Protein AF-0000000087713827 (afdb_homodimer)

pLDDT: mean 93.24, std 6.81, range [56.75, 98.94]

Sequence (600 aa):
MMIISTEKLPDECHLALDKFGLKEDPQEQDLMNAHALIGWPSKIASLLDKMPNLKIIQTLSAGVDDLPFQKLTHVIVMSNAGAYSESVAEHAWALALSLAKRVNYRKRAETYSLIRGTAVVLGAGGIGSEIARIGRQGFQMKIVGVSRSFKHPELFDSRLTVDQLENAISLGNVIFDALPLNKATKGLLNYALLSRMREGAILINVGRAETIVEEDIIKLLKERPDLRFGTDVFWRKNGKEDFNSPLWSFENFAGTYHTAGASASGETLRKAMILACQNLSSYLETGTAENLVKISDYLSMMIISTEKLPDECHLALDKFGLKEDPQEQDLMNAHALIGWPSKIASLLDKMPNLKIIQTLSAGVDDLPFQKLTHVIVMSNAGAYSESVAEHAWALALSLAKRVNYRKRAETYSLIRGTAVVLGAGGIGSEIARIGRQGFQMKIVGVSRSFKHPELFDSRLTVDQLENAISLGNVIFDALPLNKATKGLLNYALLSRMREGAILINVGRAETIVEEDIIKLLKERPDLRFGTDVFWRKNGKEDFNSPLWSFENFAGTYHTAGASASGETLRKAMILACQNLSSYLETGTAENLVKISDYLS

InterPro domains:
  IPR006139 D-isomer specific 2-hydroxyacid dehydrogenase, catalytic domain [PF00389] (29-294)
  IPR006140 D-isomer specific 2-hydroxyacid dehydrogenase, NAD-binding domain [PF02826] (82-260)
  IPR036291 NAD(P)-binding domain superfamily [SSF51735] (85-261)
  IPR050223 D-isomer specific 2-hydroxyacid dehydrogenase [PTHR10996] (32-287)

Organism: NCBI:txid1293036

Nearest PDB structures (foldseek):
  2ekl-assembly1_A-2  TM=7.984E-01  e=5.510E-19  Sulfurisphaera tokodaii
  8grv-assembly1_A  TM=7.182E-01  e=2.433E-19  Dictyostelium discoideum
  5vg6-assembly2_B  TM=7.691E-01  e=9.878E-19  Xanthobacter autotrophicus Py2
  4zqb-assembly1_B  TM=7.792E-01  e=8.082E-18  Cereibacter sphaeroides 2.4.1
  5vg6-assembly5_G  TM=7.926E-01  e=6.881E-14  Xanthobacter autotrophicus Py2

Radius of gyration: 27.46 Å; Cα contacts (8 Å, |Δi|>4): 1333; chains: 2; bounding box: 54×85×62 Å

Solvent-accessible surface area (backbone atoms only — not comparable to full-atom values): 30320 Å² total; per-residue (Å²): 108,29,31,38,29,76,48,89,71,57,71,68,27,48,72,51,34,45,90,43,43,59,34,60,79,69,50,72,69,47,38,45,63,15,29,31,40,35,28,46,43,67,60,45,52,74,43,51,88,51,24,85,50,48,39,37,37,36,27,57,32,52,73,65,81,66,41,62,51,86,78,38,80,79,38,46,39,23,38,21,59,57,54,36,14,60,48,33,21,53,38,47,48,18,43,50,32,22,62,32,54,36,60,62,35,93,51,80,55,84,23,54,75,62,63,60,34,29,38,24,29,33,21,25,46,55,38,24,36,40,37,33,43,27,38,38,53,31,34,51,27,48,30,35,31,30,30,96,57,60,74,50,57,88,54,38,78,38,82,38,41,71,90,45,42,72,65,49,50,41,62,17,50,31,35,39,36,43,36,67,73,45,86,83,30,48,43,55,46,27,49,81,56,57,69,48,42,34,90,58,17,33,41,33,37,68,40,43,34,54,26,36,32,64,71,32,56,56,52,47,44,70,76,34,67,58,34,31,42,22,31,30,44,48,50,63,53,95,88,34,72,39,84,82,54,79,58,78,75,42,90,45,45,46,38,36,59,59,39,40,47,74,40,28,25,75,60,52,44,49,51,25,47,37,51,33,34,47,38,48,33,39,27,76,73,70,69,48,62,66,48,69,53,66,62,74,79,67,52,130,110,28,30,38,28,77,48,90,71,57,70,68,27,47,72,51,35,44,88,44,43,60,34,58,79,70,49,73,69,47,37,44,62,15,29,31,39,35,28,45,43,67,61,45,52,74,43,50,88,52,24,84,49,47,39,37,36,37,26,60,33,51,72,63,81,67,39,62,51,87,79,38,80,79,37,48,39,24,38,21,59,58,56,37,14,59,47,33,20,53,37,48,49,17,44,50,33,22,62,30,53,37,60,62,36,93,52,82,56,83,22,53,73,62,64,61,33,29,37,24,30,34,20,27,46,54,39,26,36,40,37,33,43,28,38,38,52,31,34,51,27,48,30,36,33,32,30,95,57,60,74,53,57,88,56,38,79,38,84,37,40,71,91,44,42,71,64,48,49,41,63,17,50,31,34,38,37,43,36,69,74,45,86,84,29,48,42,56,46,26,48,82,54,57,68,47,42,37,89,58,15,33,41,32,37,68,41,41,34,54,24,35,31,65,71,33,55,55,50,46,45,70,74,34,68,57,34,32,42,22,31,29,45,46,51,64,55,96,87,35,72,39,83,81,54,78,58,78,76,43,90,45,44,46,37,36,58,55,36,40,51,75,32,30,24,75,62,52,46,50,52,25,47,37,52,32,34,50,37,50,34,38,26,74,72,70,69,49,61,66,48,68,53,65,62,74,78,67,54,129

Foldseek 3Di:
DAEEECDDADPLLCVLCVVVHYDDDDDLVSQQPHAEYEEAQVVCQVSLVSHPNHAEYQYLAQDNQSHPLVSDVRHWYFYLNLLLLLLLLVVQVVQVQCLQAVPPVPDDDHHHQCAQAEEEEEDQPNNSVNNLQCCCPVRVYAYAYEDPDHPCCVSHPHYHYLVCLLVRQQRGLEYEYADEDDPCQFQSAFLVRNVNHHFQHEYEYSHEARSHDQVRVVVSCVVRVSYAYEYAFADDDPRHTDPDDPQVVRSRYYYHPNCSGCVDDPVSSNSSSSSSSNQVSCCVVPVDGPRTDDSVRNDD/DAEEECDDADPLLCVLCVVVHYDDDDDLVSQQPHAEYEEAQVVCQVSLVSHPNHAEYQYLAQDNQSHPLVSDVRHWYFYLNLLLLLLLLVVQVVQVQCLQAVPPVPDDDHHHQCAQAEEEEEDQPNNSVNNLQCCCPVRVYAYAYEDPDHPCCVSHPHYHYLVCLLVRQQRGLEYEYADEDDPCQFQSAALVSNVNHHFQHEYEYSHEARSHDQVRVVVSCVVRVSYAYEYAFADDDPRHTDPDDPQVVRSRYYYHPNCSGPVDPPVSSNSSSSSSSNQVSCCVVPVDGPRTDDSVRNDD

Structure (mmCIF, N/CA/C/O backbone):
data_AF-0000000087713827-model_v1
#
loop_
_entity.id
_entity.type
_entity.pdbx_description
1 polymer '3-phosphoglycerate dehydrogenase'
#
loop_
_atom_site.group_PDB
_atom_site.id
_atom_site.type_symbol
_atom_site.label_atom_id
_atom_site.label_alt_id
_atom_site.label_comp_id
_atom_site.label_asym_id
_atom_site.label_entity_id
_atom_site.label_seq_id
_atom_site.pdbx_PDB_ins_code
_atom_site.Cartn_x
_atom_site.Cartn_y
_atom_site.Cartn_z
_atom_site.occupancy
_atom_site.B_iso_or_equiv
_atom_site.auth_seq_id
_atom_site.auth_comp_id
_atom_site.auth_asym_id
_atom_site.auth_atom_id
_atom_site.pdbx_PDB_model_num
ATOM 1 N N . MET 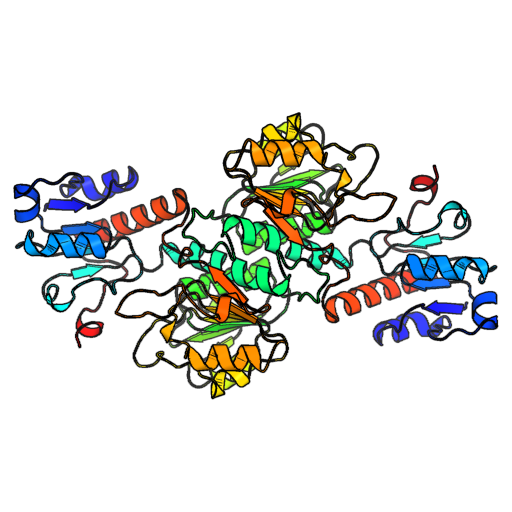A 1 1 ? -5.633 34.031 30.812 1 83.06 1 MET A N 1
ATOM 2 C CA . MET A 1 1 ? -5.234 33.875 29.406 1 83.06 1 MET A CA 1
ATOM 3 C C . MET A 1 1 ? -6.379 33.281 28.578 1 83.06 1 MET A C 1
ATOM 5 O O . MET A 1 1 ? -7.223 32.562 29.109 1 83.06 1 MET A O 1
ATOM 9 N N . MET A 1 2 ? -6.68 33.938 27.5 1 93.62 2 MET A N 1
ATOM 10 C CA . MET A 1 2 ? -7.766 33.5 26.641 1 93.62 2 MET A CA 1
ATOM 11 C C . MET A 1 2 ? -7.219 32.906 25.344 1 93.62 2 MET A C 1
ATOM 13 O O . MET A 1 2 ? -6.344 33.469 24.703 1 93.62 2 MET A O 1
ATOM 17 N N . ILE A 1 3 ? -7.742 31.656 25.109 1 97.5 3 ILE A N 1
ATOM 18 C CA . ILE A 1 3 ? -7.355 30.938 23.906 1 97.5 3 ILE A CA 1
ATOM 19 C C . ILE A 1 3 ? -8.523 30.922 22.922 1 97.5 3 ILE A C 1
ATOM 21 O O . ILE A 1 3 ? -9.641 30.562 23.281 1 97.5 3 ILE A O 1
ATOM 25 N N . ILE A 1 4 ? -8.242 31.328 21.703 1 97.69 4 ILE A N 1
ATOM 26 C CA . ILE A 1 4 ? -9.258 31.266 20.656 1 97.69 4 ILE A CA 1
ATOM 27 C C . ILE A 1 4 ? -8.945 30.094 19.719 1 97.69 4 ILE A C 1
ATOM 29 O O . ILE A 1 4 ? -7.797 29.906 19.312 1 97.69 4 ILE A O 1
ATOM 33 N N . SER A 1 5 ? -9.945 29.281 19.5 1 97.56 5 SER A N 1
ATOM 34 C CA . SER A 1 5 ? -9.828 28.25 18.469 1 97.56 5 SER A CA 1
ATOM 35 C C . SER A 1 5 ? -10.664 28.609 17.234 1 97.56 5 SER A C 1
ATOM 37 O O . SER A 1 5 ? -11.82 29.016 17.359 1 97.56 5 SER A O 1
ATOM 39 N N . THR A 1 6 ? -10.023 28.422 16.094 1 95.06 6 THR A N 1
ATOM 40 C CA . THR A 1 6 ? -10.758 28.672 14.852 1 95.06 6 THR A CA 1
ATOM 41 C C . THR A 1 6 ? -11.617 27.469 14.477 1 95.06 6 THR A C 1
ATOM 43 O O . THR A 1 6 ? -12.406 27.531 13.539 1 95.06 6 THR A O 1
ATOM 46 N N . GLU A 1 7 ? -11.461 26.344 15.141 1 93.81 7 GLU A N 1
ATOM 47 C CA . GLU A 1 7 ? -12.156 25.094 14.859 1 93.81 7 GLU A CA 1
ATOM 48 C C . GLU A 1 7 ? -12.828 24.547 16.109 1 93.81 7 GLU A C 1
ATOM 50 O O . GLU A 1 7 ? -12.445 24.891 17.234 1 93.81 7 GLU A O 1
ATOM 55 N N . LYS A 1 8 ? -13.906 23.75 15.852 1 94 8 LYS A N 1
ATOM 56 C CA . LYS A 1 8 ? -14.398 22.938 16.953 1 94 8 LYS A CA 1
ATOM 57 C C . LYS A 1 8 ? -13.391 21.844 17.328 1 94 8 LYS A C 1
ATOM 59 O O . LYS A 1 8 ? -12.922 21.109 16.469 1 94 8 LYS A O 1
ATOM 64 N N . LEU A 1 9 ? -13.094 21.828 18.578 1 95.81 9 LEU A N 1
ATOM 65 C CA . LEU A 1 9 ? -12.031 20.922 19.016 1 95.81 9 LEU A CA 1
ATOM 66 C C . LEU A 1 9 ? -12.617 19.703 19.719 1 95.81 9 LEU A C 1
ATOM 68 O O . LEU A 1 9 ? -13.742 19.75 20.234 1 95.81 9 LEU A O 1
ATOM 72 N N . PRO A 1 10 ? -11.898 18.594 19.703 1 94.81 10 PRO A N 1
ATOM 73 C CA . PRO A 1 10 ? -12.336 17.391 20.422 1 94.81 10 PRO A CA 1
ATOM 74 C C . PRO A 1 10 ? -12.398 17.594 21.938 1 94.81 10 PRO A C 1
ATOM 76 O O . PRO A 1 10 ? -11.789 18.531 22.453 1 94.81 10 PRO A O 1
ATOM 79 N N . ASP A 1 11 ? -13.102 16.656 22.516 1 95.56 11 ASP A N 1
ATOM 80 C CA . ASP A 1 11 ? -13.289 16.734 23.953 1 95.56 11 ASP A CA 1
ATOM 81 C C . ASP A 1 11 ? -11.945 16.719 24.688 1 95.56 11 ASP A C 1
ATOM 83 O O . ASP A 1 11 ? -11.781 17.375 25.719 1 95.56 11 ASP A O 1
ATOM 87 N N . GLU A 1 12 ? -11.055 15.992 24.156 1 95.31 12 GLU A N 1
ATOM 88 C CA . GLU A 1 12 ? -9.734 15.883 24.766 1 95.31 12 GLU A CA 1
ATOM 89 C C . GLU A 1 12 ? -9.039 17.234 24.812 1 95.31 12 GLU A C 1
ATOM 91 O O . GLU A 1 12 ? -8.266 17.516 25.734 1 95.31 12 GLU A O 1
ATOM 96 N N . CYS A 1 13 ? -9.289 18 23.859 1 96.69 13 CYS A N 1
ATOM 97 C CA . CYS A 1 13 ? -8.703 19.344 23.828 1 96.69 13 CYS A CA 1
ATOM 98 C C . CYS A 1 13 ? -9.305 20.219 24.922 1 96.69 13 CYS A C 1
ATOM 100 O O . CYS A 1 13 ? -8.609 21.047 25.516 1 96.69 13 CYS A O 1
ATOM 102 N N . HIS A 1 14 ? -10.57 20.062 25.141 1 96.5 14 HIS A N 1
ATOM 103 C CA . HIS A 1 14 ? -11.219 20.812 26.203 1 96.5 14 HIS A CA 1
ATOM 104 C C . HIS A 1 14 ? -10.648 20.453 27.562 1 96.5 14 HIS A C 1
ATOM 106 O O . HIS A 1 14 ? -10.461 21.328 28.406 1 96.5 14 HIS A O 1
ATOM 112 N N . LEU A 1 15 ? -10.398 19.25 27.703 1 95.62 15 LEU A N 1
ATOM 113 C CA . LEU A 1 15 ? -9.781 18.812 28.953 1 95.62 15 LEU A CA 1
ATOM 114 C C . LEU A 1 15 ? -8.43 19.469 29.156 1 95.62 15 LEU A C 1
ATOM 116 O O . LEU A 1 15 ? -8.047 19.781 30.281 1 95.62 15 LEU A O 1
ATOM 120 N N . ALA A 1 16 ? -7.75 19.703 28.094 1 95.56 16 ALA A N 1
ATOM 121 C CA . ALA A 1 16 ? -6.391 20.219 28.156 1 95.56 16 ALA A CA 1
ATOM 122 C C . ALA A 1 16 ? -6.395 21.75 28.219 1 95.56 16 ALA A C 1
ATOM 124 O O . ALA A 1 16 ? -5.52 22.359 28.859 1 95.56 16 ALA A O 1
ATOM 125 N N . LEU A 1 17 ? -7.402 22.406 27.641 1 97.12 17 LEU A N 1
ATOM 126 C CA . LEU A 1 17 ? -7.223 23.828 27.359 1 97.12 17 LEU A CA 1
ATOM 127 C C . LEU A 1 17 ? -8.289 24.672 28.062 1 97.12 17 LEU A C 1
ATOM 129 O O . LEU A 1 17 ? -8.148 25.891 28.172 1 97.12 17 LEU A O 1
ATOM 133 N N . ASP A 1 18 ? -9.312 24.047 28.625 1 95.94 18 ASP A N 1
ATOM 134 C CA . ASP A 1 18 ? -10.391 24.828 29.219 1 95.94 18 ASP A CA 1
ATOM 135 C C . ASP A 1 18 ? -9.883 25.625 30.422 1 95.94 18 ASP A C 1
ATOM 137 O O . ASP A 1 18 ? -10.367 26.734 30.672 1 95.94 18 ASP A O 1
ATOM 141 N N . LYS A 1 19 ? -8.984 25.078 31.109 1 95.25 19 LYS A N 1
ATOM 142 C CA . LYS A 1 19 ? -8.445 25.75 32.281 1 95.25 19 LYS A CA 1
ATOM 143 C C . LYS A 1 19 ? -7.797 27.094 31.922 1 95.25 19 LYS A C 1
ATOM 145 O O . LYS A 1 19 ? -7.602 27.953 32.781 1 95.25 19 LYS A O 1
ATOM 150 N N . PHE A 1 20 ? -7.504 27.297 30.641 1 95.06 20 PHE A N 1
ATOM 151 C CA . PHE A 1 20 ? -6.852 28.516 30.188 1 95.06 20 PHE A CA 1
ATOM 152 C C . PHE A 1 20 ? -7.852 29.453 29.531 1 95.06 20 PHE A C 1
ATOM 154 O O . PHE A 1 20 ? -7.48 30.516 29.016 1 95.06 20 PHE A O 1
ATOM 161 N N . GLY A 1 21 ? -9.117 29.062 29.484 1 94.19 21 GLY A N 1
ATOM 162 C CA . GLY A 1 21 ? -10.133 29.922 28.891 1 94.19 21 GLY A CA 1
ATOM 163 C C . GLY A 1 21 ? -10.297 29.719 27.391 1 94.19 21 GLY A C 1
ATOM 164 O O . GLY A 1 21 ? -10.258 30.688 26.625 1 94.19 21 GLY A O 1
ATOM 165 N N . LEU A 1 22 ? -10.516 28.516 26.938 1 96.25 22 LEU A N 1
ATOM 166 C CA . LEU A 1 22 ? -10.711 28.156 25.547 1 96.25 22 LEU A CA 1
ATOM 167 C C . LEU A 1 22 ? -12.07 28.625 25.047 1 96.25 22 LEU A C 1
ATOM 169 O O . LEU A 1 22 ? -13.094 28.422 25.703 1 96.25 22 LEU A O 1
ATOM 173 N N . LYS A 1 23 ? -11.992 29.359 23.875 1 95.75 23 LYS A N 1
ATOM 174 C CA . LYS A 1 23 ? -13.211 29.812 23.203 1 95.75 23 LYS A CA 1
ATOM 175 C C . LYS A 1 23 ? -13.242 29.359 21.75 1 95.75 23 LYS A C 1
ATOM 177 O O . LYS A 1 23 ? -12.328 29.672 20.984 1 95.75 23 LYS A O 1
ATOM 182 N N . GLU A 1 24 ? -14.273 28.641 21.266 1 94.81 24 GLU A N 1
ATOM 183 C CA . GLU A 1 24 ? -14.414 28.141 19.891 1 94.81 24 GLU A CA 1
ATOM 184 C C . GLU A 1 24 ? -15.328 29.031 19.078 1 94.81 24 GLU A C 1
ATOM 186 O O . GLU A 1 24 ? -15.305 29 17.844 1 94.81 24 GLU A O 1
ATOM 191 N N . ASP A 1 25 ? -16.109 29.828 19.625 1 90.44 25 ASP A N 1
ATOM 192 C CA . ASP A 1 25 ? -17 30.797 18.984 1 90.44 25 ASP A CA 1
ATOM 193 C C . ASP A 1 25 ? -16.781 32.188 19.547 1 90.44 25 ASP A C 1
ATOM 195 O O . ASP A 1 25 ? -17.656 32.719 20.266 1 90.44 25 ASP A O 1
ATOM 199 N N . PRO A 1 26 ? -15.633 32.719 19.078 1 90.25 26 PRO A N 1
ATOM 200 C CA . PRO A 1 26 ? -15.273 33.969 19.719 1 90.25 26 PRO A CA 1
ATOM 201 C C . PRO A 1 26 ? -16.047 35.156 19.141 1 90.25 26 PRO A C 1
ATOM 203 O O . PRO A 1 26 ? -16.344 35.188 17.953 1 90.25 26 PRO A O 1
ATOM 206 N N . GLN A 1 27 ? -16.328 36.094 19.984 1 91.38 27 GLN A N 1
ATOM 207 C CA . GLN A 1 27 ? -16.812 37.406 19.594 1 91.38 27 GLN A CA 1
ATOM 208 C C . GLN A 1 27 ? -15.664 38.406 19.422 1 91.38 27 GLN A C 1
ATOM 210 O O . GLN A 1 27 ? -14.516 38.094 19.734 1 91.38 27 GLN A O 1
ATOM 215 N N . GLU A 1 28 ? -16.047 39.469 18.922 1 92.25 28 GLU A N 1
ATOM 216 C CA . GLU A 1 28 ? -15.016 40.5 18.641 1 92.25 28 GLU A CA 1
ATOM 217 C C . GLU A 1 28 ? -14.219 40.844 19.891 1 92.25 28 GLU A C 1
ATOM 219 O O . GLU A 1 28 ? -13 40.969 19.828 1 92.25 28 GLU A O 1
ATOM 224 N N . GLN A 1 29 ? -14.938 40.969 20.906 1 93.69 29 GLN A N 1
ATOM 225 C CA . GLN A 1 29 ? -14.281 41.344 22.156 1 93.69 29 GLN A CA 1
ATOM 226 C C . GLN A 1 29 ? -13.32 40.219 22.609 1 93.69 29 GLN A C 1
ATOM 228 O O . GLN A 1 29 ? -12.273 40.5 23.188 1 93.69 29 GLN A O 1
ATOM 233 N N . ASP A 1 30 ? -13.703 39 22.359 1 95 30 ASP A N 1
ATOM 234 C CA . ASP A 1 30 ? -12.836 37.875 22.719 1 95 30 ASP A CA 1
ATOM 235 C C . ASP A 1 30 ? -11.516 37.938 21.953 1 95 30 ASP A C 1
ATOM 237 O O . ASP A 1 30 ? -10.453 37.719 22.516 1 95 30 ASP A O 1
ATOM 241 N N . LEU A 1 31 ? -11.633 38.25 20.703 1 95.75 31 LEU A N 1
ATOM 242 C CA . LEU A 1 31 ? -10.453 38.344 19.859 1 95.75 31 LEU A CA 1
ATOM 243 C C . LEU A 1 31 ? -9.492 39.438 20.375 1 95.75 31 LEU A C 1
ATOM 245 O O . LEU A 1 31 ? -8.281 39.219 20.422 1 95.75 31 LEU A O 1
ATOM 249 N N . MET A 1 32 ? -10.062 40.5 20.781 1 94.81 32 MET A N 1
ATOM 250 C CA . MET A 1 32 ? -9.266 41.625 21.25 1 94.81 32 MET A CA 1
ATOM 251 C C . MET A 1 32 ? -8.516 41.25 22.531 1 94.81 32 MET A C 1
ATOM 253 O O . MET A 1 32 ? -7.414 41.75 22.766 1 94.81 32 MET A O 1
ATOM 257 N N . ASN A 1 33 ? -9.102 40.344 23.266 1 94.94 33 ASN A N 1
ATOM 258 C CA . ASN A 1 33 ? -8.547 40.062 24.578 1 94.94 33 ASN A CA 1
ATOM 259 C C . ASN A 1 33 ? -7.73 38.781 24.578 1 94.94 33 ASN A C 1
ATOM 261 O O . ASN A 1 33 ? -7.051 38.469 25.562 1 94.94 33 ASN A O 1
ATOM 265 N N . ALA A 1 34 ? -7.746 38.062 23.578 1 96.12 34 ALA A N 1
ATOM 266 C CA . ALA A 1 34 ? -7.141 36.75 23.547 1 96.12 34 ALA A CA 1
ATOM 267 C C . ALA A 1 34 ? -5.625 36.844 23.391 1 96.12 34 ALA A C 1
ATOM 269 O O . ALA A 1 34 ? -5.117 37.75 22.734 1 96.12 34 ALA A O 1
ATOM 270 N N . HIS A 1 35 ? -4.914 35.844 23.984 1 96.75 35 HIS A N 1
ATOM 271 C CA . HIS A 1 35 ? -3.455 35.781 23.953 1 96.75 35 HIS A CA 1
ATOM 272 C C . HIS A 1 35 ? -2.963 34.625 23.109 1 96.75 35 HIS A C 1
ATOM 274 O O . HIS A 1 35 ? -1.79 34.562 22.719 1 96.75 35 HIS A O 1
ATOM 280 N N . ALA A 1 36 ? -3.82 33.688 22.891 1 97.81 36 ALA A N 1
ATOM 281 C CA . ALA A 1 36 ? -3.43 32.5 22.141 1 97.81 36 ALA A CA 1
ATOM 282 C C . ALA A 1 36 ? -4.465 32.125 21.078 1 97.81 36 ALA A C 1
ATOM 284 O O . ALA A 1 36 ? -5.652 32.406 21.25 1 97.81 36 ALA A O 1
ATOM 285 N N . LEU A 1 37 ? -3.959 31.641 20.016 1 97.56 37 LEU A N 1
ATOM 286 C CA . LEU A 1 37 ? -4.785 31.266 18.875 1 97.56 37 LEU A CA 1
ATOM 287 C C . LEU A 1 37 ? -4.406 29.875 18.375 1 97.56 37 LEU A C 1
ATOM 289 O O . LEU A 1 37 ? -3.219 29.562 18.219 1 97.56 37 LEU A O 1
ATOM 293 N N . ILE A 1 38 ? -5.379 28.969 18.25 1 97.5 38 ILE A N 1
ATOM 294 C CA . ILE A 1 38 ? -5.172 27.641 17.656 1 97.5 38 ILE A CA 1
ATOM 295 C C . ILE A 1 38 ? -6.043 27.484 16.422 1 97.5 38 ILE A C 1
ATOM 297 O O . ILE A 1 38 ? -7.227 27.844 16.438 1 97.5 38 ILE A O 1
ATOM 301 N N . GLY A 1 39 ? -5.445 27.109 15.32 1 94.94 39 GLY A N 1
ATOM 302 C CA . GLY A 1 39 ? -6.211 26.969 14.094 1 94.94 39 GLY A CA 1
ATOM 303 C C . GLY A 1 39 ? -5.348 26.672 12.883 1 94.94 39 GLY A C 1
ATOM 304 O O . GLY A 1 39 ? -4.164 26.359 13.023 1 94.94 39 GLY A O 1
ATOM 305 N N . TRP A 1 40 ? -6.012 26.656 11.727 1 91.31 40 TRP A N 1
ATOM 306 C CA . TRP A 1 40 ? -5.312 26.5 10.453 1 91.31 40 TRP A CA 1
ATOM 307 C C . TRP A 1 40 ? -4.648 27.812 10.039 1 91.31 40 TRP A C 1
ATOM 309 O O . TRP A 1 40 ? -5.188 28.891 10.281 1 91.31 40 TRP A O 1
ATOM 319 N N . PRO A 1 41 ? -3.541 27.703 9.344 1 89.94 41 PRO A N 1
ATOM 320 C CA . PRO A 1 41 ? -2.785 28.906 9.008 1 89.94 41 PRO A CA 1
ATOM 321 C C . PRO A 1 41 ? -3.627 29.938 8.258 1 89.94 41 PRO A C 1
ATOM 323 O O . PRO A 1 41 ? -3.564 31.141 8.562 1 89.94 41 PRO A O 1
ATOM 326 N N . SER A 1 42 ? -4.449 29.5 7.359 1 86.5 42 SER A N 1
ATOM 327 C CA . SER A 1 42 ? -5.266 30.438 6.586 1 86.5 42 SER A CA 1
ATOM 328 C C . SER A 1 42 ? -6.262 31.172 7.477 1 86.5 42 SER A C 1
ATOM 330 O O . SER A 1 42 ? -6.449 32.375 7.348 1 86.5 42 SER A O 1
ATOM 332 N N . LYS A 1 43 ? -6.852 30.5 8.383 1 91.94 43 LYS A N 1
ATOM 333 C CA . LYS A 1 43 ? -7.816 31.109 9.297 1 91.94 43 LYS A CA 1
ATOM 334 C C . LYS A 1 43 ? -7.117 31.984 10.328 1 91.94 43 LYS A C 1
ATOM 336 O O . LYS A 1 43 ? -7.621 33.062 10.688 1 91.94 43 LYS A O 1
ATOM 341 N N . ILE A 1 44 ? -6.023 31.484 10.695 1 94 44 ILE A N 1
ATOM 342 C CA . ILE A 1 44 ? -5.23 32.25 11.648 1 94 44 ILE A CA 1
ATOM 343 C C . ILE A 1 44 ? -4.867 33.625 11.039 1 94 44 ILE A C 1
ATOM 345 O O . ILE A 1 44 ? -5.059 34.656 11.664 1 94 44 ILE A O 1
ATOM 349 N N . ALA A 1 45 ? -4.461 33.562 9.812 1 92.56 45 ALA A N 1
ATOM 350 C CA . ALA A 1 45 ? -4.031 34.75 9.117 1 92.56 45 ALA A CA 1
ATOM 351 C C . ALA A 1 45 ? -5.16 35.781 9.055 1 92.56 45 ALA A C 1
ATOM 353 O O . ALA A 1 45 ? -4.918 37 9.148 1 92.56 45 ALA A O 1
ATOM 354 N N . SER A 1 46 ? -6.34 35.312 8.969 1 92.88 46 SER A N 1
ATOM 355 C CA . SER A 1 46 ? -7.488 36.188 8.797 1 92.88 46 SER A CA 1
ATOM 356 C C . SER A 1 46 ? -7.879 36.875 10.109 1 92.88 46 SER A C 1
ATOM 358 O O . SER A 1 46 ? -8.609 37.844 10.117 1 92.88 46 SER A O 1
ATOM 360 N N . LEU A 1 47 ? -7.309 36.406 11.203 1 94.75 47 LEU A N 1
ATOM 361 C CA . LEU A 1 47 ? -7.746 36.875 12.508 1 94.75 47 LEU A CA 1
ATOM 362 C C . LEU A 1 47 ? -6.672 37.75 13.148 1 94.75 47 LEU A C 1
ATOM 364 O O . LEU A 1 47 ? -6.941 38.469 14.125 1 94.75 47 LEU A O 1
ATOM 368 N N . LEU A 1 48 ? -5.551 37.812 12.609 1 94.94 48 LEU A N 1
ATOM 369 C CA . LEU A 1 48 ? -4.387 38.375 13.266 1 94.94 48 LEU A CA 1
ATOM 370 C C . LEU A 1 48 ? -4.621 39.875 13.586 1 94.94 48 LEU A C 1
ATOM 372 O O . LEU A 1 48 ? -4.297 40.312 14.68 1 94.94 48 LEU A O 1
ATOM 376 N N . ASP A 1 49 ? -5.258 40.594 12.648 1 93.94 49 ASP A N 1
ATOM 377 C CA . ASP A 1 49 ? -5.438 42.031 12.797 1 93.94 49 ASP A CA 1
ATOM 378 C C . ASP A 1 49 ? -6.422 42.344 13.922 1 93.94 49 ASP A C 1
ATOM 380 O O . ASP A 1 49 ? -6.457 43.469 14.422 1 93.94 49 ASP A O 1
ATOM 384 N N . LYS A 1 50 ? -7.16 41.406 14.312 1 95.31 50 LYS A N 1
ATOM 385 C CA . LYS A 1 50 ? -8.18 41.594 15.344 1 95.31 50 LYS A CA 1
ATOM 386 C C . LYS A 1 50 ? -7.668 41.188 16.719 1 95.31 50 LYS A C 1
ATOM 388 O O . LYS A 1 50 ? -8.398 41.219 17.703 1 95.31 50 LYS A O 1
ATOM 393 N N . MET A 1 51 ? -6.367 40.75 16.75 1 95.75 51 MET A N 1
ATOM 394 C CA . MET A 1 51 ? -5.855 40.219 18 1 95.75 51 MET A CA 1
ATOM 395 C C . MET A 1 51 ? -4.582 40.938 18.438 1 95.75 51 MET A C 1
ATOM 397 O O . MET A 1 51 ? -3.494 40.344 18.406 1 95.75 51 MET A O 1
ATOM 401 N N . PRO A 1 52 ? -4.766 42.125 18.969 1 94.94 52 PRO A N 1
ATOM 402 C CA . PRO A 1 52 ? -3.6 42.938 19.328 1 94.94 52 PRO A CA 1
ATOM 403 C C . PRO A 1 52 ? -2.797 42.344 20.484 1 94.94 52 PRO A C 1
ATOM 405 O O . PRO A 1 52 ? -1.613 42.656 20.641 1 94.94 52 PRO A O 1
ATOM 408 N N . ASN A 1 53 ? -3.357 41.469 21.266 1 95.81 53 ASN A N 1
ATOM 409 C CA . ASN A 1 53 ? -2.68 40.938 22.438 1 95.81 53 ASN A CA 1
ATOM 410 C C . ASN A 1 53 ? -2.143 39.531 22.172 1 95.81 53 ASN A C 1
ATOM 412 O O . ASN A 1 53 ? -1.675 38.875 23.094 1 95.81 53 ASN A O 1
ATOM 416 N N . LEU A 1 54 ? -2.227 39.062 20.969 1 96.56 54 LEU A N 1
ATOM 417 C CA . LEU A 1 54 ? -1.815 37.719 20.594 1 96.56 54 LEU A CA 1
ATOM 418 C C . LEU A 1 54 ? -0.345 37.5 20.938 1 96.56 54 LEU A C 1
ATOM 420 O O . LEU A 1 54 ? 0.509 38.312 20.578 1 96.56 54 LEU A O 1
ATOM 424 N N . LYS A 1 55 ? -0.075 36.312 21.578 1 96.56 55 LYS A N 1
ATOM 425 C CA . LYS A 1 55 ? 1.294 36 21.969 1 96.56 55 LYS A CA 1
ATOM 426 C C . LYS A 1 55 ? 1.713 34.625 21.453 1 96.56 55 LYS A C 1
ATOM 428 O O . LYS A 1 55 ? 2.902 34.375 21.281 1 96.56 55 LYS A O 1
ATOM 433 N N . ILE A 1 56 ? 0.76 33.75 21.297 1 97.31 56 ILE A N 1
ATOM 434 C CA . ILE A 1 56 ? 1.083 32.375 20.969 1 97.31 56 ILE A CA 1
ATOM 435 C C . ILE A 1 56 ? 0.14 31.859 19.875 1 97.31 56 ILE A C 1
ATOM 437 O O . ILE A 1 56 ? -1.064 32.125 19.922 1 97.31 56 ILE A O 1
ATOM 441 N N . ILE A 1 57 ? 0.707 31.219 18.891 1 97.62 57 ILE A N 1
ATOM 442 C CA . ILE A 1 57 ? -0.063 30.531 17.859 1 97.62 57 ILE A CA 1
ATOM 443 C C . ILE A 1 57 ? 0.308 29.047 17.844 1 97.62 57 ILE A C 1
ATOM 445 O O . ILE A 1 57 ? 1.489 28.703 17.797 1 97.62 57 ILE A O 1
ATOM 449 N N . GLN A 1 58 ? -0.644 28.172 17.953 1 97.81 58 GLN A N 1
ATOM 450 C CA . GLN A 1 58 ? -0.543 26.75 17.672 1 97.81 58 GLN A CA 1
ATOM 451 C C . GLN A 1 58 ? -1.292 26.391 16.375 1 97.81 58 GLN A C 1
ATOM 453 O O . GLN A 1 58 ? -2.523 26.422 16.344 1 97.81 58 GLN A O 1
ATOM 458 N N . THR A 1 59 ? -0.521 26.062 15.414 1 95.19 59 THR A N 1
ATOM 459 C CA . THR A 1 59 ? -1.218 25.688 14.188 1 95.19 59 THR A CA 1
ATOM 460 C C . THR A 1 59 ? -1.694 24.25 14.266 1 95.19 59 THR A C 1
ATOM 462 O O . THR A 1 59 ? -1.11 23.422 14.977 1 95.19 59 THR A O 1
ATOM 465 N N . LEU A 1 60 ? -2.768 23.984 13.508 1 91.81 60 LEU A N 1
ATOM 466 C CA . LEU A 1 60 ? -3.248 22.609 13.352 1 91.81 60 LEU A CA 1
ATOM 467 C C . LEU A 1 60 ? -2.525 21.906 12.211 1 91.81 60 LEU A C 1
ATOM 469 O O . LEU A 1 60 ? -2.6 20.672 12.086 1 91.81 60 LEU A O 1
ATOM 473 N N . SER A 1 61 ? -1.764 22.594 11.445 1 86.5 61 SER A N 1
ATOM 474 C CA . SER A 1 61 ? -1.013 22.047 10.32 1 86.5 61 SER A CA 1
ATOM 475 C C . SER A 1 61 ? 0.442 21.797 10.703 1 86.5 61 SER A C 1
ATOM 477 O O . SER A 1 61 ? 0.981 22.453 11.594 1 86.5 61 SER A O 1
ATOM 479 N N . ALA A 1 62 ? 0.986 20.844 9.969 1 81.44 62 ALA A N 1
ATOM 480 C CA . ALA A 1 62 ? 2.428 20.656 10.102 1 81.44 62 ALA A CA 1
ATOM 481 C C . ALA A 1 62 ? 3.191 21.812 9.453 1 81.44 62 ALA A C 1
ATOM 483 O O . ALA A 1 62 ? 4.156 22.328 10.016 1 81.44 62 ALA A O 1
ATOM 484 N N . GLY A 1 63 ? 2.789 22.156 8.25 1 76.56 63 GLY A N 1
ATOM 485 C CA . GLY A 1 63 ? 3.375 23.297 7.559 1 76.56 63 GLY A CA 1
ATOM 486 C C . GLY A 1 63 ? 2.807 24.625 8.008 1 76.56 63 GLY A C 1
ATOM 487 O O . GLY A 1 63 ? 1.624 24.719 8.344 1 76.56 63 GLY A O 1
ATOM 488 N N . VAL A 1 64 ? 3.676 25.734 8 1 84.25 64 VAL A N 1
ATOM 489 C CA . VAL A 1 64 ? 3.229 27.031 8.484 1 84.25 64 VAL A CA 1
ATOM 490 C C . VAL A 1 64 ? 3.441 28.094 7.398 1 84.25 64 VAL A C 1
ATOM 492 O O . VAL A 1 64 ? 3.363 29.297 7.664 1 84.25 64 VAL A O 1
ATOM 495 N N . ASP A 1 65 ? 3.551 27.641 6.207 1 73.81 65 ASP A N 1
ATOM 496 C CA . ASP A 1 65 ? 3.986 28.5 5.109 1 73.81 65 ASP A CA 1
ATOM 497 C C . ASP A 1 65 ? 2.941 29.578 4.797 1 73.81 65 ASP A C 1
ATOM 499 O O . ASP A 1 65 ? 3.277 30.656 4.309 1 73.81 65 ASP A O 1
ATOM 503 N N . ASP A 1 66 ? 1.775 29.391 5.129 1 78.44 66 ASP A N 1
ATOM 504 C CA . ASP A 1 66 ? 0.69 30.297 4.766 1 78.44 66 ASP A CA 1
ATOM 505 C C . ASP A 1 66 ? 0.497 31.375 5.832 1 78.44 66 ASP A C 1
ATOM 507 O O . ASP A 1 66 ? -0.379 32.219 5.703 1 78.44 66 ASP A O 1
ATOM 511 N N . LEU A 1 67 ? 1.348 31.391 6.785 1 89.44 67 LEU A N 1
ATOM 512 C CA . LEU A 1 67 ? 1.257 32.406 7.824 1 89.44 67 LEU A CA 1
ATOM 513 C C . LEU A 1 67 ? 2.002 33.688 7.41 1 89.44 67 LEU A C 1
ATOM 515 O O . LEU A 1 67 ? 3.076 33.594 6.809 1 89.44 67 LEU A O 1
ATOM 519 N N . PRO A 1 68 ? 1.403 34.781 7.668 1 91.31 68 PRO A N 1
ATOM 520 C CA . PRO A 1 68 ? 2.111 36.031 7.422 1 91.31 68 PRO A CA 1
ATOM 521 C C . PRO A 1 68 ? 3.16 36.344 8.484 1 91.31 68 PRO A C 1
ATOM 523 O O . PRO A 1 68 ? 2.924 37.188 9.375 1 91.31 68 PRO A O 1
ATOM 526 N N . PHE A 1 69 ? 4.344 35.844 8.312 1 90.88 69 PHE A N 1
ATOM 527 C CA . PHE A 1 69 ? 5.375 35.875 9.344 1 90.88 69 PHE A CA 1
ATOM 528 C C . PHE A 1 69 ? 5.824 37.281 9.656 1 90.88 69 PHE A C 1
ATOM 530 O O . PHE A 1 69 ? 6.293 37.562 10.758 1 90.88 69 PHE A O 1
ATOM 537 N N . GLN A 1 70 ? 5.656 38.156 8.703 1 90.69 70 GLN A N 1
ATOM 538 C CA . GLN A 1 70 ? 6.012 39.562 8.945 1 90.69 70 GLN A CA 1
ATOM 539 C C . GLN A 1 70 ? 5.195 40.125 10.094 1 90.69 70 GLN A C 1
ATOM 541 O O . GLN A 1 70 ? 5.656 41.031 10.797 1 90.69 70 GLN A O 1
ATOM 546 N N . LYS A 1 71 ? 4.039 39.625 10.305 1 92.5 71 LYS A N 1
ATOM 547 C CA . LYS A 1 71 ? 3.148 40.125 11.352 1 92.5 71 LYS A CA 1
ATOM 548 C C . LYS A 1 71 ? 3.348 39.375 12.656 1 92.5 71 LYS A C 1
ATOM 550 O O . LYS A 1 71 ? 2.709 39.688 13.664 1 92.5 71 LYS A O 1
ATOM 555 N N . LEU A 1 72 ? 4.25 38.375 12.664 1 94.31 72 LEU A N 1
ATOM 556 C CA . LEU A 1 72 ? 4.285 37.438 13.781 1 94.31 72 LEU A CA 1
ATOM 557 C C . LEU A 1 72 ? 5.625 37.531 14.508 1 94.31 72 LEU A C 1
ATOM 559 O O . LEU A 1 72 ? 5.984 36.594 15.25 1 94.31 72 LEU A O 1
ATOM 563 N N . THR A 1 73 ? 6.309 38.594 14.398 1 90.81 73 THR A N 1
ATOM 564 C CA . THR A 1 73 ? 7.66 38.688 14.938 1 90.81 73 THR A CA 1
ATOM 565 C C . THR A 1 73 ? 7.641 38.719 16.469 1 90.81 73 THR A C 1
ATOM 567 O O . THR A 1 73 ? 8.664 38.469 17.109 1 90.81 73 THR A O 1
ATOM 570 N N . HIS A 1 74 ? 6.559 39 17.062 1 92 74 HIS A N 1
ATOM 571 C CA . HIS A 1 74 ? 6.461 39.062 18.516 1 92 74 HIS A CA 1
ATOM 572 C C . HIS A 1 74 ? 5.613 37.906 19.047 1 92 74 HIS A C 1
ATOM 574 O O . HIS A 1 74 ? 5.211 37.906 20.219 1 92 74 HIS A O 1
ATOM 580 N N . VAL A 1 75 ? 5.332 36.969 18.234 1 95.62 75 VAL A N 1
ATOM 581 C CA . VAL A 1 75 ? 4.426 35.875 18.578 1 95.62 75 VAL A CA 1
ATOM 582 C C . VAL A 1 75 ? 5.184 34.562 18.531 1 95.62 75 VAL A C 1
ATOM 584 O O . VAL A 1 75 ? 6.012 34.344 17.641 1 95.62 75 VAL A O 1
ATOM 587 N N . ILE A 1 76 ? 4.969 33.688 19.547 1 95.69 76 ILE A N 1
ATOM 588 C CA . ILE A 1 76 ? 5.477 32.344 19.516 1 95.69 76 ILE A CA 1
ATOM 589 C C . ILE A 1 76 ? 4.605 31.469 18.594 1 95.69 76 ILE A C 1
ATOM 591 O O . ILE A 1 76 ? 3.383 31.422 18.766 1 95.69 76 ILE A O 1
ATOM 595 N N . VAL A 1 77 ? 5.238 30.906 17.641 1 96.25 77 VAL A N 1
ATOM 596 C CA . VAL A 1 77 ? 4.492 30.078 16.703 1 96.25 77 VAL A CA 1
ATOM 597 C C . VAL A 1 77 ? 4.93 28.625 16.844 1 96.25 77 VAL A C 1
ATOM 599 O O . VAL A 1 77 ? 6.125 28.312 16.797 1 96.25 77 VAL A O 1
ATOM 602 N N . MET A 1 78 ? 3.957 27.766 17.109 1 95.62 78 MET A N 1
ATOM 603 C CA . MET A 1 78 ? 4.176 26.328 17.156 1 95.62 78 MET A CA 1
ATOM 604 C C . MET A 1 78 ? 3.406 25.609 16.047 1 95.62 78 MET A C 1
ATOM 606 O O . MET A 1 78 ? 2.219 25.875 15.844 1 95.62 78 MET A O 1
ATOM 610 N N . SER A 1 79 ? 4.105 24.734 15.336 1 92.44 79 SER A N 1
ATOM 611 C CA . SER A 1 79 ? 3.441 23.938 14.305 1 92.44 79 SER A CA 1
ATOM 612 C C . SER A 1 79 ? 2.932 22.625 14.875 1 92.44 79 SER A C 1
ATOM 614 O O . SER A 1 79 ? 3.062 22.359 16.078 1 92.44 79 SER A O 1
ATOM 616 N N . ASN A 1 80 ? 2.195 21.922 14.055 1 92.06 80 ASN A N 1
ATOM 617 C CA . ASN A 1 80 ? 1.784 20.578 14.422 1 92.06 80 ASN A CA 1
ATOM 618 C C . ASN A 1 80 ? 2.598 19.516 13.68 1 92.06 80 ASN A C 1
ATOM 620 O O . ASN A 1 80 ? 2.049 18.516 13.234 1 92.06 80 ASN A O 1
ATOM 624 N N . ALA A 1 81 ? 3.916 19.859 13.578 1 82.06 81 ALA A N 1
ATOM 625 C CA . ALA A 1 81 ? 4.82 18.938 12.891 1 82.06 81 ALA A CA 1
ATOM 626 C C . ALA A 1 81 ? 4.789 17.547 13.539 1 82.06 81 ALA A C 1
ATOM 628 O O . ALA A 1 81 ? 4.809 17.438 14.766 1 82.06 81 ALA A O 1
ATOM 629 N N . GLY A 1 82 ? 4.648 16.516 12.719 1 84.38 82 GLY A N 1
ATOM 630 C CA . GLY A 1 82 ? 4.691 15.141 13.203 1 84.38 82 GLY A CA 1
ATOM 631 C C . GLY A 1 82 ? 3.314 14.523 13.367 1 84.38 82 GLY A C 1
ATOM 632 O O . GLY A 1 82 ? 3.178 13.297 13.414 1 84.38 82 GLY A O 1
ATOM 633 N N . ALA A 1 83 ? 2.307 15.414 13.547 1 87.31 83 ALA A N 1
ATOM 634 C CA . ALA A 1 83 ? 0.958 14.93 13.836 1 87.31 83 ALA A CA 1
ATOM 635 C C . ALA A 1 83 ? 0.405 14.117 12.672 1 87.31 83 ALA A C 1
ATOM 637 O O . ALA A 1 83 ? -0.487 13.281 12.859 1 87.31 83 ALA A O 1
ATOM 638 N N . TYR A 1 84 ? 1.043 14.336 11.555 1 88.69 84 TYR A N 1
ATOM 639 C CA . TYR A 1 84 ? 0.502 13.711 10.359 1 88.69 84 TYR A CA 1
ATOM 640 C C . TYR A 1 84 ? 1.499 12.727 9.758 1 88.69 84 TYR A C 1
ATOM 642 O O . TYR A 1 84 ? 1.303 12.234 8.648 1 88.69 84 TYR A O 1
ATOM 650 N N . SER A 1 85 ? 2.527 12.43 10.516 1 91.06 85 SER A N 1
ATOM 651 C CA . SER A 1 85 ? 3.637 11.633 10 1 91.06 85 SER A CA 1
ATOM 652 C C . SER A 1 85 ? 3.166 10.242 9.57 1 91.06 85 SER A C 1
ATOM 654 O O . SER A 1 85 ? 3.52 9.773 8.492 1 91.06 85 SER A O 1
ATOM 656 N N . GLU A 1 86 ? 2.34 9.688 10.398 1 91.62 86 GLU A N 1
ATOM 657 C CA . GLU A 1 86 ? 1.861 8.336 10.102 1 91.62 86 GLU A CA 1
ATOM 658 C C . GLU A 1 86 ? 0.967 8.328 8.867 1 91.62 86 GLU A C 1
ATOM 660 O O . GLU A 1 86 ? 1.101 7.461 8 1 91.62 86 GLU A O 1
ATOM 665 N N . SER A 1 87 ? 0.068 9.266 8.867 1 91.69 87 SER A N 1
ATOM 666 C CA . SER A 1 87 ? -0.849 9.352 7.734 1 91.69 87 SER A CA 1
ATOM 667 C C . SER A 1 87 ? -0.095 9.586 6.43 1 91.69 87 SER A C 1
ATOM 669 O O . SER A 1 87 ? -0.381 8.945 5.418 1 91.69 87 SER A O 1
ATOM 671 N N . VAL A 1 88 ? 0.837 10.477 6.441 1 94.19 88 VAL A N 1
ATOM 672 C CA . VAL A 1 88 ? 1.606 10.805 5.246 1 94.19 88 VAL A CA 1
ATOM 673 C C . VAL A 1 88 ? 2.439 9.594 4.82 1 94.19 88 VAL A C 1
ATOM 675 O O . VAL A 1 88 ? 2.555 9.305 3.629 1 94.19 88 VAL A O 1
ATOM 678 N N . ALA A 1 89 ? 3.021 8.906 5.789 1 96.69 89 ALA A N 1
ATOM 679 C CA . ALA A 1 89 ? 3.822 7.727 5.488 1 96.69 89 ALA A CA 1
ATOM 680 C C . ALA A 1 89 ? 2.973 6.641 4.832 1 96.69 89 ALA A C 1
ATOM 682 O O . ALA A 1 89 ? 3.387 6.031 3.842 1 96.69 89 ALA A O 1
ATOM 683 N N . GLU A 1 90 ? 1.821 6.398 5.434 1 96.5 90 GLU A N 1
ATOM 684 C CA . GLU A 1 90 ? 0.896 5.426 4.855 1 96.5 90 GLU A CA 1
ATOM 685 C C . GLU A 1 90 ? 0.522 5.809 3.424 1 96.5 90 GLU A C 1
ATOM 687 O O . GLU A 1 90 ? 0.443 4.945 2.547 1 96.5 90 GLU A O 1
ATOM 692 N N . HIS A 1 91 ? 0.324 7.062 3.223 1 96.81 91 HIS A N 1
ATOM 693 C CA . HIS A 1 91 ? -0.006 7.582 1.901 1 96.81 91 HIS A CA 1
ATOM 694 C C . HIS A 1 91 ? 1.146 7.375 0.924 1 96.81 91 HIS A C 1
ATOM 696 O O . HIS A 1 91 ? 0.927 7.012 -0.233 1 96.81 91 HIS A O 1
ATOM 702 N N . ALA A 1 92 ? 2.334 7.613 1.385 1 98.44 92 ALA A N 1
ATOM 703 C CA . ALA A 1 92 ? 3.512 7.379 0.556 1 98.44 92 ALA A CA 1
ATOM 704 C C . ALA A 1 92 ? 3.562 5.934 0.071 1 98.44 92 ALA A C 1
ATOM 706 O O . ALA A 1 92 ? 3.822 5.676 -1.107 1 98.44 92 ALA A O 1
ATOM 707 N N . TRP A 1 93 ? 3.301 5.043 0.914 1 98.75 93 TRP A N 1
ATOM 708 C CA . TRP A 1 93 ? 3.32 3.631 0.551 1 98.75 93 TRP A CA 1
ATOM 709 C C . TRP A 1 93 ? 2.162 3.289 -0.379 1 98.75 93 TRP A C 1
ATOM 711 O O . TRP A 1 93 ? 2.289 2.428 -1.251 1 98.75 93 TRP A O 1
ATOM 721 N N . ALA A 1 94 ? 1 3.938 -0.188 1 98.44 94 ALA A N 1
ATOM 722 C CA . ALA A 1 94 ? -0.109 3.748 -1.12 1 98.44 94 ALA A CA 1
ATOM 723 C C . ALA A 1 94 ? 0.309 4.098 -2.547 1 98.44 94 ALA A C 1
ATOM 725 O O . ALA A 1 94 ? 0.04 3.338 -3.48 1 98.44 94 ALA A O 1
ATOM 726 N N . LEU A 1 95 ? 0.973 5.215 -2.672 1 98.69 95 LEU A N 1
ATOM 727 C CA . LEU A 1 95 ? 1.461 5.629 -3.982 1 98.69 95 LEU A CA 1
ATOM 728 C C . LEU A 1 95 ? 2.477 4.629 -4.527 1 98.69 95 LEU A C 1
ATOM 730 O O . LEU A 1 95 ? 2.377 4.203 -5.68 1 98.69 95 LEU A O 1
ATOM 734 N N . ALA A 1 96 ? 3.412 4.23 -3.713 1 98.75 96 ALA A N 1
ATOM 735 C CA . ALA A 1 96 ? 4.477 3.318 -4.121 1 98.75 96 ALA A CA 1
ATOM 736 C C . ALA A 1 96 ? 3.904 1.982 -4.586 1 98.75 96 ALA A C 1
ATOM 738 O O . ALA A 1 96 ? 4.242 1.5 -5.672 1 98.75 96 ALA A O 1
ATOM 739 N N . LEU A 1 97 ? 3.049 1.431 -3.801 1 98.38 97 LEU A N 1
ATOM 740 C CA . LEU A 1 97 ? 2.51 0.11 -4.109 1 98.38 97 LEU A CA 1
ATOM 741 C C . LEU A 1 97 ? 1.573 0.173 -5.309 1 98.38 97 LEU A C 1
ATOM 743 O O . LEU A 1 97 ? 1.526 -0.76 -6.113 1 98.38 97 LEU A O 1
ATOM 747 N N . SER A 1 98 ? 0.78 1.25 -5.383 1 98.19 98 SER A N 1
ATOM 748 C CA . SER A 1 98 ? -0.09 1.399 -6.547 1 98.19 98 SER A CA 1
ATOM 749 C C . SER A 1 98 ? 0.712 1.39 -7.844 1 98.19 98 SER A C 1
ATOM 751 O O . SER A 1 98 ? 0.301 0.776 -8.828 1 98.19 98 SER A O 1
ATOM 753 N N . LEU A 1 99 ? 1.822 2.055 -7.828 1 97.81 99 LEU A N 1
ATOM 754 C CA . LEU A 1 99 ? 2.693 2.107 -9 1 97.81 99 LEU A CA 1
ATOM 755 C C . LEU A 1 99 ? 3.365 0.758 -9.234 1 97.81 99 LEU A C 1
ATOM 757 O O . LEU A 1 99 ? 3.424 0.281 -10.367 1 97.81 99 LEU A O 1
ATOM 761 N N . ALA A 1 100 ? 3.871 0.15 -8.18 1 95.75 100 ALA A N 1
ATOM 762 C CA . ALA A 1 100 ? 4.574 -1.126 -8.289 1 95.75 100 ALA A CA 1
ATOM 763 C C . ALA A 1 100 ? 3.662 -2.211 -8.852 1 95.75 100 ALA A C 1
ATOM 765 O O . ALA A 1 100 ? 4.102 -3.059 -9.633 1 95.75 100 ALA A O 1
ATOM 766 N N . LYS A 1 101 ? 2.381 -2.133 -8.453 1 95.5 101 LYS A N 1
ATOM 767 C CA . LYS A 1 101 ? 1.465 -3.217 -8.789 1 95.5 101 LYS A CA 1
ATOM 768 C C . LYS A 1 101 ? 0.5 -2.799 -9.898 1 95.5 101 LYS A C 1
ATOM 770 O O . LYS A 1 101 ? -0.417 -3.545 -10.242 1 95.5 101 LYS A O 1
ATOM 775 N N . ARG A 1 102 ? 0.656 -1.606 -10.383 1 95.5 102 ARG A N 1
ATOM 776 C CA . ARG A 1 102 ? -0.077 -1.095 -11.531 1 95.5 102 ARG A CA 1
ATOM 777 C C . ARG A 1 102 ? -1.58 -1.109 -11.273 1 95.5 102 ARG A C 1
ATOM 779 O O . ARG A 1 102 ? -2.352 -1.593 -12.109 1 95.5 102 ARG A O 1
ATOM 786 N N . VAL A 1 103 ? -1.969 -0.59 -10.148 1 97.25 103 VAL A N 1
ATOM 787 C CA . VAL A 1 103 ? -3.379 -0.535 -9.773 1 97.25 103 VAL A CA 1
ATOM 788 C C . VAL A 1 103 ? -4.141 0.333 -10.773 1 97.25 103 VAL A C 1
ATOM 790 O O . VAL A 1 103 ? -3.709 1.44 -11.102 1 97.25 103 VAL A O 1
ATOM 793 N N . ASN A 1 104 ? -5.254 -0.212 -11.312 1 96.62 104 ASN A N 1
ATOM 794 C CA . ASN A 1 104 ? -6.188 0.412 -12.242 1 96.62 104 ASN A CA 1
ATOM 795 C C . ASN A 1 104 ? -5.582 0.544 -13.641 1 96.62 104 ASN A C 1
ATOM 797 O O . ASN A 1 104 ? -6.117 1.255 -14.492 1 96.62 104 ASN A O 1
ATOM 801 N N . TYR A 1 105 ? -4.355 -0.151 -13.75 1 93.44 105 TYR A N 1
ATOM 802 C CA . TYR A 1 105 ? -3.832 -0.299 -15.102 1 93.44 105 TYR A CA 1
ATOM 803 C C . TYR A 1 105 ? -4.598 -1.368 -15.875 1 93.44 105 TYR A C 1
ATOM 805 O O . TYR A 1 105 ? -4.582 -2.543 -15.492 1 93.44 105 TYR A O 1
ATOM 813 N N . ARG A 1 106 ? -5.441 -1.138 -16.734 1 92.38 106 ARG A N 1
ATOM 814 C CA . ARG A 1 106 ? -6.391 -2.035 -17.375 1 92.38 106 ARG A CA 1
ATOM 815 C C . ARG A 1 106 ? -5.715 -2.854 -18.484 1 92.38 106 ARG A C 1
ATOM 817 O O . ARG A 1 106 ? -6.227 -2.941 -19.594 1 92.38 106 ARG A O 1
ATOM 824 N N . LYS A 1 107 ? -4.574 -3.363 -18.188 1 90 107 LYS A N 1
ATOM 825 C CA . LYS A 1 107 ? -3.836 -4.316 -19.016 1 90 107 LYS A CA 1
ATOM 826 C C . LYS A 1 107 ? -2.896 -5.168 -18.172 1 90 107 LYS A C 1
ATOM 828 O O . LYS A 1 107 ? -2.492 -4.758 -17.078 1 90 107 LYS A O 1
ATOM 833 N N . ARG A 1 108 ? -2.695 -6.293 -18.656 1 86.62 108 ARG A N 1
ATOM 834 C CA . ARG A 1 108 ? -1.676 -7.105 -18 1 86.62 108 ARG A CA 1
ATOM 835 C C . ARG A 1 108 ? -0.281 -6.547 -18.266 1 86.62 108 ARG A C 1
ATOM 837 O O . ARG A 1 108 ? 0.116 -6.363 -19.406 1 86.62 108 ARG A O 1
ATOM 844 N N . ALA A 1 109 ? 0.318 -6.031 -17.25 1 83.38 109 ALA A N 1
ATOM 845 C CA . ALA A 1 109 ? 1.639 -5.414 -17.344 1 83.38 109 ALA A CA 1
ATOM 846 C C . ALA A 1 109 ? 2.566 -5.938 -16.25 1 83.38 109 ALA A C 1
ATOM 848 O O . ALA A 1 109 ? 2.113 -6.574 -15.289 1 83.38 109 ALA A O 1
ATOM 849 N N . GLU A 1 110 ? 3.787 -5.688 -16.469 1 83.19 110 GLU A N 1
ATOM 850 C CA . GLU A 1 110 ? 4.793 -6.102 -15.5 1 83.19 110 GLU A CA 1
ATOM 851 C C . GLU A 1 110 ? 4.605 -5.375 -14.172 1 83.19 110 GLU A C 1
ATOM 853 O O . GLU A 1 110 ? 4.371 -4.164 -14.148 1 83.19 110 GLU A O 1
ATOM 858 N N . THR A 1 111 ? 4.609 -6.121 -13.102 1 89.94 111 THR A N 1
ATOM 859 C CA . THR A 1 111 ? 4.547 -5.578 -11.75 1 89.94 111 THR A CA 1
ATOM 860 C C . THR A 1 111 ? 5.844 -5.855 -11 1 89.94 111 THR A C 1
ATOM 862 O O . THR A 1 111 ? 6.664 -6.668 -11.438 1 89.94 111 THR A O 1
ATOM 865 N N . TYR A 1 112 ? 6.078 -5.082 -9.977 1 87.12 112 TYR A N 1
ATOM 866 C CA . TYR A 1 112 ? 7.273 -5.195 -9.148 1 87.12 112 TYR A CA 1
ATOM 867 C C . TYR A 1 112 ? 6.918 -5.617 -7.73 1 87.12 112 TYR A C 1
ATOM 869 O O . TYR A 1 112 ? 5.906 -5.176 -7.18 1 87.12 112 TYR A O 1
ATOM 877 N N . SER A 1 113 ? 7.695 -6.531 -7.246 1 90.06 113 SER A N 1
ATOM 878 C CA . SER A 1 113 ? 7.637 -6.758 -5.805 1 90.06 113 SER A CA 1
ATOM 879 C C . SER A 1 113 ? 8.625 -5.867 -5.062 1 90.06 113 SER A C 1
ATOM 881 O O . SER A 1 113 ? 9.781 -5.742 -5.473 1 90.06 113 SER A O 1
ATOM 883 N N . LEU A 1 114 ? 8.188 -5.254 -4 1 94.5 114 LEU A N 1
ATOM 884 C CA . LEU A 1 114 ? 9.07 -4.41 -3.207 1 94.5 114 LEU A CA 1
ATOM 885 C C . LEU A 1 114 ? 9.57 -5.152 -1.968 1 94.5 114 LEU A C 1
ATOM 887 O O . LEU A 1 114 ? 10.531 -4.727 -1.327 1 94.5 114 LEU A O 1
ATOM 891 N N . ILE A 1 115 ? 8.891 -6.25 -1.611 1 93.25 115 ILE A N 1
ATOM 892 C CA . ILE A 1 115 ? 9.273 -7.023 -0.433 1 93.25 115 ILE A CA 1
ATOM 893 C C . ILE A 1 115 ? 10.734 -7.434 -0.532 1 93.25 115 ILE A C 1
ATOM 895 O O . ILE A 1 115 ? 11.195 -7.863 -1.593 1 93.25 115 ILE A O 1
ATOM 899 N N . ARG A 1 116 ? 11.469 -7.18 0.495 1 93.62 116 ARG A N 1
ATOM 900 C CA . ARG A 1 116 ? 12.867 -7.539 0.666 1 93.62 116 ARG A CA 1
ATOM 901 C C . ARG A 1 116 ? 13.758 -6.723 -0.264 1 93.62 116 ARG A C 1
ATOM 903 O O . ARG A 1 116 ? 14.945 -7.02 -0.415 1 93.62 116 ARG A O 1
ATOM 910 N N . GLY A 1 117 ? 13.242 -5.73 -0.896 1 95.25 117 GLY A N 1
ATOM 911 C CA . GLY A 1 117 ? 14.047 -4.789 -1.657 1 95.25 117 GLY A CA 1
ATOM 912 C C . GLY A 1 117 ? 14.711 -3.738 -0.792 1 95.25 117 GLY A C 1
ATOM 913 O O . GLY A 1 117 ? 14.906 -3.947 0.407 1 95.25 117 GLY A O 1
ATOM 914 N N . THR A 1 118 ? 15.094 -2.645 -1.478 1 98.12 118 THR A N 1
ATOM 915 C CA . THR A 1 118 ? 15.742 -1.529 -0.802 1 98.12 118 THR A CA 1
ATOM 916 C C . THR A 1 118 ? 14.92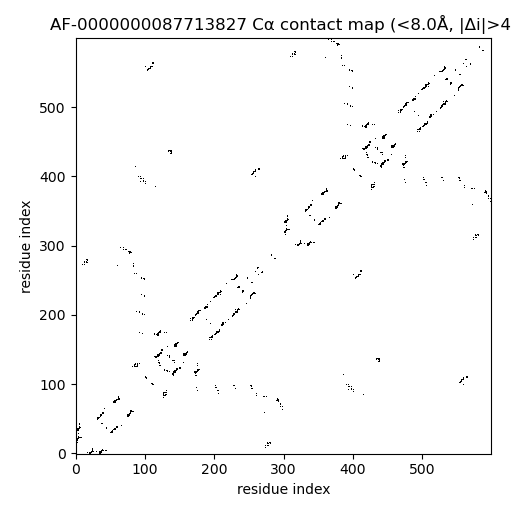2 -0.253 -0.947 1 98.12 118 THR A C 1
ATOM 918 O O . THR A 1 118 ? 14.547 0.13 -2.059 1 98.12 118 THR A O 1
ATOM 921 N N . ALA A 1 119 ? 14.625 0.337 0.166 1 98.81 119 ALA A N 1
ATOM 922 C CA . ALA A 1 119 ? 14 1.656 0.183 1 98.81 119 ALA A CA 1
ATOM 923 C C . ALA A 1 119 ? 15 2.736 0.578 1 98.81 119 ALA A C 1
ATOM 925 O O . ALA A 1 119 ? 15.719 2.59 1.568 1 98.81 119 ALA A O 1
ATOM 926 N N . VAL A 1 120 ? 15.086 3.754 -0.231 1 98.88 120 VAL A N 1
ATOM 927 C CA . VAL A 1 120 ? 15.859 4.941 0.113 1 98.88 120 VAL A CA 1
ATOM 928 C C . VAL A 1 120 ? 14.93 6.047 0.594 1 98.88 120 VAL A C 1
ATOM 930 O O . VAL A 1 120 ? 13.977 6.414 -0.1 1 98.88 120 VAL A O 1
ATOM 933 N N . VAL A 1 121 ? 15.172 6.531 1.785 1 98.75 121 VAL A N 1
ATOM 934 C CA . VAL A 1 121 ? 14.344 7.574 2.377 1 98.75 121 VAL A CA 1
ATOM 935 C C . VAL A 1 121 ? 15.141 8.867 2.494 1 98.75 121 VAL A C 1
ATOM 937 O O . VAL A 1 121 ? 16.125 8.93 3.236 1 98.75 121 VAL A O 1
ATOM 940 N N . LEU A 1 122 ? 14.711 9.859 1.705 1 98.25 122 LEU A N 1
ATOM 941 C CA . LEU A 1 122 ? 15.297 11.188 1.799 1 98.25 122 LEU A CA 1
ATOM 942 C C . LEU A 1 122 ? 14.547 12.055 2.807 1 98.25 122 LEU A C 1
ATOM 944 O O . LEU A 1 122 ? 13.383 12.398 2.586 1 98.25 122 LEU A O 1
ATOM 948 N N . GLY A 1 123 ? 15.211 12.422 3.822 1 95.62 123 GLY A N 1
ATOM 949 C CA . GLY A 1 123 ? 14.555 13.047 4.957 1 95.62 123 GLY A CA 1
ATOM 950 C C . GLY A 1 123 ? 14.125 12.055 6.023 1 95.62 123 GLY A C 1
ATOM 951 O O . GLY A 1 123 ? 13.148 11.328 5.844 1 95.62 123 GLY A O 1
ATOM 952 N N . ALA A 1 124 ? 14.812 12.117 7.188 1 94.69 124 ALA A N 1
ATOM 953 C CA . ALA A 1 124 ? 14.57 11.117 8.219 1 94.69 124 ALA A CA 1
ATOM 954 C C . ALA A 1 124 ? 13.93 11.742 9.461 1 94.69 124 ALA A C 1
ATOM 956 O O . ALA A 1 124 ? 14.312 11.422 10.586 1 94.69 124 ALA A O 1
ATOM 957 N N . GLY A 1 125 ? 13.094 12.68 9.188 1 91.19 125 GLY A N 1
ATOM 958 C CA . GLY A 1 125 ? 12.266 13.211 10.258 1 91.19 125 GLY A CA 1
ATOM 959 C C . GLY A 1 125 ? 11.094 12.312 10.609 1 91.19 125 GLY A C 1
ATOM 960 O O . GLY A 1 125 ? 11.219 11.086 10.57 1 91.19 125 GLY A O 1
ATOM 961 N N . GLY A 1 126 ? 9.961 12.898 11.086 1 90.06 126 GLY A N 1
ATOM 962 C CA . GLY A 1 126 ? 8.789 12.125 11.469 1 90.06 126 GLY A CA 1
ATOM 963 C C . GLY A 1 126 ? 8.219 11.297 10.336 1 90.06 126 GLY A C 1
ATOM 964 O O . GLY A 1 126 ? 7.98 10.094 10.492 1 90.06 126 GLY A O 1
ATOM 965 N N . ILE A 1 127 ? 8.039 11.945 9.242 1 93.75 127 ILE A N 1
ATOM 966 C CA . ILE A 1 127 ? 7.441 11.273 8.094 1 93.75 127 ILE A CA 1
ATOM 967 C C . ILE A 1 127 ? 8.383 10.188 7.578 1 93.75 127 ILE A C 1
ATOM 969 O O . ILE A 1 127 ? 7.984 9.039 7.406 1 93.75 127 ILE A O 1
ATOM 973 N N . GLY A 1 128 ? 9.664 10.531 7.367 1 97 128 GLY A N 1
ATOM 974 C CA . GLY A 1 128 ? 10.648 9.578 6.879 1 97 128 GLY A CA 1
ATOM 975 C C . GLY A 1 128 ? 10.812 8.375 7.781 1 97 128 GLY A C 1
ATOM 976 O O . GLY A 1 128 ? 10.961 7.25 7.305 1 97 128 GLY A O 1
ATOM 977 N N . SER A 1 129 ? 10.773 8.625 9.062 1 97.12 129 SER A N 1
ATOM 978 C CA . SER A 1 129 ? 10.914 7.535 10.023 1 97.12 129 SER A CA 1
ATOM 979 C C . SER A 1 129 ? 9.734 6.57 9.938 1 97.12 129 SER A C 1
ATOM 981 O O . SER A 1 129 ? 9.922 5.352 10 1 97.12 129 SER A O 1
ATOM 983 N N . GLU A 1 130 ? 8.555 7.145 9.82 1 96.75 130 GLU A N 1
ATOM 984 C CA . GLU A 1 130 ? 7.387 6.277 9.711 1 96.75 130 GLU A CA 1
ATOM 985 C C . GLU A 1 130 ? 7.402 5.496 8.398 1 96.75 130 GLU A C 1
ATOM 987 O O . GLU A 1 130 ? 6.996 4.332 8.359 1 96.75 130 GLU A O 1
ATOM 992 N N . ILE A 1 131 ? 7.871 6.102 7.324 1 98.62 131 ILE A N 1
ATOM 993 C CA . ILE A 1 131 ? 8.039 5.398 6.059 1 98.62 131 ILE A CA 1
ATOM 994 C C . ILE A 1 131 ? 9 4.227 6.242 1 98.62 131 ILE A C 1
ATOM 996 O O . ILE A 1 131 ? 8.719 3.107 5.809 1 98.62 131 ILE A O 1
ATOM 1000 N N . ALA A 1 132 ? 10.086 4.531 6.879 1 98.75 132 ALA A N 1
ATOM 1001 C CA . ALA A 1 132 ? 11.109 3.518 7.141 1 98.75 132 ALA A CA 1
ATOM 1002 C C . ALA A 1 132 ? 10.539 2.363 7.961 1 98.75 132 ALA A C 1
ATOM 1004 O O . ALA A 1 132 ? 10.781 1.195 7.648 1 98.75 132 ALA A O 1
ATOM 1005 N N . ARG A 1 133 ? 9.812 2.691 8.969 1 98.56 133 ARG A N 1
ATOM 1006 C CA . ARG A 1 133 ? 9.242 1.678 9.852 1 98.56 133 ARG A CA 1
ATOM 1007 C C . ARG A 1 133 ? 8.344 0.72 9.078 1 98.56 133 ARG A C 1
ATOM 1009 O O . ARG A 1 133 ? 8.477 -0.499 9.188 1 98.56 133 ARG A O 1
ATOM 1016 N N . ILE A 1 134 ? 7.469 1.231 8.289 1 98.69 134 ILE A N 1
ATOM 1017 C CA . ILE A 1 134 ? 6.539 0.419 7.512 1 98.69 134 ILE A CA 1
ATOM 1018 C C . ILE A 1 134 ? 7.316 -0.469 6.543 1 98.69 134 ILE A C 1
ATOM 1020 O O . ILE A 1 134 ? 7.027 -1.661 6.414 1 98.69 134 ILE A O 1
ATOM 1024 N N . GLY A 1 135 ? 8.273 0.124 5.828 1 98.69 135 GLY A N 1
ATOM 1025 C CA . GLY A 1 135 ? 9.086 -0.642 4.895 1 98.69 135 GLY A CA 1
ATOM 1026 C C . GLY A 1 135 ? 9.828 -1.79 5.555 1 98.69 135 GLY A C 1
ATOM 1027 O O . GLY A 1 135 ? 9.836 -2.908 5.035 1 98.69 135 GLY A O 1
ATOM 1028 N N . ARG A 1 136 ? 10.414 -1.487 6.664 1 98.31 136 ARG A N 1
ATOM 1029 C CA . ARG A 1 136 ? 11.211 -2.479 7.375 1 98.31 136 ARG A CA 1
ATOM 1030 C C . ARG A 1 136 ? 10.328 -3.58 7.953 1 98.31 136 ARG A C 1
ATOM 1032 O O . ARG A 1 136 ? 10.57 -4.766 7.719 1 98.31 136 ARG A O 1
ATOM 1039 N N . GLN A 1 137 ? 9.312 -3.225 8.609 1 98 137 GLN A N 1
ATOM 1040 C CA . GLN A 1 137 ? 8.516 -4.191 9.359 1 98 137 GLN A CA 1
ATOM 1041 C C . GLN A 1 137 ? 7.469 -4.855 8.469 1 98 137 GLN A C 1
ATOM 1043 O O . GLN A 1 137 ? 7.191 -6.047 8.609 1 98 137 GLN A O 1
ATOM 1048 N N . GLY A 1 138 ? 6.902 -4.148 7.609 1 97.81 138 GLY A N 1
ATOM 1049 C CA . GLY A 1 138 ? 5.828 -4.652 6.773 1 97.81 138 GLY A CA 1
ATOM 1050 C C . GLY A 1 138 ? 6.32 -5.383 5.539 1 97.81 138 GLY A C 1
ATOM 1051 O O . GLY A 1 138 ? 5.797 -6.441 5.188 1 97.81 138 GLY A O 1
ATOM 1052 N N . PHE A 1 139 ? 7.367 -4.82 4.934 1 97.69 139 PHE A N 1
ATOM 1053 C CA . PHE A 1 139 ? 7.777 -5.336 3.633 1 97.69 139 PHE A CA 1
ATOM 1054 C C . PHE A 1 139 ? 9.195 -5.887 3.688 1 97.69 139 PHE A C 1
ATOM 1056 O O . PHE A 1 139 ? 9.773 -6.234 2.656 1 97.69 139 PHE A O 1
ATOM 1063 N N . GLN A 1 140 ? 9.758 -5.922 4.859 1 97.25 140 GLN A N 1
ATOM 1064 C CA . GLN A 1 140 ? 11.047 -6.559 5.117 1 97.25 140 GLN A CA 1
ATOM 1065 C C . GLN A 1 140 ? 12.133 -5.977 4.223 1 97.25 140 GLN A C 1
ATOM 1067 O O . GLN A 1 140 ? 12.93 -6.719 3.643 1 97.25 140 GLN A O 1
ATOM 1072 N N . MET A 1 141 ? 12.164 -4.734 4.129 1 98.12 141 MET A N 1
ATOM 1073 C CA . MET A 1 141 ? 13.102 -4.059 3.24 1 98.12 141 MET A CA 1
ATOM 1074 C C . MET A 1 141 ? 14.344 -3.609 4 1 98.12 141 MET A C 1
ATOM 1076 O O . MET A 1 141 ? 14.297 -3.416 5.219 1 98.12 141 MET A O 1
ATOM 1080 N N . LYS A 1 142 ? 15.445 -3.488 3.197 1 98.38 142 LYS A N 1
ATOM 1081 C CA . LYS A 1 142 ? 16.578 -2.707 3.66 1 98.38 142 LYS A CA 1
ATOM 1082 C C . LYS A 1 142 ? 16.312 -1.21 3.529 1 98.38 142 LYS A C 1
ATOM 1084 O O . LYS A 1 142 ? 15.844 -0.748 2.49 1 98.38 142 LYS A O 1
ATOM 1089 N N . ILE A 1 143 ? 16.594 -0.483 4.594 1 98.81 143 ILE A N 1
ATOM 1090 C CA . ILE A 1 143 ? 16.281 0.94 4.598 1 98.81 143 ILE A CA 1
ATOM 1091 C C . ILE A 1 143 ? 17.562 1.76 4.574 1 98.81 143 ILE A C 1
ATOM 1093 O O . ILE A 1 143 ? 18.391 1.66 5.488 1 98.81 143 ILE A O 1
ATOM 1097 N N . VAL A 1 144 ? 17.734 2.576 3.559 1 98.75 144 VAL A N 1
ATOM 1098 C CA . VAL A 1 144 ? 18.828 3.543 3.451 1 98.75 144 VAL A CA 1
ATOM 1099 C C . VAL A 1 144 ? 18.281 4.957 3.648 1 98.75 144 VAL A C 1
ATOM 1101 O O . VAL A 1 144 ? 17.344 5.375 2.951 1 98.75 144 VAL A O 1
ATOM 1104 N N . GLY A 1 145 ? 18.781 5.66 4.594 1 98.44 145 GLY A N 1
ATOM 1105 C CA . GLY A 1 145 ? 18.359 7.027 4.844 1 98.44 145 GLY A CA 1
ATOM 1106 C C . GLY A 1 145 ? 19.391 8.062 4.441 1 98.44 145 GLY A C 1
ATOM 1107 O O . GLY A 1 145 ? 20.594 7.836 4.586 1 98.44 145 GLY A O 1
ATOM 1108 N N . VAL A 1 146 ? 18.922 9.18 3.914 1 97.88 146 VAL A N 1
ATOM 1109 C CA . VAL A 1 146 ? 19.75 10.352 3.666 1 97.88 146 VAL A CA 1
ATOM 1110 C C . VAL A 1 146 ? 19.172 11.562 4.406 1 97.88 146 VAL A C 1
ATOM 1112 O O . VAL A 1 146 ? 18.078 12.023 4.094 1 97.88 146 VAL A O 1
ATOM 1115 N N . SER A 1 147 ? 19.875 12.031 5.305 1 95.12 147 SER A N 1
ATOM 1116 C CA . SER A 1 147 ? 19.406 13.141 6.133 1 95.12 147 SER A CA 1
ATOM 1117 C C . SER A 1 147 ? 20.562 13.789 6.891 1 95.12 147 SER A C 1
ATOM 1119 O O . SER A 1 147 ? 21.625 13.188 7.047 1 95.12 147 SER A O 1
ATOM 1121 N N . ARG A 1 148 ? 20.344 15.039 7.273 1 90.88 148 ARG A N 1
ATOM 1122 C CA . ARG A 1 148 ? 21.312 15.695 8.148 1 90.88 148 ARG A CA 1
ATOM 1123 C C . ARG A 1 148 ? 21.219 15.148 9.57 1 90.88 148 ARG A C 1
ATOM 1125 O O . ARG A 1 148 ? 22.219 15.117 10.289 1 90.88 148 ARG A O 1
ATOM 1132 N N . SER A 1 149 ? 20.031 14.773 9.969 1 91.31 149 SER A N 1
ATOM 1133 C CA . SER A 1 149 ? 19.75 14.188 11.273 1 91.31 149 SER A CA 1
ATOM 1134 C C . SER A 1 149 ? 18.656 13.133 11.195 1 91.31 149 SER A C 1
ATOM 1136 O O . SER A 1 149 ? 17.766 13.219 10.336 1 91.31 149 SER A O 1
ATOM 1138 N N . PHE A 1 150 ? 18.766 12.109 12.109 1 94.31 150 PHE A N 1
ATOM 1139 C CA . PHE A 1 150 ? 17.797 11.008 12.133 1 94.31 150 PHE A CA 1
ATOM 1140 C C . PHE A 1 150 ? 17.016 11.008 13.438 1 94.31 150 PHE A C 1
ATOM 1142 O O . PHE A 1 150 ? 17.594 10.852 14.516 1 94.31 150 PHE A O 1
ATOM 1149 N N . LYS A 1 151 ? 15.734 11.195 13.312 1 89.44 151 LYS A N 1
ATOM 1150 C CA . LYS A 1 151 ? 14.875 11.172 14.492 1 89.44 151 LYS A CA 1
ATOM 1151 C C . LYS A 1 151 ? 14.867 9.781 15.141 1 89.44 151 LYS A C 1
ATOM 1153 O O . LYS A 1 151 ? 14.898 9.664 16.359 1 89.44 151 LYS A O 1
ATOM 1158 N N . HIS A 1 152 ? 14.797 8.75 14.297 1 94.56 152 HIS A N 1
ATOM 1159 C CA . HIS A 1 152 ? 14.828 7.359 14.734 1 94.56 152 HIS A CA 1
ATOM 1160 C C . HIS A 1 152 ? 15.898 6.57 13.977 1 94.56 152 HIS A C 1
ATOM 1162 O O . HIS A 1 152 ? 15.578 5.773 13.094 1 94.56 152 HIS A O 1
ATOM 1168 N N . PRO A 1 153 ? 17.094 6.703 14.391 1 97.06 153 PRO A N 1
ATOM 1169 C CA . PRO A 1 153 ? 18.219 6.117 13.641 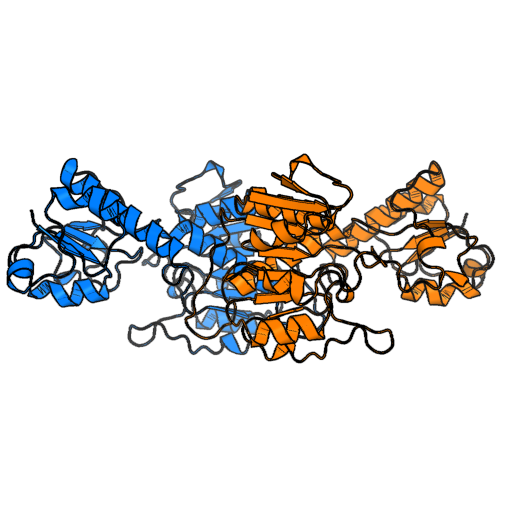1 97.06 153 PRO A CA 1
ATOM 1170 C C . PRO A 1 153 ? 18.141 4.594 13.57 1 97.06 153 PRO A C 1
ATOM 1172 O O . PRO A 1 153 ? 18.641 3.992 12.617 1 97.06 153 PRO A O 1
ATOM 1175 N N . GLU A 1 154 ? 17.469 3.979 14.531 1 97.31 154 GLU A N 1
ATOM 1176 C CA . GLU A 1 154 ? 17.406 2.523 14.625 1 97.31 154 GLU A CA 1
ATOM 1177 C C . GLU A 1 154 ? 16.594 1.927 13.484 1 97.31 154 GLU A C 1
ATOM 1179 O O . GLU A 1 154 ? 16.688 0.727 13.211 1 97.31 154 GLU A O 1
ATOM 1184 N N . LEU A 1 155 ? 15.883 2.691 12.789 1 98.06 155 LEU A N 1
ATOM 1185 C CA . LEU A 1 155 ? 15.023 2.205 11.719 1 98.06 155 LEU A CA 1
ATOM 1186 C C . LEU A 1 155 ? 15.789 2.113 10.406 1 98.06 155 LEU A C 1
ATOM 1188 O O . LEU A 1 155 ? 15.297 1.544 9.43 1 98.06 155 LEU A O 1
ATOM 1192 N N . PHE A 1 156 ? 16.953 2.627 10.398 1 98.44 156 PHE A N 1
ATOM 1193 C CA . PHE A 1 156 ? 17.719 2.73 9.164 1 98.44 156 PHE A CA 1
ATOM 1194 C C . PHE A 1 156 ? 18.922 1.809 9.203 1 98.44 156 PHE A C 1
ATOM 1196 O O . PHE A 1 156 ? 19.734 1.874 10.125 1 98.44 156 PHE A O 1
ATOM 1203 N N . ASP A 1 157 ? 19.062 0.996 8.156 1 98.38 157 ASP A N 1
ATOM 1204 C CA . ASP A 1 157 ? 20.203 0.1 8.047 1 98.38 157 ASP A CA 1
ATOM 1205 C C . ASP A 1 157 ? 21.469 0.868 7.656 1 98.38 157 ASP A C 1
ATOM 1207 O O . ASP A 1 157 ? 22.578 0.482 8.023 1 98.38 157 ASP A O 1
ATOM 1211 N N . SER A 1 158 ? 21.297 1.867 6.828 1 97.56 158 SER A N 1
ATOM 1212 C CA . SER A 1 158 ? 22.344 2.783 6.406 1 97.56 158 SER A CA 1
ATOM 1213 C C . SER A 1 158 ? 21.922 4.238 6.582 1 97.56 158 SER A C 1
ATOM 1215 O O . SER A 1 158 ? 20.812 4.617 6.188 1 97.56 158 SER A O 1
ATOM 1217 N N . ARG A 1 159 ? 22.719 4.961 7.203 1 97.81 159 ARG A N 1
ATOM 1218 C CA . ARG A 1 159 ? 22.484 6.383 7.434 1 97.81 159 ARG A CA 1
ATOM 1219 C C . ARG A 1 159 ? 23.516 7.23 6.691 1 97.81 159 ARG A C 1
ATOM 1221 O O . ARG A 1 159 ? 24.688 7.23 7.039 1 97.81 159 ARG A O 1
ATOM 1228 N N . LEU A 1 160 ? 23.047 7.914 5.719 1 97.31 160 LEU A N 1
ATOM 1229 C CA . LEU A 1 160 ? 23.922 8.688 4.84 1 97.31 160 LEU A CA 1
ATOM 1230 C C . LEU A 1 160 ? 23.625 10.18 4.953 1 97.31 160 LEU A C 1
ATOM 1232 O O . LEU A 1 160 ? 22.578 10.57 5.48 1 97.31 160 LEU A O 1
ATOM 1236 N N . THR A 1 161 ? 24.609 10.961 4.43 1 94.38 161 THR A N 1
ATOM 1237 C CA . THR A 1 161 ? 24.438 12.414 4.402 1 94.38 161 THR A CA 1
ATOM 1238 C C . THR A 1 161 ? 24.109 12.891 2.99 1 94.38 161 THR A C 1
ATOM 1240 O O . THR A 1 161 ? 24.156 12.109 2.037 1 94.38 161 THR A O 1
ATOM 1243 N N . VAL A 1 162 ? 23.766 14.109 2.895 1 89.88 162 VAL A N 1
ATOM 1244 C CA . VAL A 1 162 ? 23.328 14.68 1.629 1 89.88 162 VAL A CA 1
ATOM 1245 C C . VAL A 1 162 ? 24.453 14.586 0.595 1 89.88 162 VAL A C 1
ATOM 1247 O O . VAL A 1 162 ? 24.188 14.406 -0.598 1 89.88 162 VAL A O 1
ATOM 1250 N N . ASP A 1 163 ? 25.641 14.586 1.077 1 91.06 163 ASP A N 1
ATOM 1251 C CA . ASP A 1 163 ? 26.797 14.492 0.178 1 91.06 163 ASP A CA 1
ATOM 1252 C C . ASP A 1 163 ? 26.859 13.109 -0.465 1 91.06 163 ASP A C 1
ATOM 1254 O O . ASP A 1 163 ? 27.562 12.922 -1.469 1 91.06 163 ASP A O 1
ATOM 1258 N N . GLN A 1 164 ? 26.156 12.18 0.058 1 94.69 164 GLN A N 1
ATOM 1259 C CA . GLN A 1 164 ? 26.188 10.812 -0.438 1 94.69 164 GLN A CA 1
ATOM 1260 C C . GLN A 1 164 ? 24.891 10.477 -1.193 1 94.69 164 GLN A C 1
ATOM 1262 O O . GLN A 1 164 ? 24.625 9.312 -1.483 1 94.69 164 GLN A O 1
ATOM 1267 N N . LEU A 1 165 ? 24.188 11.477 -1.472 1 94.75 165 LEU A N 1
ATOM 1268 C CA . LEU A 1 165 ? 22.875 11.312 -2.094 1 94.75 165 LEU A CA 1
ATOM 1269 C C . LEU A 1 165 ? 23 10.617 -3.443 1 94.75 165 LEU A C 1
ATOM 1271 O O . LEU A 1 165 ? 22.172 9.781 -3.791 1 94.75 165 LEU A O 1
ATOM 1275 N N . GLU A 1 166 ? 23.984 10.906 -4.199 1 92.56 166 GLU A N 1
ATOM 1276 C CA . GLU A 1 166 ? 24.188 10.32 -5.52 1 92.56 166 GLU A CA 1
ATOM 1277 C C . GLU A 1 166 ? 24.328 8.797 -5.43 1 92.56 166 GLU A C 1
ATOM 1279 O O . GLU A 1 166 ? 23.75 8.07 -6.242 1 92.56 166 GLU A O 1
ATOM 1284 N N . ASN A 1 167 ? 25.031 8.398 -4.488 1 92.44 167 ASN A N 1
ATOM 1285 C CA . ASN A 1 167 ? 25.203 6.965 -4.281 1 92.44 167 ASN A CA 1
ATOM 1286 C C . ASN A 1 167 ? 23.922 6.316 -3.752 1 92.44 167 ASN A C 1
ATOM 1288 O O . ASN A 1 167 ? 23.578 5.203 -4.148 1 92.44 167 ASN A O 1
ATOM 1292 N N . ALA A 1 168 ? 23.297 6.961 -2.92 1 96.5 168 ALA A N 1
ATOM 1293 C CA . ALA A 1 168 ? 22.109 6.418 -2.268 1 96.5 168 ALA A CA 1
ATOM 1294 C C . ALA A 1 168 ? 20.969 6.199 -3.273 1 96.5 168 ALA A C 1
ATOM 1296 O O . ALA A 1 168 ? 20.281 5.188 -3.221 1 96.5 168 ALA A O 1
ATOM 1297 N N . ILE A 1 169 ? 20.859 7.082 -4.199 1 96.62 169 ILE A N 1
ATOM 1298 C CA . ILE A 1 169 ? 19.703 7.113 -5.098 1 96.62 169 ILE A CA 1
ATOM 1299 C C . ILE A 1 169 ? 19.734 5.898 -6.02 1 96.62 169 ILE A C 1
ATOM 1301 O O . ILE A 1 169 ? 18.688 5.406 -6.449 1 96.62 169 ILE A O 1
ATOM 1305 N N . SER A 1 170 ? 20.891 5.348 -6.309 1 96.94 170 SER A N 1
ATOM 1306 C CA . SER A 1 170 ? 21.047 4.234 -7.238 1 96.94 170 SER A CA 1
ATOM 1307 C C . SER A 1 170 ? 20.766 2.898 -6.555 1 96.94 170 SER A C 1
ATOM 1309 O O . SER A 1 170 ? 20.641 1.868 -7.219 1 96.94 170 SER A O 1
ATOM 1311 N N . LEU A 1 171 ? 20.562 2.912 -5.289 1 96.69 171 LEU A N 1
ATOM 1312 C CA . LEU A 1 171 ? 20.422 1.674 -4.527 1 96.69 171 LEU A CA 1
ATOM 1313 C C . LEU A 1 171 ? 18.953 1.267 -4.414 1 96.69 171 LEU A C 1
ATOM 1315 O O . LEU A 1 171 ? 18.656 0.096 -4.18 1 96.69 171 LEU A O 1
ATOM 1319 N N . GLY A 1 172 ? 18.109 2.172 -4.547 1 97.31 172 GLY A N 1
ATOM 1320 C CA . GLY A 1 172 ? 16.734 1.973 -4.113 1 97.31 172 GLY A CA 1
ATOM 1321 C C . GLY A 1 172 ? 15.859 1.345 -5.18 1 97.31 172 GLY A C 1
ATOM 1322 O O . GLY A 1 172 ? 15.875 1.771 -6.336 1 97.31 172 GLY A O 1
ATOM 1323 N N . ASN A 1 173 ? 15.109 0.255 -4.812 1 96.88 173 ASN A N 1
ATOM 1324 C CA . ASN A 1 173 ? 13.953 -0.151 -5.605 1 96.88 173 ASN A CA 1
ATOM 1325 C C . ASN A 1 173 ? 12.859 0.908 -5.578 1 96.88 173 ASN A C 1
ATOM 1327 O O . ASN A 1 173 ? 12.133 1.081 -6.555 1 96.88 173 ASN A O 1
ATOM 1331 N N . VAL A 1 174 ? 12.797 1.542 -4.449 1 98.62 174 VAL A N 1
ATOM 1332 C CA . VAL A 1 174 ? 11.891 2.664 -4.242 1 98.62 174 VAL A CA 1
ATOM 1333 C C . VAL A 1 174 ? 12.594 3.762 -3.445 1 98.62 174 VAL A C 1
ATOM 1335 O O . VAL A 1 174 ? 13.359 3.473 -2.525 1 98.62 174 VAL A O 1
ATOM 1338 N N . ILE A 1 175 ? 12.375 5.035 -3.832 1 98.88 175 ILE A N 1
ATOM 1339 C CA . ILE A 1 175 ? 12.922 6.215 -3.182 1 98.88 175 ILE A CA 1
ATOM 1340 C C . ILE A 1 175 ? 11.789 7.113 -2.691 1 98.88 175 ILE A C 1
ATOM 1342 O O . ILE A 1 175 ? 10.883 7.453 -3.455 1 98.88 175 ILE A O 1
ATOM 1346 N N . PHE A 1 176 ? 11.82 7.395 -1.434 1 98.88 176 PHE A N 1
ATOM 1347 C CA . PHE A 1 176 ? 10.828 8.289 -0.84 1 98.88 176 PHE A CA 1
ATOM 1348 C C . PHE A 1 176 ? 11.453 9.648 -0.53 1 98.88 176 PHE A C 1
ATOM 1350 O O . PHE A 1 176 ? 12.438 9.734 0.209 1 98.88 176 PHE A O 1
ATOM 1357 N N . ASP A 1 177 ? 10.859 10.695 -1.067 1 98.31 177 ASP A N 1
ATOM 1358 C CA . ASP A 1 177 ? 11.273 12.062 -0.785 1 98.31 177 ASP A CA 1
ATOM 1359 C C . ASP A 1 177 ? 10.367 12.711 0.26 1 98.31 177 ASP A C 1
ATOM 1361 O O . ASP A 1 177 ? 9.211 13.031 -0.028 1 98.31 177 ASP A O 1
ATOM 1365 N N . ALA A 1 178 ? 10.844 12.859 1.401 1 95.5 178 ALA A N 1
ATOM 1366 C CA . ALA A 1 178 ? 10.141 13.523 2.502 1 95.5 178 ALA A CA 1
ATOM 1367 C C . ALA A 1 178 ? 10.922 14.742 2.99 1 95.5 178 ALA A C 1
ATOM 1369 O O . ALA A 1 178 ? 10.797 15.141 4.148 1 95.5 178 ALA A O 1
ATOM 1370 N N . LEU A 1 179 ? 11.719 15.297 2.125 1 92 179 LEU A N 1
ATOM 1371 C CA . LEU A 1 179 ? 12.562 16.438 2.469 1 92 179 LEU A CA 1
ATOM 1372 C C . LEU A 1 179 ? 11.727 17.703 2.652 1 92 179 LEU A C 1
ATOM 1374 O O . LEU A 1 179 ? 10.773 17.922 1.91 1 92 179 LEU A O 1
ATOM 1378 N N . PRO A 1 180 ? 12.188 18.484 3.576 1 83.44 180 PRO A N 1
ATOM 1379 C CA . PRO A 1 180 ? 11.609 19.828 3.623 1 83.44 180 PRO A CA 1
ATOM 1380 C C . PRO A 1 180 ? 12.109 20.734 2.5 1 83.44 180 PRO A C 1
ATOM 1382 O O . PRO A 1 180 ? 13.117 20.422 1.854 1 83.44 180 PRO A O 1
ATOM 1385 N N . LEU A 1 181 ? 11.328 21.734 2.26 1 83.62 181 LEU A N 1
ATOM 1386 C CA . LEU A 1 181 ? 11.773 22.688 1.25 1 83.62 181 LEU A CA 1
ATOM 1387 C C . LEU A 1 181 ? 12.586 23.828 1.886 1 83.62 181 LEU A C 1
ATOM 1389 O O . LEU A 1 181 ? 12.086 24.516 2.775 1 83.62 181 LEU A O 1
ATOM 1393 N N . ASN A 1 182 ? 13.781 23.922 1.552 1 81.94 182 ASN A N 1
ATOM 1394 C CA . ASN A 1 182 ? 14.68 25 1.921 1 81.94 182 ASN A CA 1
ATOM 1395 C C . ASN A 1 182 ? 15.711 25.281 0.831 1 81.94 182 ASN A C 1
ATOM 1397 O O . ASN A 1 182 ? 15.633 24.703 -0.258 1 81.94 182 ASN A O 1
ATOM 1401 N N . LYS A 1 183 ? 16.641 26.172 1.068 1 84.06 183 LYS A N 1
ATOM 1402 C CA . LYS A 1 183 ? 17.609 26.562 0.053 1 84.06 183 LYS A CA 1
ATOM 1403 C C . LYS A 1 183 ? 18.469 25.375 -0.378 1 84.06 183 LYS A C 1
ATOM 1405 O O . LYS A 1 183 ? 18.844 25.25 -1.548 1 84.06 183 LYS A O 1
ATOM 1410 N N . ALA A 1 184 ? 18.734 24.516 0.527 1 86.75 184 ALA A N 1
ATOM 1411 C CA . ALA A 1 184 ? 19.625 23.375 0.261 1 86.75 184 ALA A CA 1
ATOM 1412 C C . ALA A 1 184 ? 18.875 22.266 -0.481 1 86.75 184 ALA A C 1
ATOM 1414 O O . ALA A 1 184 ? 19.5 21.453 -1.161 1 86.75 184 ALA A O 1
ATOM 1415 N N . THR A 1 185 ? 17.531 22.219 -0.404 1 91.69 185 THR A N 1
ATOM 1416 C CA . THR A 1 185 ? 16.812 21.078 -0.949 1 91.69 185 THR A CA 1
ATOM 1417 C C . THR A 1 185 ? 16.031 21.469 -2.205 1 91.69 185 THR A C 1
ATOM 1419 O O . THR A 1 185 ? 15.586 20.609 -2.961 1 91.69 185 THR A O 1
ATOM 1422 N N . LYS A 1 186 ? 15.883 22.781 -2.398 1 93 186 LYS A N 1
ATOM 1423 C CA . LYS A 1 186 ? 15.195 23.234 -3.604 1 93 186 LYS A CA 1
ATOM 1424 C C . LYS A 1 186 ? 15.914 22.75 -4.859 1 93 186 LYS A C 1
ATOM 1426 O O . LYS A 1 186 ? 17.094 23.047 -5.051 1 93 186 LYS A O 1
ATOM 1431 N N . GLY A 1 187 ? 15.227 22.031 -5.641 1 96.31 187 GLY A N 1
ATOM 1432 C CA . GLY A 1 187 ? 15.781 21.562 -6.902 1 96.31 187 GLY A CA 1
ATOM 1433 C C . GLY A 1 187 ? 16.891 20.531 -6.723 1 96.31 187 GLY A C 1
ATOM 1434 O O . GLY A 1 187 ? 17.641 20.266 -7.652 1 96.31 187 GLY A O 1
ATOM 1435 N N . LEU A 1 188 ? 17 20.062 -5.527 1 95.38 188 LEU A N 1
ATOM 1436 C CA . LEU A 1 188 ? 18.031 19.078 -5.223 1 95.38 188 LEU A CA 1
ATOM 1437 C C . LEU A 1 188 ? 17.906 17.859 -6.133 1 95.38 188 LEU A C 1
ATOM 1439 O O . LEU A 1 188 ? 18.922 17.328 -6.605 1 95.38 188 LEU A O 1
ATOM 1443 N N . LEU A 1 189 ? 16.719 17.391 -6.328 1 98.25 189 LEU A N 1
ATOM 1444 C CA . LEU A 1 189 ? 16.438 16.25 -7.191 1 98.25 189 LEU A CA 1
ATOM 1445 C C . LEU A 1 189 ? 16.234 16.703 -8.633 1 98.25 189 LEU A C 1
ATOM 1447 O O . LEU A 1 189 ? 15.094 16.891 -9.078 1 98.25 189 LEU A O 1
ATOM 1451 N N . ASN A 1 190 ? 17.328 16.891 -9.305 1 98.31 190 ASN A N 1
ATOM 1452 C CA . ASN A 1 190 ? 17.344 17.312 -10.703 1 98.31 190 ASN A CA 1
ATOM 1453 C C . ASN A 1 190 ? 17.656 16.141 -11.641 1 98.31 190 ASN A C 1
ATOM 1455 O O . ASN A 1 190 ? 17.828 15.008 -11.188 1 98.31 190 ASN A O 1
ATOM 1459 N N . TYR A 1 191 ? 17.719 16.438 -12.898 1 98.38 191 TYR A N 1
ATOM 1460 C CA . TYR A 1 191 ? 17.891 15.414 -13.922 1 98.38 191 TYR A CA 1
ATOM 1461 C C . TYR A 1 191 ? 19.172 14.625 -13.68 1 98.38 191 TYR A C 1
ATOM 1463 O O . TYR A 1 191 ? 19.172 13.398 -13.75 1 98.38 191 TYR A O 1
ATOM 1471 N N . ALA A 1 192 ? 20.234 15.32 -13.391 1 97.44 192 ALA A N 1
ATOM 1472 C CA . ALA A 1 192 ? 21.531 14.68 -13.203 1 97.44 192 ALA A CA 1
ATOM 1473 C C . ALA A 1 192 ? 21.469 13.648 -12.078 1 97.44 192 ALA A C 1
ATOM 1475 O O . ALA A 1 192 ? 22.031 12.555 -12.203 1 97.44 192 ALA A O 1
ATOM 1476 N N . LEU A 1 193 ? 20.875 13.984 -11.039 1 97.88 193 LEU A N 1
ATOM 1477 C CA . LEU A 1 193 ? 20.766 13.078 -9.898 1 97.88 193 LEU A CA 1
ATOM 1478 C C . LEU A 1 193 ? 19.781 11.953 -10.188 1 97.88 193 LEU A C 1
ATOM 1480 O O . LEU A 1 193 ? 20.109 10.773 -10.008 1 97.88 193 LEU A O 1
ATOM 1484 N N . LEU A 1 194 ? 18.609 12.242 -10.656 1 98.06 194 LEU A N 1
ATOM 1485 C CA . LEU A 1 194 ? 17.516 11.289 -10.812 1 98.06 194 LEU A CA 1
ATOM 1486 C C . LEU A 1 194 ? 17.828 10.281 -11.914 1 98.06 194 LEU A C 1
ATOM 1488 O O . LEU A 1 194 ? 17.297 9.164 -11.906 1 98.06 194 LEU A O 1
ATOM 1492 N N . SER A 1 195 ? 18.609 10.664 -12.844 1 97.44 195 SER A N 1
ATOM 1493 C CA . SER A 1 195 ? 18.969 9.766 -13.938 1 97.44 195 SER A CA 1
ATOM 1494 C C . SER A 1 195 ? 19.781 8.57 -13.422 1 97.44 195 SER A C 1
ATOM 1496 O O . SER A 1 195 ? 19.953 7.59 -14.141 1 97.44 195 SER A O 1
ATOM 1498 N N . ARG A 1 196 ? 20.219 8.641 -12.219 1 97.44 196 ARG A N 1
ATOM 1499 C CA . ARG A 1 196 ? 21.031 7.586 -11.625 1 97.44 196 ARG A CA 1
ATOM 1500 C C . ARG A 1 196 ? 20.156 6.504 -11 1 97.44 196 ARG A C 1
ATOM 1502 O O . ARG A 1 196 ? 20.656 5.465 -10.57 1 97.44 196 ARG A O 1
ATOM 1509 N N . MET A 1 197 ? 18.891 6.73 -10.914 1 97.94 197 MET A N 1
ATOM 1510 C CA . MET A 1 197 ? 18 5.715 -10.367 1 97.94 197 MET A CA 1
ATOM 1511 C C . MET A 1 197 ? 18.141 4.395 -11.117 1 97.94 197 MET A C 1
ATOM 1513 O O . MET A 1 197 ? 18.344 4.391 -12.336 1 97.94 197 MET A O 1
ATOM 1517 N N . ARG A 1 198 ? 18.062 3.287 -10.453 1 96.5 198 ARG A N 1
ATOM 1518 C CA . ARG A 1 198 ? 18.203 1.977 -11.086 1 96.5 198 ARG A CA 1
ATOM 1519 C C . ARG A 1 198 ? 17 1.679 -11.984 1 96.5 198 ARG A C 1
ATOM 1521 O O . ARG A 1 198 ? 15.953 2.314 -11.859 1 96.5 198 ARG A O 1
ATOM 1528 N N . GLU A 1 199 ? 17.172 0.709 -12.797 1 94.88 199 GLU A N 1
ATOM 1529 C CA . GLU A 1 199 ? 16.094 0.273 -13.672 1 94.88 199 GLU A CA 1
ATOM 1530 C C . GLU A 1 199 ? 14.867 -0.151 -12.867 1 94.88 199 GLU A C 1
ATOM 1532 O O . GLU A 1 199 ? 14.984 -0.889 -11.891 1 94.88 199 GLU A O 1
ATOM 1537 N N . GLY A 1 200 ? 13.742 0.425 -13.234 1 94.5 200 GLY A N 1
ATOM 1538 C CA . GLY A 1 200 ? 12.484 0.014 -12.625 1 94.5 200 GLY A CA 1
ATOM 1539 C C . GLY A 1 200 ? 12.211 0.694 -11.297 1 94.5 200 GLY A C 1
ATOM 1540 O O . GLY A 1 200 ? 11.227 0.384 -10.625 1 94.5 200 GLY A O 1
ATOM 1541 N N . ALA A 1 201 ? 13.055 1.66 -10.922 1 97.56 201 ALA A N 1
ATOM 1542 C CA . ALA A 1 201 ? 12.906 2.309 -9.617 1 97.56 201 ALA A CA 1
ATOM 1543 C C . ALA A 1 201 ? 11.648 3.18 -9.578 1 97.56 201 ALA A C 1
ATOM 1545 O O . ALA A 1 201 ? 11.188 3.656 -10.617 1 97.56 201 ALA A O 1
ATOM 1546 N N . ILE A 1 202 ? 11.117 3.322 -8.375 1 98.62 202 ILE A N 1
ATOM 1547 C CA . ILE A 1 202 ? 9.953 4.16 -8.125 1 98.62 202 ILE A CA 1
ATOM 1548 C C . ILE A 1 202 ? 10.344 5.332 -7.227 1 98.62 202 ILE A C 1
ATOM 1550 O O . ILE A 1 202 ? 10.977 5.141 -6.188 1 98.62 202 ILE A O 1
ATOM 1554 N N . LEU A 1 203 ? 10.039 6.547 -7.66 1 98.88 203 LEU A N 1
ATOM 1555 C CA . LEU A 1 203 ? 10.227 7.75 -6.855 1 98.88 203 LEU A CA 1
ATOM 1556 C C . LEU A 1 203 ? 8.898 8.266 -6.324 1 98.88 203 LEU A C 1
ATOM 1558 O O . LEU A 1 203 ? 7.945 8.438 -7.086 1 98.88 203 LEU A O 1
ATOM 1562 N N . ILE A 1 204 ? 8.797 8.445 -5.016 1 98.94 204 ILE A N 1
ATOM 1563 C CA . ILE A 1 204 ? 7.59 8.961 -4.379 1 98.94 204 ILE A CA 1
ATOM 1564 C C . ILE A 1 204 ? 7.902 10.289 -3.684 1 98.94 204 ILE A C 1
ATOM 1566 O O . ILE A 1 204 ? 8.867 10.391 -2.928 1 98.94 204 ILE A O 1
ATOM 1570 N N . ASN A 1 205 ? 7.086 11.289 -3.914 1 98.44 205 ASN A N 1
ATOM 1571 C CA . ASN A 1 205 ? 7.273 12.578 -3.248 1 98.44 205 ASN A CA 1
ATOM 1572 C C . ASN A 1 205 ? 6.102 12.914 -2.334 1 98.44 205 ASN A C 1
ATOM 1574 O O . ASN A 1 205 ? 4.977 13.102 -2.805 1 98.44 205 ASN A O 1
ATOM 1578 N N . VAL A 1 206 ? 6.363 13.008 -1.032 1 96.06 206 VAL A N 1
ATOM 1579 C CA . VAL A 1 206 ? 5.348 13.422 -0.065 1 96.06 206 VAL A CA 1
ATOM 1580 C C . VAL A 1 206 ? 5.875 14.586 0.771 1 96.06 206 VAL A C 1
ATOM 1582 O O . VAL A 1 206 ? 5.309 14.914 1.817 1 96.06 206 VAL A O 1
ATOM 1585 N N . GLY A 1 207 ? 7.008 15.078 0.375 1 91.44 207 GLY A N 1
ATOM 1586 C CA . GLY A 1 207 ? 7.523 16.297 0.966 1 91.44 207 GLY A CA 1
ATOM 1587 C C . GLY A 1 207 ? 6.973 17.562 0.318 1 91.44 207 GLY A C 1
ATOM 1588 O O . GLY A 1 207 ? 5.777 17.844 0.434 1 91.44 207 GLY A O 1
ATOM 1589 N N . ARG A 1 208 ? 7.875 18.234 -0.38 1 89.5 208 ARG A N 1
ATOM 1590 C CA . ARG A 1 208 ? 7.5 19.422 -1.152 1 89.5 208 ARG A CA 1
ATOM 1591 C C . ARG A 1 208 ? 7.863 19.25 -2.623 1 89.5 208 ARG A C 1
ATOM 1593 O O . ARG A 1 208 ? 8.93 18.719 -2.945 1 89.5 208 ARG A O 1
ATOM 1600 N N . ALA A 1 209 ? 6.973 19.719 -3.492 1 96.12 209 ALA A N 1
ATOM 1601 C CA . ALA A 1 209 ? 7.164 19.469 -4.922 1 96.12 209 ALA A CA 1
ATOM 1602 C C . ALA A 1 209 ? 8.461 20.094 -5.418 1 96.12 209 ALA A C 1
ATOM 1604 O O . ALA A 1 209 ? 9.164 19.516 -6.25 1 96.12 209 ALA A O 1
ATOM 1605 N N . GLU A 1 210 ? 8.836 21.219 -4.816 1 95 210 GLU A N 1
ATOM 1606 C CA . GLU A 1 210 ? 9.93 22.047 -5.332 1 95 210 GLU A CA 1
ATOM 1607 C C . GLU A 1 210 ? 11.289 21.438 -5.004 1 95 210 GLU A C 1
ATOM 1609 O O . GLU A 1 210 ? 12.312 21.875 -5.52 1 95 210 GLU A O 1
ATOM 1614 N N . THR A 1 211 ? 11.305 20.406 -4.211 1 96.06 211 THR A N 1
ATOM 1615 C CA . THR A 1 211 ? 12.562 19.688 -4.016 1 96.06 211 THR A CA 1
ATOM 1616 C C . THR A 1 211 ? 12.984 18.969 -5.293 1 96.06 211 THR A C 1
ATOM 1618 O O . THR A 1 211 ? 14.156 18.625 -5.461 1 96.06 211 THR A O 1
ATOM 1621 N N . ILE A 1 212 ? 12.023 18.719 -6.156 1 98.44 212 ILE A N 1
ATOM 1622 C CA . ILE A 1 212 ? 12.242 18.109 -7.461 1 98.44 212 ILE A CA 1
ATOM 1623 C C . ILE A 1 212 ? 12.094 19.156 -8.555 1 98.44 212 ILE A C 1
ATOM 1625 O O . ILE A 1 212 ? 11.164 19.969 -8.523 1 98.44 212 ILE A O 1
ATOM 1629 N N . VAL A 1 213 ? 12.961 19.203 -9.492 1 98.44 213 VAL A N 1
ATOM 1630 C CA . VAL A 1 213 ? 12.805 20.078 -10.648 1 98.44 213 VAL A CA 1
ATOM 1631 C C . VAL A 1 213 ? 11.727 19.516 -11.57 1 98.44 213 VAL A C 1
ATOM 1633 O O . VAL A 1 213 ? 11.883 18.438 -12.148 1 98.44 213 VAL A O 1
ATOM 1636 N N . GLU A 1 214 ? 10.703 20.281 -11.742 1 98.12 214 GLU A N 1
ATOM 1637 C CA . GLU A 1 214 ? 9.508 19.812 -12.445 1 98.12 214 GLU A CA 1
ATOM 1638 C C . GLU A 1 214 ? 9.844 19.375 -13.867 1 98.12 214 GLU A C 1
ATOM 1640 O O . GLU A 1 214 ? 9.516 18.266 -14.273 1 98.12 214 GLU A O 1
ATOM 1645 N N . GLU A 1 215 ? 10.492 20.25 -14.602 1 98.12 215 GLU A N 1
ATOM 1646 C CA . GLU A 1 215 ? 10.82 19.969 -15.992 1 98.12 215 GLU A CA 1
ATOM 1647 C C . GLU A 1 215 ? 11.711 18.719 -16.109 1 98.12 215 GLU A C 1
ATOM 1649 O O . GLU A 1 215 ? 11.594 17.953 -17.062 1 98.12 215 GLU A O 1
ATOM 1654 N N . ASP A 1 216 ? 12.492 18.531 -15.164 1 98.69 216 ASP A N 1
ATOM 1655 C CA . ASP A 1 216 ? 13.445 17.438 -15.195 1 98.69 216 ASP A CA 1
ATOM 1656 C C . ASP A 1 216 ? 12.734 16.094 -14.961 1 98.69 216 ASP A C 1
ATOM 1658 O O . ASP A 1 216 ? 13.039 15.109 -15.641 1 98.69 216 ASP A O 1
ATOM 1662 N N . ILE A 1 217 ? 11.867 16.016 -14.016 1 98.69 217 ILE A N 1
ATOM 1663 C CA . ILE A 1 217 ? 11.18 14.758 -13.734 1 98.69 217 ILE A CA 1
ATOM 1664 C C . ILE A 1 217 ? 10.273 14.398 -14.914 1 98.69 217 ILE A C 1
ATOM 1666 O O . ILE A 1 217 ? 10.148 13.219 -15.266 1 98.69 217 ILE A O 1
ATOM 1670 N N . ILE A 1 218 ? 9.648 15.406 -15.539 1 98.44 218 ILE A N 1
ATOM 1671 C CA . ILE A 1 218 ? 8.82 15.172 -16.703 1 98.44 218 ILE A CA 1
ATOM 1672 C C . ILE A 1 218 ? 9.664 14.609 -17.844 1 98.44 218 ILE A C 1
ATOM 1674 O O . ILE A 1 218 ? 9.297 13.602 -18.469 1 98.44 218 ILE A O 1
ATOM 1678 N N . LYS A 1 219 ? 10.773 15.25 -18.078 1 98.5 219 LYS A N 1
ATOM 1679 C CA . LYS A 1 219 ? 11.695 14.797 -19.109 1 98.5 219 LYS A CA 1
ATOM 1680 C C . LYS A 1 219 ? 12.164 13.367 -18.844 1 98.5 219 LYS A C 1
ATOM 1682 O O . LYS A 1 219 ? 12.156 12.523 -19.734 1 98.5 219 LYS A O 1
ATOM 1687 N N . LEU A 1 220 ? 12.547 13.109 -17.688 1 98.5 220 LEU A N 1
ATOM 1688 C CA . LEU A 1 220 ? 13.086 11.812 -17.297 1 98.5 220 LEU A CA 1
ATOM 1689 C C . LEU A 1 220 ? 12.047 10.711 -17.5 1 98.5 220 LEU A C 1
ATOM 1691 O O . LEU A 1 220 ? 12.359 9.648 -18.047 1 98.5 220 LEU A O 1
ATOM 1695 N N . LEU A 1 221 ? 10.812 10.914 -17.078 1 98.31 221 LEU A N 1
ATOM 1696 C CA . LEU A 1 221 ? 9.75 9.906 -17.172 1 98.31 221 LEU A CA 1
ATOM 1697 C C . LEU A 1 221 ? 9.43 9.586 -18.625 1 98.31 221 LEU A C 1
ATOM 1699 O O . LEU A 1 221 ? 9.023 8.469 -18.938 1 98.31 221 LEU A O 1
ATOM 1703 N N . LYS A 1 222 ? 9.602 10.562 -19.5 1 97.75 222 LYS A N 1
ATOM 1704 C CA . LYS A 1 222 ? 9.406 10.336 -20.938 1 97.75 222 LYS A CA 1
ATOM 1705 C C . LYS A 1 222 ? 10.516 9.461 -21.5 1 97.75 222 LYS A C 1
ATOM 1707 O O . LYS A 1 222 ? 10.258 8.57 -22.312 1 97.75 222 LYS A O 1
ATOM 1712 N N . GLU A 1 223 ? 11.695 9.727 -21.062 1 97.94 223 GLU A N 1
ATOM 1713 C CA . GLU A 1 223 ? 12.875 9.047 -21.594 1 97.94 223 GLU A CA 1
ATOM 1714 C C . GLU A 1 223 ? 13.016 7.648 -21 1 97.94 223 GLU A C 1
ATOM 1716 O O . GLU A 1 223 ? 13.562 6.746 -21.641 1 97.94 223 GLU A O 1
ATOM 1721 N N . ARG A 1 224 ? 12.586 7.516 -19.797 1 97.56 224 ARG A N 1
ATOM 1722 C CA . ARG A 1 224 ? 12.734 6.27 -19.047 1 97.56 224 ARG A CA 1
ATOM 1723 C C . ARG A 1 224 ? 11.391 5.75 -18.562 1 97.56 224 ARG A C 1
ATOM 1725 O O . ARG A 1 224 ? 11.07 5.84 -17.375 1 97.56 224 ARG A O 1
ATOM 1732 N N . PRO A 1 225 ? 10.766 5.047 -19.484 1 95.19 225 PRO A N 1
ATOM 1733 C CA . PRO A 1 225 ? 9.43 4.57 -19.125 1 95.19 225 PRO A CA 1
ATOM 1734 C C . PRO A 1 225 ? 9.453 3.486 -18.047 1 95.19 225 PRO A C 1
ATOM 1736 O O . PRO A 1 225 ? 8.406 3.141 -17.5 1 95.19 225 PRO A O 1
ATOM 1739 N N . ASP A 1 226 ? 10.68 2.967 -17.75 1 95.19 226 ASP A N 1
ATOM 1740 C CA . ASP A 1 226 ? 10.812 1.963 -16.703 1 95.19 226 ASP A CA 1
ATOM 1741 C C . ASP A 1 226 ? 10.711 2.6 -15.312 1 95.19 226 ASP A C 1
ATOM 1743 O O . ASP A 1 226 ? 10.422 1.917 -14.328 1 95.19 226 ASP A O 1
ATOM 1747 N N . LEU A 1 227 ? 11.016 3.9 -15.25 1 97.75 227 LEU A N 1
ATOM 1748 C CA . LEU A 1 227 ? 10.922 4.613 -13.984 1 97.75 227 LEU A CA 1
ATOM 1749 C C . LEU A 1 227 ? 9.477 5.031 -13.711 1 97.75 227 LEU A C 1
ATOM 1751 O O . LEU A 1 227 ? 8.719 5.32 -14.641 1 97.75 227 LEU A O 1
ATOM 1755 N N . ARG A 1 228 ? 9.109 5.008 -12.453 1 98.44 228 ARG A N 1
ATOM 1756 C CA . ARG A 1 228 ? 7.77 5.434 -12.047 1 98.44 228 ARG A CA 1
ATOM 1757 C C . ARG A 1 228 ? 7.84 6.535 -10.992 1 98.44 228 ARG A C 1
ATOM 1759 O O . ARG A 1 228 ? 8.773 6.566 -10.18 1 98.44 228 ARG A O 1
ATOM 1766 N N . PHE A 1 229 ? 6.879 7.434 -11.07 1 98.88 229 PHE A N 1
ATOM 1767 C CA . PHE A 1 229 ? 6.871 8.594 -10.18 1 98.88 229 PHE A CA 1
ATOM 1768 C C . PHE A 1 229 ? 5.496 8.789 -9.555 1 98.88 229 PHE A C 1
ATOM 1770 O O . PHE A 1 229 ? 4.48 8.758 -10.258 1 98.88 229 PHE A O 1
ATOM 1777 N N . GLY A 1 230 ? 5.438 8.859 -8.281 1 98.88 230 GLY A N 1
ATOM 1778 C CA . GLY A 1 230 ? 4.234 9.203 -7.539 1 98.88 230 GLY A CA 1
ATOM 1779 C C . GLY A 1 230 ? 4.402 10.438 -6.672 1 98.88 230 GLY A C 1
ATOM 1780 O O . GLY A 1 230 ? 5.461 10.648 -6.078 1 98.88 230 GLY A O 1
ATOM 1781 N N . THR A 1 231 ? 3.342 11.234 -6.551 1 98.56 231 THR A N 1
ATOM 1782 C CA . THR A 1 231 ? 3.471 12.43 -5.727 1 98.56 231 THR A CA 1
ATOM 1783 C C . THR A 1 231 ? 2.117 12.836 -5.152 1 98.56 231 THR A C 1
ATOM 1785 O O . THR A 1 231 ? 1.083 12.656 -5.797 1 98.56 231 THR A O 1
ATOM 1788 N N . ASP A 1 232 ? 2.162 13.359 -3.969 1 96.56 232 ASP A N 1
ATOM 1789 C CA . ASP A 1 232 ? 0.99 13.953 -3.334 1 96.56 232 ASP A CA 1
ATOM 1790 C C . ASP A 1 232 ? 1.07 15.477 -3.359 1 96.56 232 ASP A C 1
ATOM 1792 O O . ASP A 1 232 ? 0.131 16.156 -2.945 1 96.56 232 ASP A O 1
ATOM 1796 N N . VAL A 1 233 ? 2.174 16.031 -3.818 1 94.62 233 VAL A N 1
ATOM 1797 C CA . VAL A 1 233 ? 2.391 17.469 -3.818 1 94.62 233 VAL A CA 1
ATOM 1798 C C . VAL A 1 233 ? 2.777 17.938 -5.219 1 94.62 233 VAL A C 1
ATOM 1800 O O . VAL A 1 233 ? 3.482 17.219 -5.945 1 94.62 233 VAL A O 1
ATOM 1803 N N . PHE A 1 234 ? 2.295 19.078 -5.59 1 96.62 234 PHE A N 1
ATOM 1804 C CA . PHE A 1 234 ? 2.539 19.594 -6.93 1 96.62 234 PHE A CA 1
ATOM 1805 C C . PHE A 1 234 ? 3.174 20.984 -6.863 1 96.62 234 PHE A C 1
ATOM 1807 O O . PHE A 1 234 ? 3.074 21.672 -5.844 1 96.62 234 PHE A O 1
ATOM 1814 N N . TRP A 1 235 ? 3.791 21.297 -7.832 1 96.56 235 TRP A N 1
ATOM 1815 C CA . TRP A 1 235 ? 4.508 22.562 -7.93 1 96.56 235 TRP A CA 1
ATOM 1816 C C . TRP A 1 235 ? 3.539 23.734 -7.918 1 96.56 235 TRP A C 1
ATOM 1818 O O . TRP A 1 235 ? 2.451 23.656 -8.492 1 96.56 235 TRP A O 1
ATOM 1828 N N . ARG A 1 236 ? 3.924 24.797 -7.281 1 90.81 236 ARG A N 1
ATOM 1829 C CA . ARG A 1 236 ? 3.076 25.969 -7.121 1 90.81 236 ARG A CA 1
ATOM 1830 C C . ARG A 1 236 ? 3.197 26.891 -8.328 1 90.81 236 ARG A C 1
ATOM 1832 O O . ARG A 1 236 ? 4.285 27.062 -8.883 1 90.81 236 ARG A O 1
ATOM 1839 N N . LYS A 1 237 ? 2.109 27.312 -8.711 1 91.31 237 LYS A N 1
ATOM 1840 C CA . LYS A 1 237 ? 1.978 28.391 -9.688 1 91.31 237 LYS A CA 1
ATOM 1841 C C . LYS A 1 237 ? 1.228 29.578 -9.102 1 91.31 237 LYS A C 1
ATOM 1843 O O . LYS A 1 237 ? 0.108 29.438 -8.609 1 91.31 237 LYS A O 1
ATOM 1848 N N . ASN A 1 238 ? 1.854 30.766 -9.148 1 87.5 238 ASN A N 1
ATOM 1849 C CA . ASN A 1 238 ? 1.258 31.984 -8.578 1 87.5 238 ASN A CA 1
ATOM 1850 C C . ASN A 1 238 ? 0.911 31.797 -7.105 1 87.5 238 ASN A C 1
ATOM 1852 O O . ASN A 1 238 ? -0.191 32.125 -6.672 1 87.5 238 ASN A O 1
ATOM 1856 N N . GLY A 1 239 ? 1.761 31.031 -6.465 1 80.75 239 GLY A N 1
ATOM 1857 C CA . GLY A 1 239 ? 1.658 30.891 -5.02 1 80.75 239 GLY A CA 1
ATOM 1858 C C . GLY A 1 239 ? 0.734 29.781 -4.582 1 80.75 239 GLY A C 1
ATOM 1859 O O . GLY A 1 239 ? 0.628 29.484 -3.391 1 80.75 239 GLY A O 1
ATOM 1860 N N . LYS A 1 240 ? 0.029 29.125 -5.508 1 85.81 240 LYS A N 1
ATOM 1861 C CA . LYS A 1 240 ? -0.892 28.047 -5.172 1 85.81 240 LYS A CA 1
ATOM 1862 C C . LYS A 1 240 ? -0.476 26.734 -5.852 1 85.81 240 LYS A C 1
ATOM 1864 O O . LYS A 1 240 ? 0.023 26.75 -6.977 1 85.81 240 LYS A O 1
ATOM 1869 N N . GLU A 1 241 ? -0.715 25.75 -5.078 1 88.81 241 GLU A N 1
ATOM 1870 C CA . GLU A 1 241 ? -0.419 24.438 -5.66 1 88.81 241 GLU A CA 1
ATOM 1871 C C . GLU A 1 241 ? -1.266 24.188 -6.902 1 88.81 241 GLU A C 1
ATOM 1873 O O . GLU A 1 241 ? -2.48 24.391 -6.887 1 88.81 241 GLU A O 1
ATOM 1878 N N . ASP A 1 242 ? -0.62 23.859 -8.023 1 94.62 242 ASP A N 1
ATOM 1879 C CA . ASP A 1 242 ? -1.283 23.594 -9.297 1 94.62 242 ASP A CA 1
ATOM 1880 C C . ASP A 1 242 ? -1.332 22.109 -9.609 1 94.62 242 ASP A C 1
ATOM 1882 O O . ASP A 1 242 ? -0.316 21.5 -9.969 1 94.62 242 ASP A O 1
ATOM 1886 N N . PHE A 1 243 ? -2.535 21.531 -9.578 1 94.94 243 PHE A N 1
ATOM 1887 C CA . PHE A 1 243 ? -2.676 20.094 -9.75 1 94.94 243 PHE A CA 1
ATOM 1888 C C . PHE A 1 243 ? -2.814 19.734 -11.227 1 94.94 243 PHE A C 1
ATOM 1890 O O . PHE A 1 243 ? -2.836 18.547 -11.578 1 94.94 243 PHE A O 1
ATOM 1897 N N . ASN A 1 244 ? -2.908 20.797 -12.031 1 93.62 244 ASN A N 1
ATOM 1898 C CA . ASN A 1 244 ? -2.906 20.547 -13.469 1 93.62 244 ASN A CA 1
ATOM 1899 C C . ASN A 1 244 ? -1.495 20.297 -13.992 1 93.62 244 ASN A C 1
ATOM 1901 O O . ASN A 1 244 ? -0.665 21.203 -14.008 1 93.62 244 ASN A O 1
ATOM 1905 N N . SER A 1 245 ? -1.201 19.125 -14.32 1 95.38 245 SER A N 1
ATOM 1906 C CA . SER A 1 245 ? 0.145 18.734 -14.734 1 95.38 245 SER A CA 1
ATOM 1907 C C . SER A 1 245 ? 0.107 17.75 -15.891 1 95.38 245 SER A C 1
ATOM 1909 O O . SER A 1 245 ? -0.777 16.891 -15.961 1 95.38 245 SER A O 1
ATOM 1911 N N . PRO A 1 246 ? 1.062 17.859 -16.812 1 96.81 246 PRO A N 1
ATOM 1912 C CA . PRO A 1 246 ? 1.176 16.844 -17.859 1 96.81 246 PRO A CA 1
ATOM 1913 C C . PRO A 1 246 ? 1.469 15.445 -17.297 1 96.81 246 PRO A C 1
ATOM 1915 O O . PRO A 1 246 ? 1.288 14.445 -18 1 96.81 246 PRO A O 1
ATOM 1918 N N . LEU A 1 247 ? 1.84 15.328 -16.094 1 97.81 247 LEU A N 1
ATOM 1919 C CA . LEU A 1 247 ? 2.166 14.062 -15.445 1 97.81 247 LEU A CA 1
ATOM 1920 C C . LEU A 1 247 ? 0.975 13.117 -15.484 1 97.81 247 LEU A C 1
ATOM 1922 O O . LEU A 1 247 ? 1.15 11.898 -15.586 1 97.81 247 LEU A O 1
ATOM 1926 N N . TRP A 1 248 ? -0.174 13.656 -15.461 1 97.44 248 TRP A N 1
ATOM 1927 C CA . TRP A 1 248 ? -1.392 12.859 -15.375 1 97.44 248 TRP A CA 1
ATOM 1928 C C . TRP A 1 248 ? -1.573 12.016 -16.641 1 97.44 248 TRP A C 1
ATOM 1930 O O . TRP A 1 248 ? -2.348 11.055 -16.641 1 97.44 248 TRP A O 1
ATOM 1940 N N . SER A 1 249 ? -0.9 12.344 -17.688 1 96.62 249 SER A N 1
ATOM 1941 C CA . SER A 1 249 ? -1.042 11.617 -18.953 1 96.62 249 SER A CA 1
ATOM 1942 C C . SER A 1 249 ? -0.056 10.453 -19.031 1 96.62 249 SER A C 1
ATOM 1944 O O . SER A 1 249 ? -0.16 9.609 -19.922 1 96.62 249 SER A O 1
ATOM 1946 N N . PHE A 1 250 ? 0.898 10.391 -18.156 1 97.31 250 PHE A N 1
ATOM 1947 C CA . PHE A 1 250 ? 1.922 9.359 -18.203 1 97.31 250 PHE A CA 1
ATOM 1948 C C . PHE A 1 250 ? 1.404 8.062 -17.578 1 97.31 250 PHE A C 1
ATOM 1950 O O . PHE A 1 250 ? 0.77 8.086 -16.516 1 97.31 250 PHE A O 1
ATOM 1957 N N . GLU A 1 251 ? 1.747 6.914 -18.094 1 95.31 251 GLU A N 1
ATOM 1958 C CA . GLU A 1 251 ? 1.367 5.605 -17.578 1 95.31 251 GLU A CA 1
ATOM 1959 C C . GLU A 1 251 ? 2.197 5.238 -16.344 1 95.31 251 GLU A C 1
ATOM 1961 O O . GLU A 1 251 ? 1.822 4.352 -15.578 1 95.31 251 GLU A O 1
ATOM 1966 N N . ASN A 1 252 ? 3.338 5.832 -16.25 1 97.44 252 ASN A N 1
ATOM 1967 C CA . ASN A 1 252 ? 4.242 5.531 -15.148 1 97.44 252 ASN A CA 1
ATOM 1968 C C . ASN A 1 252 ? 4.184 6.605 -14.07 1 97.44 252 ASN A C 1
ATOM 1970 O O . ASN A 1 252 ? 5.188 6.891 -13.414 1 97.44 252 ASN A O 1
ATOM 1974 N N . PHE A 1 253 ? 2.957 7.195 -13.93 1 98.31 253 PHE A N 1
ATOM 1975 C CA . PHE A 1 253 ? 2.727 8.242 -12.938 1 98.31 253 PHE A CA 1
ATOM 1976 C C . PHE A 1 253 ? 1.499 7.922 -12.086 1 98.31 253 PHE A C 1
ATOM 1978 O O . PHE A 1 253 ? 0.53 7.34 -12.586 1 98.31 253 PHE A O 1
ATOM 1985 N N . ALA A 1 254 ? 1.576 8.258 -10.805 1 98.38 254 ALA A N 1
ATOM 1986 C CA . ALA A 1 254 ? 0.42 8.273 -9.906 1 98.38 254 ALA A CA 1
ATOM 1987 C C . ALA A 1 254 ? 0.428 9.516 -9.016 1 98.38 254 ALA A C 1
ATOM 1989 O O . ALA A 1 254 ? 1.49 9.977 -8.594 1 98.38 254 ALA A O 1
ATOM 1990 N N . GLY A 1 255 ? -0.739 10.008 -8.734 1 97.62 255 GLY A N 1
ATOM 1991 C CA . GLY A 1 255 ? -0.784 11.219 -7.926 1 97.62 255 GLY A CA 1
ATOM 1992 C C . GLY A 1 255 ? -2.033 11.32 -7.074 1 97.62 255 GLY A C 1
ATOM 1993 O O . GLY A 1 255 ? -2.98 10.547 -7.258 1 97.62 255 GLY A O 1
ATOM 1994 N N . THR A 1 256 ? -1.985 12.156 -6.082 1 96.25 256 THR A N 1
ATOM 1995 C CA . THR A 1 256 ? -3.092 12.594 -5.234 1 96.25 256 THR A CA 1
ATOM 1996 C C . THR A 1 256 ? -3.021 14.094 -4.988 1 96.25 256 THR A C 1
ATOM 1998 O O . THR A 1 256 ? -2.004 14.727 -5.27 1 96.25 256 THR A O 1
ATOM 2001 N N . TYR A 1 257 ? -4.086 14.688 -4.586 1 93.19 257 TYR A N 1
ATOM 2002 C CA . TYR A 1 257 ? -4.246 16.125 -4.512 1 93.19 257 TYR A CA 1
ATOM 2003 C C . TYR A 1 257 ? -3.92 16.641 -3.113 1 93.19 257 TYR A C 1
ATOM 2005 O O . TYR A 1 257 ? -4.734 17.328 -2.49 1 93.19 257 TYR A O 1
ATOM 2013 N N . HIS A 1 258 ? -2.666 16.312 -2.67 1 89.75 258 HIS A N 1
ATOM 2014 C CA . HIS A 1 258 ? -2.182 16.812 -1.386 1 89.75 258 HIS A CA 1
ATOM 2015 C C . HIS A 1 258 ? -3.133 16.422 -0.256 1 89.75 258 HIS A C 1
ATOM 2017 O O . HIS A 1 258 ? -3.537 17.281 0.535 1 89.75 258 HIS A O 1
ATOM 2023 N N . THR A 1 259 ? -3.43 15.188 -0.195 1 88.81 259 THR A N 1
ATOM 2024 C CA . THR A 1 259 ? -4.402 14.68 0.764 1 88.81 259 THR A CA 1
ATOM 2025 C C . THR A 1 259 ? -3.729 13.773 1.791 1 88.81 259 THR A C 1
ATOM 2027 O O . THR A 1 259 ? -4.402 13.148 2.617 1 88.81 259 THR A O 1
ATOM 2030 N N . ALA A 1 260 ? -2.451 13.672 1.751 1 87.81 260 ALA A N 1
ATOM 2031 C CA . ALA A 1 260 ? -1.733 12.727 2.607 1 87.81 260 ALA A CA 1
ATOM 2032 C C . ALA A 1 260 ? -1.854 13.125 4.078 1 87.81 260 ALA A C 1
ATOM 2034 O O . ALA A 1 260 ? -1.886 12.258 4.957 1 87.81 260 ALA A O 1
ATOM 2035 N N . GLY A 1 261 ? -1.832 14.352 4.363 1 78.75 261 GLY A N 1
ATOM 2036 C CA . GLY A 1 261 ? -1.887 14.836 5.734 1 78.75 261 GLY A CA 1
ATOM 2037 C C . GLY A 1 261 ? -3.303 15.023 6.246 1 78.75 261 GLY A C 1
ATOM 2038 O O . GLY A 1 261 ? -3.975 14.055 6.598 1 78.75 261 GLY A O 1
ATOM 2039 N N . ALA A 1 262 ? -3.84 16.297 5.996 1 60.41 262 ALA A N 1
ATOM 2040 C CA . ALA A 1 262 ? -5.035 16.828 6.652 1 60.41 262 ALA A CA 1
ATOM 2041 C C . ALA A 1 262 ? -6.301 16.203 6.07 1 60.41 262 ALA A C 1
ATOM 2043 O O . ALA A 1 262 ? -7.336 16.141 6.738 1 60.41 262 ALA A O 1
ATOM 2044 N N . SER A 1 263 ? -6.25 15.953 4.82 1 56.94 263 SER A N 1
ATOM 2045 C CA . SER A 1 263 ? -7.504 15.43 4.289 1 56.94 263 SER A CA 1
ATOM 2046 C C . SER A 1 263 ? -7.75 14 4.77 1 56.94 263 SER A C 1
ATOM 2048 O O . SER A 1 263 ? -8.742 13.375 4.383 1 56.94 263 SER A O 1
ATOM 2050 N N . ALA A 1 264 ? -6.906 13.695 5.738 1 56.75 264 ALA A N 1
ATOM 2051 C CA . ALA A 1 264 ? -7.105 12.375 6.32 1 56.75 264 ALA A CA 1
ATOM 2052 C C . ALA A 1 264 ? -8.469 12.273 6.996 1 56.75 264 ALA A C 1
ATOM 2054 O O . ALA A 1 264 ? -9.18 13.273 7.125 1 56.75 264 ALA A O 1
ATOM 2055 N N . SER A 1 265 ? -8.797 11.078 7.367 1 60.88 265 SER A N 1
ATOM 2056 C CA . SER A 1 265 ? -10.039 10.688 8.031 1 60.88 265 SER A CA 1
ATOM 2057 C C . SER A 1 265 ? -10.297 11.539 9.273 1 60.88 265 SER A C 1
ATOM 2059 O O . SER A 1 265 ? -9.398 12.25 9.742 1 60.88 265 SER A O 1
ATOM 2061 N N . GLY A 1 266 ? -11.531 11.68 9.484 1 71.31 266 GLY A N 1
ATOM 2062 C CA . GLY A 1 266 ? -11.977 12.328 10.711 1 71.31 266 GLY A CA 1
ATOM 2063 C C . GLY A 1 266 ? -11.164 11.922 11.922 1 71.31 266 GLY A C 1
ATOM 2064 O O . GLY A 1 266 ? -10.82 12.773 12.758 1 71.31 266 GLY A O 1
ATOM 2065 N N . GLU A 1 267 ? -10.586 10.773 11.844 1 76 267 GLU A N 1
ATOM 2066 C CA . GLU A 1 267 ? -9.82 10.297 12.992 1 76 267 GLU A CA 1
ATOM 2067 C C . GLU A 1 267 ? -8.414 10.891 13.008 1 76 267 GLU A C 1
ATOM 2069 O O . GLU A 1 267 ? -7.895 11.242 14.062 1 76 267 GLU A O 1
ATOM 2074 N N . THR A 1 268 ? -7.82 10.938 11.852 1 79.12 268 THR A N 1
ATOM 2075 C CA . THR A 1 268 ? -6.488 11.531 11.758 1 79.12 268 THR A CA 1
ATOM 2076 C C . THR A 1 268 ? -6.52 12.992 12.18 1 79.12 268 THR A C 1
ATOM 2078 O O . THR A 1 268 ? -5.652 13.445 12.93 1 79.12 268 THR A O 1
ATOM 2081 N N . LEU A 1 269 ? -7.496 13.633 11.719 1 82.12 269 LEU A N 1
ATOM 2082 C CA . LEU A 1 269 ? -7.652 15.031 12.094 1 82.12 269 LEU A CA 1
ATOM 2083 C C . LEU A 1 269 ? -7.879 15.172 13.594 1 82.12 269 LEU A C 1
ATOM 2085 O O . LEU A 1 269 ? -7.281 16.031 14.234 1 82.12 269 LEU A O 1
ATOM 2089 N N . ARG A 1 270 ? -8.711 14.336 14.109 1 86.31 270 ARG A N 1
ATOM 2090 C CA . ARG A 1 270 ? -8.984 14.359 15.547 1 86.31 270 ARG A CA 1
ATOM 2091 C C . ARG A 1 270 ? -7.703 14.18 16.344 1 86.31 270 ARG A C 1
ATOM 2093 O O . ARG A 1 270 ? -7.426 14.953 17.266 1 86.31 270 ARG A O 1
ATOM 2100 N N . LYS A 1 271 ? -6.961 13.258 15.93 1 85.94 271 LYS A N 1
ATOM 2101 C CA . LYS A 1 271 ? -5.707 12.992 16.625 1 85.94 271 LYS A CA 1
ATOM 2102 C C . LYS A 1 271 ? -4.75 14.172 16.5 1 85.94 271 LYS A C 1
ATOM 2104 O O . LYS A 1 271 ? -4.078 14.539 17.469 1 85.94 271 LYS A O 1
ATOM 2109 N N . ALA A 1 272 ? -4.688 14.664 15.336 1 89.25 272 ALA A N 1
ATOM 2110 C CA . ALA A 1 272 ? -3.812 15.812 15.102 1 89.25 272 ALA A CA 1
ATOM 2111 C C . ALA A 1 272 ? -4.227 17 15.961 1 89.25 272 ALA A C 1
ATOM 2113 O O . ALA A 1 272 ? -3.377 17.688 16.516 1 89.25 272 ALA A O 1
ATOM 2114 N N . MET A 1 273 ? -5.496 17.188 16.078 1 92.38 273 MET A N 1
ATOM 2115 C CA . MET A 1 273 ? -6 18.297 16.891 1 92.38 273 MET A CA 1
ATOM 2116 C C . MET A 1 273 ? -5.648 18.094 18.359 1 92.38 273 MET A C 1
ATOM 2118 O O . MET A 1 273 ? -5.234 19.031 19.031 1 92.38 273 MET A O 1
ATOM 2122 N N . ILE A 1 274 ? -5.758 16.938 18.797 1 94.44 274 ILE A N 1
ATOM 2123 C CA . ILE A 1 274 ? -5.449 16.625 20.188 1 94.44 274 ILE A CA 1
ATOM 2124 C C . ILE A 1 274 ? -3.971 16.891 20.453 1 94.44 274 ILE A C 1
ATOM 2126 O O . ILE A 1 274 ? -3.623 17.5 21.469 1 94.44 274 ILE A O 1
ATOM 2130 N N . LEU A 1 275 ? -3.182 16.5 19.562 1 92.81 275 LEU A N 1
ATOM 2131 C CA . LEU A 1 275 ? -1.748 16.719 19.719 1 92.81 275 LEU A CA 1
ATOM 2132 C C . LEU A 1 275 ? -1.426 18.219 19.766 1 92.81 275 LEU A C 1
ATOM 2134 O O . LEU A 1 275 ? -0.599 18.656 20.562 1 92.81 275 LEU A O 1
ATOM 2138 N N . ALA A 1 276 ? -2.043 18.922 18.938 1 95.44 276 ALA A N 1
ATOM 2139 C CA . ALA A 1 276 ? -1.849 20.359 18.922 1 95.44 276 ALA A CA 1
ATOM 2140 C C . ALA A 1 276 ? -2.27 20.984 20.25 1 95.44 276 ALA A C 1
ATOM 2142 O O . ALA A 1 276 ? -1.554 21.812 20.812 1 95.44 276 ALA A O 1
ATOM 2143 N N . CYS A 1 277 ? -3.408 20.547 20.734 1 97.19 277 CYS A N 1
ATOM 2144 C CA . CYS A 1 277 ? -3.93 21.062 21.984 1 97.19 277 CYS A CA 1
ATOM 2145 C C . CYS A 1 277 ? -3.008 20.703 23.141 1 97.19 277 CYS A C 1
ATOM 2147 O O . CYS A 1 277 ? -2.773 21.531 24.031 1 97.19 277 CYS A O 1
ATOM 2149 N N . GLN A 1 278 ? -2.516 19.547 23.109 1 96.25 278 GLN A N 1
ATOM 2150 C CA . GLN A 1 278 ? -1.6 19.109 24.172 1 96.25 278 GLN A CA 1
ATOM 2151 C C . GLN A 1 278 ? -0.302 19.922 24.125 1 96.25 278 GLN A C 1
ATOM 2153 O O . GLN A 1 278 ? 0.251 20.266 25.172 1 96.25 278 GLN A O 1
ATOM 2158 N N . ASN A 1 279 ? 0.168 20.156 22.969 1 96.44 279 ASN A N 1
ATOM 2159 C CA . ASN A 1 279 ? 1.377 20.953 22.812 1 96.44 279 ASN A CA 1
ATOM 2160 C C . ASN A 1 279 ? 1.184 22.375 23.359 1 96.44 279 ASN A C 1
ATOM 2162 O O . ASN A 1 279 ? 2.035 22.891 24.094 1 96.44 279 ASN A O 1
ATOM 2166 N N . LEU A 1 280 ? 0.072 22.922 23.047 1 97 280 LEU A N 1
ATOM 2167 C CA . LEU A 1 280 ? -0.253 24.266 23.531 1 97 280 LEU A CA 1
ATOM 2168 C C . LEU A 1 280 ? -0.396 24.266 25.062 1 97 280 LEU A C 1
ATOM 2170 O O . LEU A 1 280 ? 0.126 25.156 25.734 1 97 280 LEU A O 1
ATOM 2174 N N . SER A 1 281 ? -1.063 23.281 25.516 1 97.06 281 SER A N 1
ATOM 2175 C CA . SER A 1 281 ? -1.228 23.156 26.969 1 97.06 281 SER A CA 1
ATOM 2176 C C . SER A 1 281 ? 0.122 23.047 27.656 1 97.06 281 SER A C 1
ATOM 2178 O O . SER A 1 281 ? 0.362 23.719 28.672 1 97.06 281 SER A O 1
ATOM 2180 N N . SER A 1 282 ? 0.952 22.219 27.156 1 96.44 282 SER A N 1
ATOM 2181 C CA . SER A 1 282 ? 2.283 22.031 27.719 1 96.44 282 SER A CA 1
ATOM 2182 C C . SER A 1 282 ? 3.059 23.344 27.734 1 96.44 282 SER A C 1
ATOM 2184 O O . SER A 1 282 ? 3.695 23.688 28.734 1 96.44 282 SER A O 1
ATOM 2186 N N . TYR A 1 283 ? 2.975 24.031 26.672 1 96.12 283 TYR A N 1
ATOM 2187 C CA . TYR A 1 283 ? 3.676 25.312 26.609 1 96.12 283 TYR A CA 1
ATOM 2188 C C . TYR A 1 283 ? 3.135 26.297 27.656 1 96.12 283 TYR A C 1
ATOM 2190 O O . TYR A 1 283 ? 3.904 26.984 28.312 1 96.12 283 TYR A O 1
ATOM 2198 N N . LEU A 1 284 ? 1.896 26.375 27.766 1 95.38 284 LEU A N 1
ATOM 2199 C CA . LEU A 1 284 ? 1.262 27.312 28.688 1 95.38 284 LEU A CA 1
ATOM 2200 C C . LEU A 1 284 ? 1.575 26.938 30.141 1 95.38 284 LEU A C 1
ATOM 2202 O O . LEU A 1 284 ? 1.675 27.828 31 1 95.38 284 LEU A O 1
ATOM 2206 N N . GLU A 1 285 ? 1.749 25.688 30.344 1 94.88 285 GLU A N 1
ATOM 2207 C CA . GLU A 1 285 ? 1.984 25.219 31.703 1 94.88 285 GLU A CA 1
ATOM 2208 C C . GLU A 1 285 ? 3.469 25.266 32.062 1 94.88 285 GLU A C 1
ATOM 2210 O O . GLU A 1 285 ? 3.84 25.641 33.156 1 94.88 285 GLU A O 1
ATOM 2215 N N . THR A 1 286 ? 4.281 24.859 31.141 1 94.88 286 THR A N 1
ATOM 2216 C CA . THR A 1 286 ? 5.672 24.609 31.5 1 94.88 286 THR A CA 1
ATOM 2217 C C . THR A 1 286 ? 6.613 25.5 30.703 1 94.88 286 THR A C 1
ATOM 2219 O O . THR A 1 286 ? 7.801 25.594 31.016 1 94.88 286 THR A O 1
ATOM 2222 N N . GLY A 1 287 ? 6.152 26.094 29.703 1 92.81 287 GLY A N 1
ATOM 2223 C CA . GLY A 1 287 ? 7 26.891 28.844 1 92.81 287 GLY A CA 1
ATOM 2224 C C . GLY A 1 287 ? 7.742 26.078 27.812 1 92.81 287 GLY A C 1
ATOM 2225 O O . GLY A 1 287 ? 8.523 26.609 27.016 1 92.81 287 GLY A O 1
ATOM 2226 N N . THR A 1 288 ? 7.453 24.812 27.875 1 92.5 288 THR A N 1
ATOM 2227 C CA . THR A 1 288 ? 8.117 23.922 26.922 1 92.5 288 THR A CA 1
ATOM 2228 C C . THR A 1 288 ? 7.121 23.359 25.906 1 92.5 288 THR A C 1
ATOM 2230 O O . THR A 1 288 ? 5.988 23.016 26.266 1 92.5 288 THR A O 1
ATOM 2233 N N . ALA A 1 289 ? 7.531 23.531 24.641 1 90.81 289 ALA A N 1
ATOM 2234 C CA . ALA A 1 289 ? 6.668 22.984 23.594 1 90.81 289 ALA A CA 1
ATOM 2235 C C . ALA A 1 289 ? 7.492 22.297 22.516 1 90.81 289 ALA A C 1
ATOM 2237 O O . ALA A 1 289 ? 8.711 22.5 22.422 1 90.81 289 ALA A O 1
ATOM 2238 N N . GLU A 1 290 ? 6.836 21.438 21.828 1 87.75 290 GLU A N 1
ATOM 2239 C CA . GLU A 1 290 ? 7.414 20.859 20.625 1 87.75 290 GLU A CA 1
ATOM 2240 C C . GLU A 1 290 ? 7.098 21.719 19.391 1 87.75 290 GLU A C 1
ATOM 2242 O O . GLU A 1 290 ? 6.199 22.547 19.422 1 87.75 290 GLU A O 1
ATOM 2247 N N . ASN A 1 291 ? 7.949 21.688 18.391 1 89.94 291 ASN A N 1
ATOM 2248 C CA . ASN A 1 291 ? 7.684 22.203 17.047 1 89.94 291 ASN A CA 1
ATOM 2249 C C . ASN A 1 291 ? 7.637 23.734 17.047 1 89.94 291 ASN A C 1
ATOM 2251 O O . ASN A 1 291 ? 6.781 24.328 16.391 1 89.94 291 ASN A O 1
ATOM 2255 N N . LEU A 1 292 ? 8.477 24.328 17.906 1 92.06 292 LEU A N 1
ATOM 2256 C CA . LEU A 1 292 ? 8.641 25.781 17.828 1 92.06 292 LEU A CA 1
ATOM 2257 C C . LEU A 1 292 ? 9.156 26.203 16.453 1 92.06 292 LEU A C 1
ATOM 2259 O O . LEU A 1 292 ? 10.102 25.609 15.938 1 92.06 292 LEU A O 1
ATOM 2263 N N . VAL A 1 293 ? 8.453 27.156 15.914 1 89.5 293 VAL A N 1
ATOM 2264 C CA . VAL A 1 293 ? 8.812 27.656 14.586 1 89.5 293 VAL A CA 1
ATOM 2265 C C . VAL A 1 293 ? 9.766 28.844 14.727 1 89.5 293 VAL A C 1
ATOM 2267 O O . VAL A 1 293 ? 9.492 29.781 15.461 1 89.5 293 VAL A O 1
ATOM 2270 N N . LYS A 1 294 ? 10.898 28.719 14.016 1 87.5 294 LYS A N 1
ATOM 2271 C CA . LYS A 1 294 ? 11.82 29.844 13.953 1 87.5 294 LYS A CA 1
ATOM 2272 C C . LYS A 1 294 ? 11.383 30.859 12.883 1 87.5 294 LYS A C 1
ATOM 2274 O O . LYS A 1 294 ? 11.688 30.688 11.703 1 87.5 294 LYS A O 1
ATOM 2279 N N . ILE A 1 295 ? 10.852 31.938 13.336 1 86.31 295 ILE A N 1
ATOM 2280 C CA . ILE A 1 295 ? 10.227 32.938 12.461 1 86.31 295 ILE A CA 1
ATOM 2281 C C . ILE A 1 295 ? 11.25 33.469 11.469 1 86.31 295 ILE A C 1
ATOM 2283 O O . ILE A 1 295 ? 10.922 33.719 10.305 1 86.31 295 ILE A O 1
ATOM 2287 N N . SER A 1 296 ? 12.477 33.625 11.891 1 82.06 296 SER A N 1
ATOM 2288 C CA . SER A 1 296 ? 13.531 34.156 11.047 1 82.06 296 SER A CA 1
ATOM 2289 C C . SER A 1 296 ? 13.727 33.312 9.781 1 82.06 296 SER A C 1
ATOM 2291 O O . SER A 1 296 ? 14.18 33.812 8.758 1 82.06 296 SER A O 1
ATOM 2293 N N . ASP A 1 297 ? 13.336 32.062 9.875 1 78.56 297 ASP A N 1
ATOM 2294 C CA . ASP A 1 297 ? 13.484 31.172 8.727 1 78.56 297 ASP A CA 1
ATOM 2295 C C . ASP A 1 297 ? 12.477 31.5 7.633 1 78.56 297 ASP A C 1
ATOM 2297 O O . ASP A 1 297 ? 12.609 31.047 6.496 1 78.56 297 ASP A O 1
ATOM 2301 N N . TYR A 1 298 ? 11.484 32.312 7.906 1 78.69 298 TYR A N 1
ATOM 2302 C CA . TYR A 1 298 ? 10.391 32.562 6.977 1 78.69 298 TYR A CA 1
ATOM 2303 C C . TYR A 1 298 ? 10.352 34.062 6.594 1 78.69 298 TYR A C 1
ATOM 2305 O O . TYR A 1 298 ? 9.453 34.5 5.867 1 78.69 298 TYR A O 1
ATOM 2313 N N . LEU A 1 299 ? 11.25 34.719 7.215 1 76.69 299 LEU A N 1
ATOM 2314 C CA . LEU A 1 299 ? 11.336 36.156 6.898 1 76.69 299 LEU A CA 1
ATOM 2315 C C . LEU A 1 299 ? 12.32 36.406 5.766 1 76.69 299 LEU A C 1
ATOM 2317 O O . LEU A 1 299 ? 13.352 35.719 5.672 1 76.69 299 LEU A O 1
ATOM 2321 N N . SER A 1 300 ? 11.922 36.812 4.516 1 61.19 300 SER A N 1
ATOM 2322 C CA . SER A 1 300 ? 12.852 37.219 3.469 1 61.19 300 SER A CA 1
ATOM 2323 C C . SER A 1 300 ? 13.75 38.344 3.941 1 61.19 300 SER A C 1
ATOM 2325 O O . SER A 1 300 ? 13.359 39.156 4.785 1 61.19 300 SER A O 1
ATOM 2327 N N . MET B 1 1 ? 14.586 -41.594 -15.414 1 83.12 1 MET B N 1
ATOM 2328 C CA . MET B 1 1 ? 13.391 -40.75 -15.414 1 83.12 1 MET B CA 1
ATOM 2329 C C . MET B 1 1 ? 13.648 -39.469 -16.188 1 83.12 1 MET B C 1
ATOM 2331 O O . MET B 1 1 ? 14.781 -38.969 -16.25 1 83.12 1 MET B O 1
ATOM 2335 N N . MET B 1 2 ? 12.789 -39.156 -17.109 1 93.56 2 MET B N 1
ATOM 2336 C CA . MET B 1 2 ? 12.938 -37.969 -17.906 1 93.56 2 MET B CA 1
ATOM 2337 C C . MET B 1 2 ? 11.891 -36.906 -17.531 1 93.56 2 MET B C 1
ATOM 2339 O O . MET B 1 2 ? 10.703 -37.25 -17.422 1 93.56 2 MET B O 1
ATOM 2343 N N . ILE B 1 3 ? 12.469 -35.719 -17.25 1 97.5 3 ILE B N 1
ATOM 2344 C CA . ILE B 1 3 ? 11.609 -34.594 -16.906 1 97.5 3 ILE B CA 1
ATOM 2345 C C . ILE B 1 3 ? 11.555 -33.594 -18.062 1 97.5 3 ILE B C 1
ATOM 2347 O O . ILE B 1 3 ? 12.586 -33.188 -18.578 1 97.5 3 ILE B O 1
ATOM 2351 N N . ILE B 1 4 ? 10.359 -33.25 -18.453 1 97.69 4 ILE B N 1
ATOM 2352 C CA . ILE B 1 4 ? 10.195 -32.219 -19.469 1 97.69 4 ILE B CA 1
ATOM 2353 C C . ILE B 1 4 ? 9.742 -30.906 -18.828 1 97.69 4 ILE B C 1
ATOM 2355 O O . ILE B 1 4 ? 8.852 -30.906 -17.969 1 97.69 4 ILE B O 1
ATOM 2359 N N . SER B 1 5 ? 10.438 -29.859 -19.172 1 97.56 5 SER B N 1
ATOM 2360 C CA . SER B 1 5 ? 9.977 -28.531 -18.781 1 97.56 5 SER B CA 1
ATOM 2361 C C . SER B 1 5 ? 9.422 -27.766 -19.984 1 97.56 5 SER B C 1
ATOM 2363 O O . SER B 1 5 ? 10.031 -27.75 -21.047 1 97.56 5 SER B O 1
ATOM 2365 N N . THR B 1 6 ? 8.281 -27.141 -19.75 1 95.06 6 THR B N 1
ATOM 2366 C CA . THR B 1 6 ? 7.703 -26.328 -20.812 1 95.06 6 THR B CA 1
ATOM 2367 C C . THR B 1 6 ? 8.352 -24.953 -20.859 1 95.06 6 THR B C 1
ATOM 2369 O O . THR B 1 6 ? 8.078 -24.156 -21.766 1 95.06 6 THR B O 1
ATOM 2372 N N . GLU B 1 7 ? 9.156 -24.594 -19.875 1 93.81 7 GLU B N 1
ATOM 2373 C CA . GLU B 1 7 ? 9.789 -23.281 -19.75 1 93.81 7 GLU B CA 1
ATOM 2374 C C . GLU B 1 7 ? 11.297 -23.422 -19.547 1 93.81 7 GLU B C 1
ATOM 2376 O O . GLU B 1 7 ? 11.781 -24.484 -19.125 1 93.81 7 GLU B O 1
ATOM 2381 N N . LYS B 1 8 ? 12.016 -22.328 -19.938 1 94.06 8 LYS B N 1
ATOM 2382 C CA . LYS B 1 8 ? 13.406 -22.25 -19.5 1 94.06 8 LYS B CA 1
ATOM 2383 C C . LYS B 1 8 ? 13.484 -22.016 -17.984 1 94.06 8 LYS B C 1
ATOM 2385 O O . LYS B 1 8 ? 12.836 -21.109 -17.453 1 94.06 8 LYS B O 1
ATOM 2390 N N . LEU B 1 9 ? 14.227 -22.859 -17.375 1 95.88 9 LEU B N 1
ATOM 2391 C CA . LEU B 1 9 ? 14.258 -22.828 -15.914 1 95.88 9 LEU B CA 1
ATOM 2392 C C . LEU B 1 9 ? 15.539 -22.172 -15.414 1 95.88 9 LEU B C 1
ATOM 2394 O O . LEU B 1 9 ? 16.547 -22.141 -16.125 1 95.88 9 LEU B O 1
ATOM 2398 N N . PRO B 1 10 ? 15.516 -21.609 -14.227 1 94.88 10 PRO B N 1
ATOM 2399 C CA . PRO B 1 10 ? 16.719 -21.031 -13.625 1 94.88 10 PRO B CA 1
ATOM 2400 C C . PRO B 1 10 ? 17.797 -22.078 -13.344 1 94.88 10 PRO B C 1
ATOM 2402 O O . PRO B 1 10 ? 17.5 -23.266 -13.289 1 94.88 10 PRO B O 1
ATOM 2405 N N . ASP B 1 11 ? 18.953 -21.5 -13.141 1 95.69 11 ASP B N 1
ATOM 2406 C CA . ASP B 1 11 ? 20.094 -22.375 -12.898 1 95.69 11 ASP B CA 1
ATOM 2407 C C . ASP B 1 11 ? 19.875 -23.25 -11.664 1 95.69 11 ASP B C 1
ATOM 2409 O O . ASP B 1 11 ? 20.297 -24.406 -11.633 1 95.69 11 ASP B O 1
ATOM 2413 N N . GLU B 1 12 ? 19.234 -22.703 -10.719 1 95.44 12 GLU B N 1
ATOM 2414 C CA . GLU B 1 12 ? 18.969 -23.438 -9.484 1 95.44 12 GLU B CA 1
ATOM 2415 C C . GLU B 1 12 ? 18.109 -24.672 -9.75 1 95.44 12 GLU B C 1
ATOM 2417 O O . GLU B 1 12 ? 18.25 -25.688 -9.062 1 95.44 12 GLU B O 1
ATOM 2422 N N . CYS B 1 13 ? 17.281 -24.562 -10.672 1 96.81 13 CYS B N 1
ATOM 2423 C CA . CYS B 1 13 ? 16.453 -25.703 -11.039 1 96.81 13 CYS B CA 1
ATOM 2424 C C . CYS B 1 13 ? 17.281 -26.812 -11.688 1 96.81 13 CYS B C 1
ATOM 2426 O O . CYS B 1 13 ? 17.031 -28 -11.469 1 96.81 13 CYS B O 1
ATOM 2428 N N . HIS B 1 14 ? 18.234 -26.406 -12.477 1 96.5 14 HIS B N 1
ATOM 2429 C CA . HIS B 1 14 ? 19.125 -27.375 -13.102 1 96.5 14 HIS B CA 1
ATOM 2430 C C . HIS B 1 14 ? 19.922 -28.141 -12.055 1 96.5 14 HIS B C 1
ATOM 2432 O O . HIS B 1 14 ? 20.125 -29.344 -12.18 1 96.5 14 HIS B O 1
ATOM 2438 N N . LEU B 1 15 ? 20.312 -27.422 -11.094 1 95.75 15 LEU B N 1
ATOM 2439 C CA . LEU B 1 15 ? 21.031 -28.062 -10.008 1 95.75 15 LEU B CA 1
ATOM 2440 C C . LEU B 1 15 ? 20.172 -29.125 -9.328 1 95.75 15 LEU B C 1
ATOM 2442 O O . LEU B 1 15 ? 20.672 -30.172 -8.898 1 95.75 15 LEU B O 1
ATOM 2446 N N . ALA B 1 16 ? 18.922 -28.859 -9.281 1 95.56 16 ALA B N 1
ATOM 2447 C CA . ALA B 1 16 ? 18 -29.734 -8.555 1 95.56 16 ALA B CA 1
ATOM 2448 C C . ALA B 1 16 ? 17.5 -30.875 -9.445 1 95.56 16 ALA B C 1
ATOM 2450 O O . ALA B 1 16 ? 17.266 -31.984 -8.961 1 95.56 16 ALA B O 1
ATOM 2451 N N . LEU B 1 17 ? 17.422 -30.672 -10.758 1 97.19 17 LEU B N 1
ATOM 2452 C CA . LEU B 1 17 ? 16.609 -31.594 -11.547 1 97.19 17 LEU B CA 1
ATOM 2453 C C . LEU B 1 17 ? 17.438 -32.281 -12.625 1 97.19 17 LEU B C 1
ATOM 2455 O O . LEU B 1 17 ? 17.016 -33.25 -13.219 1 97.19 17 LEU B O 1
ATOM 2459 N N . ASP B 1 18 ? 18.656 -31.812 -12.875 1 96 18 ASP B N 1
ATOM 2460 C CA . ASP B 1 18 ? 19.438 -32.375 -13.953 1 96 18 ASP B CA 1
ATOM 2461 C C . ASP B 1 18 ? 19.734 -33.875 -13.703 1 96 18 ASP B C 1
ATOM 2463 O O . ASP B 1 18 ? 19.797 -34.656 -14.641 1 96 18 ASP B O 1
ATOM 2467 N N . LYS B 1 19 ? 19.922 -34.188 -12.492 1 95.31 19 LYS B N 1
ATOM 2468 C CA . LYS B 1 19 ? 20.25 -35.562 -12.141 1 95.31 19 LYS B CA 1
ATOM 2469 C C . LYS B 1 19 ? 19.125 -36.531 -12.555 1 95.31 19 LYS B C 1
ATOM 2471 O O . LYS B 1 19 ? 19.328 -37.719 -12.656 1 95.31 19 LYS B O 1
ATOM 2476 N N . PHE B 1 20 ? 17.938 -36 -12.836 1 95.19 20 PHE B N 1
ATOM 2477 C CA . PHE B 1 20 ? 16.797 -36.812 -13.203 1 95.19 20 PHE B CA 1
ATOM 2478 C C . PHE B 1 20 ? 16.547 -36.75 -14.703 1 95.19 20 PHE B C 1
ATOM 2480 O O . PHE B 1 20 ? 15.562 -37.312 -15.195 1 95.19 20 PHE B O 1
ATOM 2487 N N . GLY B 1 21 ? 17.391 -36.031 -15.438 1 94.25 21 GLY B N 1
ATOM 2488 C CA . GLY B 1 21 ? 17.234 -35.969 -16.891 1 94.25 21 GLY B CA 1
ATOM 2489 C C . GLY B 1 21 ? 16.297 -34.844 -17.328 1 94.25 21 GLY B C 1
ATOM 2490 O O . GLY B 1 21 ? 15.375 -35.094 -18.109 1 94.25 21 GLY B O 1
ATOM 2491 N N . LEU B 1 22 ? 16.516 -33.656 -16.922 1 96.25 22 LEU B N 1
ATOM 2492 C CA . LEU B 1 22 ? 15.734 -32.469 -17.266 1 96.25 22 LEU B CA 1
ATOM 2493 C C . LEU B 1 22 ? 15.984 -32.062 -18.719 1 96.25 22 LEU B C 1
ATOM 2495 O O . LEU B 1 22 ? 17.125 -31.969 -19.156 1 96.25 22 LEU B O 1
ATOM 2499 N N . LYS B 1 23 ? 14.812 -31.891 -19.438 1 95.81 23 LYS B N 1
ATOM 2500 C CA . LYS B 1 23 ? 14.867 -31.406 -20.812 1 95.81 23 LYS B CA 1
ATOM 2501 C C . LYS B 1 23 ? 13.969 -30.188 -21 1 95.81 23 LYS B C 1
ATOM 2503 O O . LYS B 1 23 ? 12.773 -30.25 -20.734 1 95.81 23 LYS B O 1
ATOM 2508 N N . GLU B 1 24 ? 14.445 -29.031 -21.484 1 94.81 24 GLU B N 1
ATOM 2509 C CA . GLU B 1 24 ? 13.703 -27.797 -21.703 1 94.81 24 GLU B CA 1
ATOM 2510 C C . GLU B 1 24 ? 13.297 -27.641 -23.172 1 94.81 24 GLU B C 1
ATOM 2512 O O . GLU B 1 24 ? 12.406 -26.859 -23.484 1 94.81 24 GLU B O 1
ATOM 2517 N N . ASP B 1 25 ? 13.875 -28.281 -24.062 1 90.25 25 ASP B N 1
ATOM 2518 C CA . ASP B 1 25 ? 13.555 -28.297 -25.484 1 90.25 25 ASP B CA 1
ATOM 2519 C C . ASP B 1 25 ? 13.359 -29.719 -26 1 90.25 25 ASP B C 1
ATOM 2521 O O . ASP B 1 25 ? 14.203 -30.25 -26.734 1 90.25 25 ASP B O 1
ATOM 2525 N N . PRO B 1 26 ? 12.18 -30.188 -25.578 1 90 26 PRO B N 1
ATOM 2526 C CA . PRO B 1 26 ? 11.992 -31.609 -25.875 1 90 26 PRO B CA 1
ATOM 2527 C C . PRO B 1 26 ? 11.594 -31.875 -27.312 1 90 26 PRO B C 1
ATOM 2529 O O . PRO B 1 26 ? 10.852 -31.078 -27.906 1 90 26 PRO B O 1
ATOM 2532 N N . GLN B 1 27 ? 12.055 -32.969 -27.828 1 91.31 27 GLN B N 1
ATOM 2533 C CA . GLN B 1 27 ? 11.57 -33.5 -29.094 1 91.31 27 GLN B CA 1
ATOM 2534 C C . GLN B 1 27 ? 10.43 -34.5 -28.859 1 91.31 27 GLN B C 1
ATOM 2536 O O . GLN B 1 27 ? 10.125 -34.844 -27.719 1 91.31 27 GLN B O 1
ATOM 2541 N N . GLU B 1 28 ? 9.883 -34.844 -29.938 1 92.19 28 GLU B N 1
ATOM 2542 C CA . GLU B 1 28 ? 8.727 -35.75 -29.844 1 92.19 28 GLU B CA 1
ATOM 2543 C C . GLU B 1 28 ? 9.07 -37.031 -29.094 1 92.19 28 GLU B C 1
ATOM 2545 O O . GLU B 1 28 ? 8.281 -37.5 -28.266 1 92.19 28 GLU B O 1
ATOM 2550 N N . GLN B 1 29 ? 10.172 -37.5 -29.406 1 93.62 29 GLN B N 1
ATOM 2551 C CA . GLN B 1 29 ? 10.586 -38.75 -28.75 1 93.62 29 GLN B CA 1
ATOM 2552 C C . GLN B 1 29 ? 10.758 -38.531 -27.25 1 93.62 29 GLN B C 1
ATOM 2554 O O . GLN B 1 29 ? 10.5 -39.438 -26.469 1 93.62 29 GLN B O 1
ATOM 2559 N N . ASP B 1 30 ? 11.242 -37.375 -26.891 1 94.94 30 ASP B N 1
ATOM 2560 C CA . ASP B 1 30 ? 11.414 -37.062 -25.469 1 94.94 30 ASP B CA 1
ATOM 2561 C C . ASP B 1 30 ? 10.07 -37.094 -24.75 1 94.94 30 ASP B C 1
ATOM 2563 O O . ASP B 1 30 ? 9.961 -37.625 -23.641 1 94.94 30 ASP B O 1
ATOM 2567 N N . LEU B 1 31 ? 9.109 -36.531 -25.391 1 95.75 31 LEU B N 1
ATOM 2568 C CA . LEU B 1 31 ? 7.77 -36.469 -24.812 1 95.75 31 LEU B CA 1
ATOM 2569 C C . LEU B 1 31 ? 7.219 -37.875 -24.578 1 95.75 31 LEU B C 1
ATOM 2571 O O . LEU B 1 31 ? 6.641 -38.125 -23.516 1 95.75 31 LEU B O 1
ATOM 2575 N N . MET B 1 32 ? 7.453 -38.688 -25.5 1 94.81 32 MET B N 1
ATOM 2576 C CA . MET B 1 32 ? 6.941 -40.062 -25.438 1 94.81 32 MET B CA 1
ATOM 2577 C C . MET B 1 32 ? 7.586 -40.812 -24.281 1 94.81 32 MET B C 1
ATOM 2579 O O . MET B 1 32 ? 6.945 -41.688 -23.672 1 94.81 32 MET B O 1
ATOM 2583 N N . ASN B 1 33 ? 8.781 -40.438 -23.969 1 94.94 33 ASN B N 1
ATOM 2584 C CA . ASN B 1 33 ? 9.531 -41.219 -23 1 94.94 33 ASN B CA 1
ATOM 2585 C C . ASN B 1 33 ? 9.523 -40.531 -21.625 1 94.94 33 ASN B C 1
ATOM 2587 O O . ASN B 1 33 ? 9.961 -41.125 -20.641 1 94.94 33 ASN B O 1
ATOM 2591 N N . ALA B 1 34 ? 9.055 -39.406 -21.516 1 96.12 34 ALA B N 1
ATOM 2592 C CA . ALA B 1 34 ? 9.164 -38.656 -20.281 1 96.12 34 ALA B CA 1
ATOM 2593 C C . ALA B 1 34 ? 8.141 -39.125 -19.25 1 96.12 34 ALA B C 1
ATOM 2595 O O . ALA B 1 34 ? 7.039 -39.531 -19.594 1 96.12 34 ALA B O 1
ATOM 2596 N N . HIS B 1 35 ? 8.523 -39 -17.953 1 96.75 35 HIS B N 1
ATOM 2597 C CA . HIS B 1 35 ? 7.68 -39.406 -16.844 1 96.75 35 HIS B CA 1
ATOM 2598 C C . HIS B 1 35 ? 7.188 -38.219 -16.031 1 96.75 35 HIS B C 1
ATOM 2600 O O . HIS B 1 35 ? 6.254 -38.344 -15.234 1 96.75 35 HIS B O 1
ATOM 2606 N N . ALA B 1 36 ? 7.855 -37.125 -16.172 1 97.81 36 ALA B N 1
ATOM 2607 C CA . ALA B 1 36 ? 7.508 -35.938 -15.398 1 97.81 36 ALA B CA 1
ATOM 2608 C C . ALA B 1 36 ? 7.441 -34.719 -16.281 1 97.81 36 ALA B C 1
ATOM 2610 O O . ALA B 1 36 ? 8.148 -34.625 -17.297 1 97.81 36 ALA B O 1
ATOM 2611 N N . LEU B 1 37 ? 6.543 -33.875 -15.93 1 97.56 37 LEU B N 1
ATOM 2612 C CA . LEU B 1 37 ? 6.316 -32.625 -16.672 1 97.56 37 LEU B CA 1
ATOM 2613 C C . LEU B 1 37 ? 6.207 -31.438 -15.719 1 97.56 37 LEU B C 1
ATOM 2615 O O . LEU B 1 37 ? 5.523 -31.516 -14.695 1 97.56 37 LEU B O 1
ATOM 2619 N N . ILE B 1 38 ? 7.008 -30.391 -15.945 1 97.5 38 ILE B N 1
ATOM 2620 C CA . ILE B 1 38 ? 6.922 -29.156 -15.18 1 97.5 38 ILE B CA 1
ATOM 2621 C C . ILE B 1 38 ? 6.559 -28 -16.109 1 97.5 38 ILE B C 1
ATOM 2623 O O . ILE B 1 38 ? 7.129 -27.859 -17.203 1 97.5 38 ILE B O 1
ATOM 2627 N N . GLY B 1 39 ? 5.539 -27.25 -15.773 1 94.81 39 GLY B N 1
ATOM 2628 C CA . GLY B 1 39 ? 5.125 -26.141 -16.625 1 94.81 39 GLY B CA 1
ATOM 2629 C C . GLY B 1 39 ? 3.85 -25.469 -16.156 1 94.81 39 GLY B C 1
ATOM 2630 O O . GLY B 1 39 ? 3.383 -25.719 -15.047 1 94.81 39 GLY B O 1
ATOM 2631 N N . TRP B 1 40 ? 3.379 -24.562 -17 1 91.12 40 TRP B N 1
ATOM 2632 C CA . TRP B 1 40 ? 2.096 -23.906 -16.766 1 91.12 40 TRP B CA 1
ATOM 2633 C C . TRP B 1 40 ? 0.939 -24.812 -17.172 1 91.12 40 TRP B C 1
ATOM 2635 O O . TRP B 1 40 ? 1.041 -25.562 -18.141 1 91.12 40 TRP B O 1
ATOM 2645 N N . PRO B 1 41 ? -0.17 -24.688 -16.484 1 89.62 41 PRO B N 1
ATOM 2646 C CA . PRO B 1 41 ? -1.285 -25.609 -16.734 1 89.62 41 PRO B CA 1
ATOM 2647 C C . PRO B 1 41 ? -1.719 -25.609 -18.203 1 89.62 41 PRO B C 1
ATOM 2649 O O . PRO B 1 41 ? -1.955 -26.688 -18.766 1 89.62 41 PRO B O 1
ATOM 2652 N N . SER B 1 42 ? -1.76 -24.484 -18.812 1 86.19 42 SER B N 1
ATOM 2653 C CA . SER B 1 42 ? -2.188 -24.406 -20.203 1 86.19 42 SER B CA 1
ATOM 2654 C C . SER B 1 42 ? -1.216 -25.156 -21.125 1 86.19 42 SER B C 1
ATOM 2656 O O . SER B 1 42 ? -1.636 -25.891 -22.016 1 86.19 42 SER B O 1
ATOM 2658 N N . LYS B 1 43 ? 0.032 -25.031 -20.891 1 91.56 43 LYS B N 1
ATOM 2659 C CA . LYS B 1 43 ? 1.044 -25.703 -21.703 1 91.56 43 LYS B CA 1
ATOM 2660 C C . LYS B 1 43 ? 1.091 -27.188 -21.391 1 91.56 43 LYS B C 1
ATOM 2662 O O . LYS B 1 43 ? 1.255 -28.016 -22.297 1 91.56 43 LYS B O 1
ATOM 2667 N N . ILE B 1 44 ? 0.91 -27.422 -20.156 1 93.94 44 ILE B N 1
ATOM 2668 C CA . ILE B 1 44 ? 0.877 -28.812 -19.75 1 93.94 44 ILE B CA 1
ATOM 2669 C C . ILE B 1 44 ? -0.263 -29.547 -20.453 1 93.94 44 ILE B C 1
ATOM 2671 O O . ILE B 1 44 ? -0.063 -30.609 -21.031 1 93.94 44 ILE B O 1
ATOM 2675 N N . ALA B 1 45 ? -1.378 -28.891 -20.484 1 92.44 45 ALA B N 1
ATOM 2676 C CA . ALA B 1 45 ? -2.57 -29.469 -21.078 1 92.44 45 ALA B CA 1
ATOM 2677 C C . ALA B 1 45 ? -2.336 -29.812 -22.547 1 92.44 45 ALA B C 1
ATOM 2679 O O . ALA B 1 45 ? -2.83 -30.812 -23.047 1 92.44 45 ALA B O 1
ATOM 2680 N N . SER B 1 46 ? -1.55 -29.031 -23.172 1 92.69 46 SER B N 1
ATOM 2681 C CA . SER B 1 46 ? -1.333 -29.188 -24.609 1 92.69 46 SER B CA 1
ATOM 2682 C C . SER B 1 46 ? -0.379 -30.328 -24.906 1 92.69 46 SER B C 1
ATOM 2684 O O . SER B 1 46 ? -0.299 -30.797 -26.047 1 92.69 46 SER B O 1
ATOM 2686 N N . LEU B 1 47 ? 0.272 -30.844 -23.891 1 94.75 47 LEU B N 1
ATOM 2687 C CA . LEU B 1 47 ? 1.312 -31.844 -24.125 1 94.75 47 LEU B CA 1
ATOM 2688 C C . LEU B 1 47 ? 0.861 -33.219 -23.641 1 94.75 47 LEU B C 1
ATOM 2690 O O . LEU B 1 47 ? 1.487 -34.25 -23.969 1 94.75 47 LEU B O 1
ATOM 2694 N N . LEU B 1 48 ? -0.196 -33.312 -23 1 94.88 48 LEU B N 1
ATOM 2695 C CA . LEU B 1 48 ? -0.589 -34.5 -22.266 1 94.88 48 LEU B CA 1
ATOM 2696 C C . LEU B 1 48 ? -0.743 -35.688 -23.219 1 94.88 48 LEU B C 1
ATOM 2698 O O . LEU B 1 48 ? -0.28 -36.812 -22.938 1 94.88 48 LEU B O 1
ATOM 2702 N N . ASP B 1 49 ? -1.324 -35.438 -24.391 1 93.94 49 ASP B N 1
ATOM 2703 C CA . ASP B 1 49 ? -1.624 -36.5 -25.344 1 93.94 49 ASP B CA 1
ATOM 2704 C C . ASP B 1 49 ? -0.344 -37.094 -25.938 1 93.94 49 ASP B C 1
ATOM 2706 O O . ASP B 1 49 ? -0.354 -38.188 -26.469 1 93.94 49 ASP B O 1
ATOM 2710 N N . LYS B 1 50 ? 0.699 -36.406 -25.812 1 95.25 50 LYS B N 1
ATOM 2711 C CA . LYS B 1 50 ? 1.967 -36.844 -26.391 1 95.25 50 LYS B CA 1
ATOM 2712 C C . LYS B 1 50 ? 2.838 -37.531 -25.344 1 95.25 50 LYS B C 1
ATOM 2714 O O . LYS B 1 50 ? 3.971 -37.906 -25.625 1 95.25 50 LYS B O 1
ATOM 2719 N N . MET B 1 51 ? 2.273 -37.688 -24.125 1 95.75 51 MET B N 1
ATOM 2720 C CA . MET B 1 51 ? 3.098 -38.219 -23.031 1 95.75 51 MET B CA 1
ATOM 2721 C C . MET B 1 51 ? 2.43 -39.438 -22.375 1 95.75 51 MET B C 1
ATOM 2723 O O . MET B 1 51 ? 1.977 -39.344 -21.234 1 95.75 51 MET B O 1
ATOM 2727 N N . PRO B 1 52 ? 2.49 -40.531 -23.062 1 94.88 52 PRO B N 1
ATOM 2728 C CA . PRO B 1 52 ? 1.798 -41.75 -22.562 1 94.88 52 PRO B CA 1
ATOM 2729 C C . PRO B 1 52 ? 2.398 -42.281 -21.266 1 94.88 52 PRO B C 1
ATOM 2731 O O . PRO B 1 52 ? 1.727 -42.969 -20.516 1 94.88 52 PRO B O 1
ATOM 2734 N N . ASN B 1 53 ? 3.604 -41.938 -20.938 1 95.88 53 ASN B N 1
ATOM 2735 C CA . ASN B 1 53 ? 4.273 -42.5 -19.766 1 95.88 53 ASN B CA 1
ATOM 2736 C C . ASN B 1 53 ? 4.273 -41.5 -18.609 1 95.88 53 ASN B C 1
ATOM 2738 O O . ASN B 1 53 ? 4.918 -41.719 -17.578 1 95.88 53 ASN B O 1
ATOM 2742 N N . LEU B 1 54 ? 3.604 -40.406 -18.75 1 96.56 54 LEU B N 1
ATOM 2743 C CA . LEU B 1 54 ? 3.58 -39.344 -17.75 1 96.56 54 LEU B CA 1
ATOM 2744 C C . LEU B 1 54 ? 3.064 -39.844 -16.406 1 96.56 54 LEU B C 1
ATOM 2746 O O . LEU B 1 54 ? 2.029 -40.531 -16.359 1 96.56 54 LEU B O 1
ATOM 2750 N N . LYS B 1 55 ? 3.805 -39.469 -15.336 1 96.56 55 LYS B N 1
ATOM 2751 C CA . LYS B 1 55 ? 3.426 -39.938 -14 1 96.56 55 LYS B CA 1
ATOM 2752 C C . LYS B 1 55 ? 3.295 -38.781 -13.023 1 96.56 55 LYS B C 1
ATOM 2754 O O . LYS B 1 55 ? 2.578 -38.875 -12.031 1 96.56 55 LYS B O 1
ATOM 2759 N N . ILE B 1 56 ? 4.023 -37.75 -13.266 1 97.31 56 ILE B N 1
ATOM 2760 C CA . ILE B 1 56 ? 4.086 -36.656 -12.305 1 97.31 56 ILE B CA 1
ATOM 2761 C C . ILE B 1 56 ? 4.004 -35.312 -13.031 1 97.31 56 ILE B C 1
ATOM 2763 O O . ILE B 1 56 ? 4.637 -35.125 -14.078 1 97.31 56 ILE B O 1
ATOM 2767 N N . ILE B 1 57 ? 3.18 -34.438 -12.531 1 97.56 57 ILE B N 1
ATOM 2768 C CA . ILE B 1 57 ? 3.107 -33.062 -13.008 1 97.56 57 ILE B CA 1
ATOM 2769 C C . ILE B 1 57 ? 3.406 -32.094 -11.859 1 97.56 57 ILE B C 1
ATOM 2771 O O . ILE B 1 57 ? 2.822 -32.188 -10.781 1 97.56 57 ILE B O 1
ATOM 2775 N N . GLN B 1 58 ? 4.352 -31.203 -12.016 1 97.75 58 GLN B N 1
ATOM 2776 C CA . GLN B 1 58 ? 4.586 -30.031 -11.188 1 97.75 58 GLN B CA 1
ATOM 2777 C C . GLN B 1 58 ? 4.195 -28.75 -11.922 1 97.75 58 GLN B C 1
ATOM 2779 O O . GLN B 1 58 ? 4.859 -28.344 -12.875 1 97.75 58 GLN B O 1
ATOM 2784 N N . THR B 1 59 ? 3.154 -28.188 -11.438 1 95 59 THR B N 1
ATOM 2785 C CA . THR B 1 59 ? 2.783 -26.938 -12.102 1 95 59 THR B CA 1
ATOM 2786 C C . THR B 1 59 ? 3.629 -25.781 -11.586 1 95 59 THR B C 1
ATOM 2788 O O . THR B 1 59 ? 4.113 -25.812 -10.453 1 95 59 THR B O 1
ATOM 2791 N N . LEU B 1 60 ? 3.783 -24.766 -12.461 1 91.69 60 LEU B N 1
ATOM 2792 C CA . LEU B 1 60 ? 4.438 -23.531 -12.055 1 91.69 60 LEU B CA 1
ATOM 2793 C C . LEU B 1 60 ? 3.436 -22.562 -11.438 1 91.69 60 LEU B C 1
ATOM 2795 O O . LEU B 1 60 ? 3.826 -21.578 -10.797 1 91.69 60 LEU B O 1
ATOM 2799 N N . SER B 1 61 ? 2.189 -22.859 -11.5 1 86.12 61 SER B N 1
ATOM 2800 C CA . SER B 1 61 ? 1.125 -22.016 -10.945 1 86.12 61 SER B CA 1
ATOM 2801 C C . SER B 1 61 ? 0.657 -22.547 -9.594 1 86.12 61 SER B C 1
ATOM 2803 O O . SER B 1 61 ? 0.778 -23.75 -9.312 1 86.12 61 SER B O 1
ATOM 2805 N N . ALA B 1 62 ? 0.137 -21.609 -8.836 1 81 62 ALA B N 1
ATOM 2806 C CA . ALA B 1 62 ? -0.533 -22.047 -7.613 1 81 62 ALA B CA 1
ATOM 2807 C C . ALA B 1 62 ? -1.856 -22.734 -7.922 1 81 62 ALA B C 1
ATOM 2809 O O . ALA B 1 62 ? -2.168 -23.781 -7.34 1 81 62 ALA B O 1
ATOM 2810 N N . GLY B 1 63 ? -2.635 -22.125 -8.773 1 76.19 63 GLY B N 1
ATOM 2811 C CA . GLY B 1 63 ? -3.885 -22.719 -9.219 1 76.19 63 GLY B CA 1
ATOM 2812 C C . GLY B 1 63 ? -3.697 -23.766 -10.297 1 76.19 63 GLY B C 1
ATOM 2813 O O . GLY B 1 63 ? -2.797 -23.656 -11.133 1 76.19 63 GLY B O 1
ATOM 2814 N N . VAL B 1 64 ? -4.613 -24.844 -10.305 1 83.69 64 VAL B N 1
ATOM 2815 C CA . VAL B 1 64 ? -4.465 -25.922 -11.273 1 83.69 64 VAL B CA 1
ATOM 2816 C C . VAL B 1 64 ? -5.758 -26.094 -12.062 1 83.69 64 VAL B C 1
ATOM 2818 O O . VAL B 1 64 ? -5.945 -27.109 -12.75 1 83.69 64 VAL B O 1
ATOM 2821 N N . ASP B 1 65 ? -6.535 -25.094 -12.07 1 73.69 65 ASP B N 1
ATOM 2822 C CA . ASP B 1 65 ? -7.898 -25.188 -12.586 1 73.69 65 ASP B CA 1
ATOM 2823 C C . ASP B 1 65 ? -7.906 -25.422 -14.094 1 73.69 65 ASP B C 1
ATOM 2825 O O . ASP B 1 65 ? -8.844 -26 -14.633 1 73.69 65 ASP B O 1
ATOM 2829 N N . ASP B 1 66 ? -6.926 -25.094 -14.758 1 78.12 66 ASP B N 1
ATOM 2830 C CA . ASP B 1 66 ? -6.891 -25.172 -16.219 1 78.12 66 ASP B CA 1
ATOM 2831 C C . ASP B 1 66 ? -6.375 -26.531 -16.672 1 78.12 66 ASP B C 1
ATOM 2833 O O . ASP B 1 66 ? -6.262 -26.781 -17.875 1 78.12 66 ASP B O 1
ATOM 2837 N N . LEU B 1 67 ? -6.172 -27.422 -15.773 1 89.06 67 LEU B N 1
ATOM 2838 C CA . LEU B 1 67 ? -5.715 -28.75 -16.141 1 89.06 67 LEU B CA 1
ATOM 2839 C C . LEU B 1 67 ? -6.898 -29.656 -16.453 1 89.06 67 LEU B C 1
ATOM 2841 O O . LEU B 1 67 ? -7.934 -29.594 -15.789 1 89.06 67 LEU B O 1
ATOM 2845 N N . PRO B 1 68 ? -6.766 -30.422 -17.469 1 91.19 68 PRO B N 1
ATOM 2846 C CA . PRO B 1 68 ? -7.801 -31.422 -17.75 1 91.19 68 PRO B CA 1
ATOM 2847 C C . PRO B 1 68 ? -7.727 -32.625 -16.828 1 91.19 68 PRO B C 1
ATOM 2849 O O . PRO B 1 68 ? -7.23 -33.688 -17.234 1 91.19 68 PRO B O 1
ATOM 2852 N N . PHE B 1 69 ? -8.359 -32.562 -15.711 1 90.75 69 PHE B N 1
ATOM 2853 C CA . PHE B 1 69 ? -8.195 -33.531 -14.633 1 90.75 69 PHE B CA 1
ATOM 2854 C C . PHE B 1 69 ? -8.727 -34.906 -15.047 1 90.75 69 PHE B C 1
ATOM 2856 O O . PHE B 1 69 ? -8.281 -35.906 -14.531 1 90.75 69 PHE B O 1
ATOM 2863 N N . GLN B 1 70 ? -9.641 -34.906 -15.969 1 90.5 70 GLN B N 1
ATOM 2864 C CA . GLN B 1 70 ? -10.164 -36.188 -16.453 1 90.5 70 GLN B CA 1
ATOM 2865 C C . GLN B 1 70 ? -9.055 -37.031 -17.078 1 90.5 70 GLN B C 1
ATOM 2867 O O . GLN B 1 70 ? -9.125 -38.25 -17.062 1 90.5 70 GLN B O 1
ATOM 2872 N N . LYS B 1 71 ? -8.055 -36.406 -17.578 1 92.44 71 LYS B N 1
ATOM 2873 C CA . LYS B 1 71 ? -6.953 -37.094 -18.234 1 92.44 71 LYS B CA 1
ATOM 2874 C C . LYS B 1 71 ? -5.832 -37.406 -17.25 1 92.44 71 LYS B C 1
ATOM 2876 O O . LYS B 1 71 ? -4.832 -38.031 -17.609 1 92.44 71 LYS B O 1
ATOM 2881 N N . LEU B 1 72 ? -5.984 -37 -15.984 1 94.31 72 LEU B N 1
ATOM 2882 C CA . LEU B 1 72 ? -4.852 -37.031 -15.062 1 94.31 72 LEU B CA 1
ATOM 2883 C C . LEU B 1 72 ? -5.109 -37.969 -13.891 1 94.31 72 LEU B C 1
ATOM 2885 O O . LEU B 1 72 ? -4.453 -37.844 -12.852 1 94.31 72 LEU B O 1
ATOM 2889 N N . THR B 1 73 ? -5.969 -38.875 -14.047 1 90.81 73 THR B N 1
ATOM 2890 C CA . THR B 1 73 ? -6.395 -39.75 -12.945 1 90.81 73 THR B CA 1
ATOM 2891 C C . THR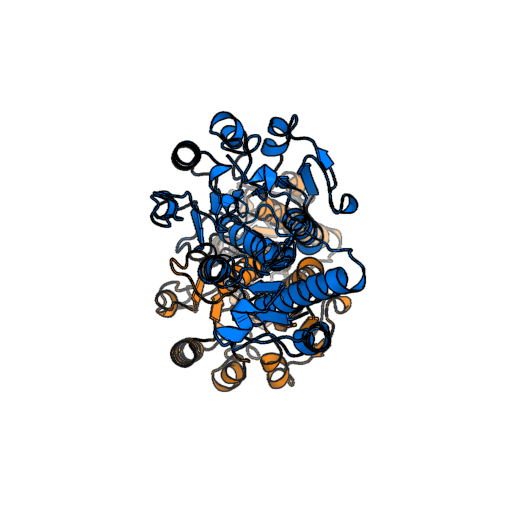 B 1 73 ? -5.266 -40.688 -12.516 1 90.81 73 THR B C 1
ATOM 2893 O O . THR B 1 73 ? -5.293 -41.219 -11.406 1 90.81 73 THR B O 1
ATOM 2896 N N . HIS B 1 74 ? -4.293 -40.875 -13.312 1 92 74 HIS B N 1
ATOM 2897 C CA . HIS B 1 74 ? -3.186 -41.781 -12.977 1 92 74 HIS B CA 1
ATOM 2898 C C . HIS B 1 74 ? -1.895 -41 -12.766 1 92 74 HIS B C 1
ATOM 2900 O O . HIS B 1 74 ? -0.808 -41.562 -12.727 1 92 74 HIS B O 1
ATOM 2906 N N . VAL B 1 75 ? -2.004 -39.75 -12.672 1 95.56 75 VAL B N 1
ATOM 2907 C CA . VAL B 1 75 ? -0.848 -38.844 -12.602 1 95.56 75 VAL B CA 1
ATOM 2908 C C . VAL B 1 75 ? -0.845 -38.125 -11.266 1 95.56 75 VAL B C 1
ATOM 2910 O O . VAL B 1 75 ? -1.896 -37.688 -10.781 1 95.56 75 VAL B O 1
ATOM 2913 N N . ILE B 1 76 ? 0.322 -38.031 -10.609 1 95.62 76 ILE B N 1
ATOM 2914 C CA . ILE B 1 76 ? 0.497 -37.188 -9.43 1 95.62 76 ILE B CA 1
ATOM 2915 C C . ILE B 1 76 ? 0.627 -35.719 -9.844 1 95.62 76 ILE B C 1
ATOM 2917 O O . ILE B 1 76 ? 1.466 -35.375 -10.688 1 95.62 76 ILE B O 1
ATOM 2921 N N . VAL B 1 77 ? -0.245 -34.938 -9.328 1 96.19 77 VAL B N 1
ATOM 2922 C CA . VAL B 1 77 ? -0.213 -33.531 -9.672 1 96.19 77 VAL B CA 1
ATOM 2923 C C . VAL B 1 77 ? 0.16 -32.719 -8.438 1 96.19 77 VAL B C 1
ATOM 2925 O O . VAL B 1 77 ? -0.45 -32.844 -7.375 1 96.19 77 VAL B O 1
ATOM 2928 N N . MET B 1 78 ? 1.226 -31.938 -8.586 1 95.56 78 MET B N 1
ATOM 2929 C CA . MET B 1 78 ? 1.651 -31 -7.551 1 95.56 78 MET B CA 1
ATOM 2930 C C . MET B 1 78 ? 1.53 -29.562 -8.039 1 95.56 78 MET B C 1
ATOM 2932 O O . MET B 1 78 ? 1.971 -29.234 -9.141 1 95.56 78 MET B O 1
ATOM 2936 N N . SER B 1 79 ? 0.913 -28.719 -7.207 1 92.19 79 SER B N 1
ATOM 2937 C CA . SER B 1 79 ? 0.82 -27.312 -7.539 1 92.19 79 SER B CA 1
ATOM 2938 C C . SER B 1 79 ? 2.002 -26.531 -6.969 1 92.19 79 SER B C 1
ATOM 2940 O O . SER B 1 79 ? 2.906 -27.109 -6.367 1 92.19 79 SER B O 1
ATOM 2942 N N . ASN B 1 80 ? 2.062 -25.281 -7.348 1 91.75 80 ASN B N 1
ATOM 2943 C CA . ASN B 1 80 ? 3.049 -24.391 -6.742 1 91.75 80 ASN B CA 1
ATOM 2944 C C . ASN B 1 80 ? 2.41 -23.453 -5.73 1 91.75 80 ASN B C 1
ATOM 2946 O O . ASN B 1 80 ? 2.736 -22.266 -5.688 1 91.75 80 ASN B O 1
ATOM 2950 N N . ALA B 1 81 ? 1.465 -24.062 -4.973 1 81.5 81 ALA B N 1
ATOM 2951 C CA . ALA B 1 81 ? 0.761 -23.297 -3.959 1 81.5 81 ALA B CA 1
ATOM 2952 C C . ALA B 1 81 ? 1.742 -22.656 -2.975 1 81.5 81 ALA B C 1
ATOM 2954 O O . ALA B 1 81 ? 2.678 -23.312 -2.514 1 81.5 81 ALA B O 1
ATOM 2955 N N . GLY B 1 82 ? 1.582 -21.344 -2.719 1 83.62 82 GLY B N 1
ATOM 2956 C CA . GLY B 1 82 ? 2.395 -20.656 -1.735 1 83.62 82 GLY B CA 1
ATOM 2957 C C . GLY B 1 82 ? 3.52 -19.844 -2.355 1 83.62 82 GLY B C 1
ATOM 2958 O O . GLY B 1 82 ? 4.059 -18.938 -1.724 1 83.62 82 GLY B O 1
ATOM 2959 N N . ALA B 1 83 ? 3.922 -20.266 -3.58 1 87.19 83 ALA B N 1
ATOM 2960 C CA . ALA B 1 83 ? 5.078 -19.641 -4.219 1 87.19 83 ALA B CA 1
ATOM 2961 C C . ALA B 1 83 ? 4.816 -18.172 -4.512 1 87.19 83 ALA B C 1
ATOM 2963 O O . ALA B 1 83 ? 5.754 -17.375 -4.633 1 87.19 83 ALA B O 1
ATOM 2964 N N . TYR B 1 84 ? 3.537 -17.875 -4.516 1 88.56 84 TYR B N 1
ATOM 2965 C CA . TYR B 1 84 ? 3.176 -16.531 -4.918 1 88.56 84 TYR B CA 1
ATOM 2966 C C . TYR B 1 84 ? 2.482 -15.789 -3.779 1 88.56 84 TYR B C 1
ATOM 2968 O O . TYR B 1 84 ? 1.944 -14.695 -3.977 1 88.56 84 TYR B O 1
ATOM 2976 N N . SER B 1 85 ? 2.533 -16.375 -2.604 1 90.88 85 SER B N 1
ATOM 2977 C CA . SER B 1 85 ? 1.772 -15.852 -1.469 1 90.88 85 SER B CA 1
ATOM 2978 C C . SER B 1 85 ? 2.193 -14.43 -1.123 1 90.88 85 SER B C 1
ATOM 2980 O O . SER B 1 85 ? 1.345 -13.555 -0.913 1 90.88 85 SER B O 1
ATOM 2982 N N . GLU B 1 86 ? 3.482 -14.227 -1.139 1 91.5 86 GLU B N 1
ATOM 2983 C CA . GLU B 1 86 ? 3.992 -12.906 -0.78 1 91.5 86 GLU B CA 1
ATOM 2984 C C . GLU B 1 86 ? 3.602 -11.867 -1.821 1 91.5 86 GLU B C 1
ATOM 2986 O O . GLU B 1 86 ? 3.176 -10.766 -1.473 1 91.5 86 GLU B O 1
ATOM 2991 N N . SER B 1 87 ? 3.812 -12.242 -3.049 1 91.56 87 SER B N 1
ATOM 2992 C CA . SER B 1 87 ? 3.479 -11.328 -4.133 1 91.56 87 SER B CA 1
ATOM 2993 C C . SER B 1 87 ? 1.996 -10.969 -4.121 1 91.56 87 SER B C 1
ATOM 2995 O O . SER B 1 87 ? 1.628 -9.805 -4.262 1 91.56 87 SER B O 1
ATOM 2997 N N . VAL B 1 88 ? 1.169 -11.945 -3.959 1 94.06 88 VAL B N 1
ATOM 2998 C CA . VAL B 1 88 ? -0.275 -11.734 -3.961 1 94.06 88 VAL B CA 1
ATOM 2999 C C . VAL B 1 88 ? -0.672 -10.883 -2.756 1 94.06 88 VAL B C 1
ATOM 3001 O O . VAL B 1 88 ? -1.522 -10 -2.865 1 94.06 88 VAL B O 1
ATOM 3004 N N . ALA B 1 89 ? -0.072 -11.156 -1.611 1 96.62 89 ALA B N 1
ATOM 3005 C CA . ALA B 1 89 ? -0.364 -10.383 -0.405 1 96.62 89 ALA B CA 1
ATOM 3006 C C . ALA B 1 89 ? 0.01 -8.914 -0.588 1 96.62 89 ALA B C 1
ATOM 3008 O O . ALA B 1 89 ? -0.759 -8.023 -0.223 1 96.62 89 ALA B O 1
ATOM 3009 N N . GLU B 1 90 ? 1.207 -8.703 -1.104 1 96.44 90 GLU B N 1
ATOM 3010 C CA . GLU B 1 90 ? 1.645 -7.34 -1.39 1 96.44 90 GLU B CA 1
ATOM 3011 C C . GLU B 1 90 ? 0.679 -6.637 -2.34 1 96.44 90 GLU B C 1
ATOM 3013 O O . GLU B 1 90 ? 0.365 -5.457 -2.154 1 96.44 90 GLU B O 1
ATOM 3018 N N . HIS B 1 91 ? 0.225 -7.367 -3.299 1 96.75 91 HIS B N 1
ATOM 3019 C CA . HIS B 1 91 ? -0.735 -6.848 -4.266 1 96.75 91 HIS B CA 1
ATOM 3020 C C . HIS B 1 91 ? -2.061 -6.504 -3.594 1 96.75 91 HIS B C 1
ATOM 3022 O O . HIS B 1 91 ? -2.664 -5.473 -3.896 1 96.75 91 HIS B O 1
ATOM 3028 N N . ALA B 1 92 ? -2.492 -7.352 -2.719 1 98.44 92 ALA B N 1
ATOM 3029 C CA . ALA B 1 92 ? -3.715 -7.082 -1.963 1 98.44 92 ALA B CA 1
ATOM 3030 C C . ALA B 1 92 ? -3.617 -5.758 -1.213 1 98.44 92 ALA B C 1
ATOM 3032 O O . ALA B 1 92 ? -4.551 -4.957 -1.233 1 98.44 92 ALA B O 1
ATOM 3033 N N . TRP B 1 93 ? -2.539 -5.527 -0.616 1 98.75 93 TRP B N 1
ATOM 3034 C CA . TRP B 1 93 ? -2.344 -4.289 0.131 1 98.75 93 TRP B CA 1
ATOM 3035 C C . TRP B 1 93 ? -2.24 -3.094 -0.812 1 98.75 93 TRP B C 1
ATOM 3037 O O . TRP B 1 93 ? -2.67 -1.988 -0.474 1 98.75 93 TRP B O 1
ATOM 3047 N N . ALA B 1 94 ? -1.648 -3.285 -1.991 1 98.44 94 ALA B N 1
ATOM 3048 C CA . ALA B 1 94 ? -1.628 -2.217 -2.988 1 98.44 94 ALA B CA 1
ATOM 3049 C C . ALA B 1 94 ? -3.043 -1.76 -3.33 1 98.44 94 ALA B C 1
ATOM 3051 O O . ALA B 1 94 ? -3.322 -0.559 -3.367 1 98.44 94 ALA B O 1
ATOM 3052 N N . LEU B 1 95 ? -3.895 -2.719 -3.549 1 98.69 95 LEU B N 1
ATOM 3053 C CA . LEU B 1 95 ? -5.289 -2.402 -3.844 1 98.69 95 LEU B CA 1
ATOM 3054 C C . LEU B 1 95 ? -5.945 -1.694 -2.664 1 98.69 95 LEU B C 1
ATOM 3056 O O . LEU B 1 95 ? -6.594 -0.66 -2.838 1 98.69 95 LEU B O 1
ATOM 3060 N N . ALA B 1 96 ? -5.754 -2.203 -1.482 1 98.75 96 ALA B N 1
ATOM 3061 C CA . ALA B 1 96 ? -6.371 -1.655 -0.277 1 98.75 96 ALA B CA 1
ATOM 3062 C C . ALA B 1 96 ? -5.934 -0.213 -0.045 1 98.75 96 ALA B C 1
ATOM 3064 O O . ALA B 1 96 ? -6.766 0.673 0.156 1 98.75 96 ALA B O 1
ATOM 3065 N N . LEU B 1 97 ? -4.664 0.002 -0.104 1 98.38 97 LEU B N 1
ATOM 3066 C CA . LEU B 1 97 ? -4.129 1.327 0.19 1 98.38 97 LEU B CA 1
ATOM 3067 C C . LEU B 1 97 ? -4.492 2.316 -0.912 1 98.38 97 LEU B C 1
ATOM 3069 O O . LEU B 1 97 ? -4.746 3.492 -0.637 1 98.38 97 LEU B O 1
ATOM 3073 N N . SER B 1 98 ? -4.457 1.846 -2.162 1 98.25 98 SER B N 1
ATOM 3074 C CA . SER B 1 98 ? -4.859 2.725 -3.254 1 98.25 98 SER B CA 1
ATOM 3075 C C . SER B 1 98 ? -6.281 3.234 -3.059 1 98.25 98 SER B C 1
ATOM 3077 O O . SER B 1 98 ? -6.566 4.41 -3.303 1 98.25 98 SER B O 1
ATOM 3079 N N . LEU B 1 99 ? -7.137 2.373 -2.631 1 97.81 99 LEU B N 1
ATOM 3080 C CA . LEU B 1 99 ? -8.531 2.738 -2.381 1 97.81 99 LEU B CA 1
ATOM 3081 C C . LEU B 1 99 ? -8.641 3.635 -1.153 1 97.81 99 LEU B C 1
ATOM 3083 O O . LEU B 1 99 ? -9.367 4.637 -1.175 1 97.81 99 LEU B O 1
ATOM 3087 N N . ALA B 1 100 ? -7.949 3.271 -0.094 1 95.81 100 ALA B N 1
ATOM 3088 C CA . ALA B 1 100 ? -8.008 4.027 1.155 1 95.81 100 ALA B CA 1
ATOM 3089 C C . ALA B 1 100 ? -7.523 5.461 0.952 1 95.81 100 ALA B C 1
ATOM 3091 O O . ALA B 1 100 ? -8.07 6.395 1.54 1 95.81 100 ALA B O 1
ATOM 3092 N N . LYS B 1 101 ? -6.512 5.598 0.09 1 95.5 101 LYS B N 1
ATOM 3093 C CA . LYS B 1 101 ? -5.863 6.898 -0.045 1 95.5 101 LYS B CA 1
ATOM 3094 C C . LYS B 1 101 ? -6.258 7.578 -1.353 1 95.5 101 LYS B C 1
ATOM 3096 O O . LYS B 1 101 ? -5.73 8.641 -1.691 1 95.5 101 LYS B O 1
ATOM 3101 N N . ARG B 1 102 ? -7.102 6.945 -2.1 1 95.56 102 ARG B N 1
ATOM 3102 C CA . ARG B 1 102 ? -7.703 7.508 -3.305 1 95.56 102 ARG B CA 1
ATOM 3103 C C . ARG B 1 102 ? -6.633 7.871 -4.332 1 95.56 102 ARG B C 1
ATOM 3105 O O . ARG B 1 102 ? -6.641 8.977 -4.875 1 95.56 102 ARG B O 1
ATOM 3112 N N . VAL B 1 103 ? -5.742 6.949 -4.574 1 97.31 103 VAL B N 1
ATOM 3113 C CA . VAL B 1 103 ? -4.668 7.164 -5.535 1 97.31 103 VAL B CA 1
ATOM 3114 C C . VAL B 1 103 ? -5.254 7.383 -6.93 1 97.31 103 VAL B C 1
ATOM 3116 O O . VAL B 1 103 ? -6.125 6.625 -7.367 1 97.31 103 VAL B O 1
ATOM 3119 N N . ASN B 1 104 ? -4.816 8.477 -7.59 1 96.56 104 ASN B N 1
ATOM 3120 C CA . ASN B 1 104 ? -5.172 8.891 -8.945 1 96.56 104 ASN B CA 1
ATOM 3121 C C . ASN B 1 104 ? -6.602 9.422 -9.016 1 96.56 104 ASN B C 1
ATOM 3123 O O . ASN B 1 104 ? -7.156 9.578 -10.102 1 96.56 104 ASN B O 1
ATOM 3127 N N . TYR B 1 105 ? -7.152 9.594 -7.723 1 93.31 105 TYR B N 1
ATOM 3128 C CA . TYR B 1 105 ? -8.414 10.328 -7.676 1 93.31 105 TYR B CA 1
ATOM 3129 C C . TYR B 1 105 ? -8.18 11.828 -7.848 1 93.31 105 TYR B C 1
ATOM 3131 O O . TYR B 1 105 ? -7.504 12.453 -7.031 1 93.31 105 TYR B O 1
ATOM 3139 N N . ARG B 1 106 ? -8.383 12.445 -8.875 1 92.25 106 ARG B N 1
ATOM 3140 C CA . ARG B 1 106 ? -8.016 13.805 -9.242 1 92.25 106 ARG B CA 1
ATOM 3141 C C . ARG B 1 106 ? -8.945 14.828 -8.594 1 92.25 106 ARG B C 1
ATOM 3143 O O . ARG B 1 106 ? -9.453 15.727 -9.266 1 92.25 106 ARG B O 1
ATOM 3150 N N . LYS B 1 107 ? -9.227 14.641 -7.348 1 90.06 107 LYS B N 1
ATOM 3151 C CA . LYS B 1 107 ? -9.945 15.578 -6.492 1 90.06 107 LYS B CA 1
ATOM 3152 C C . LYS B 1 107 ? -9.586 15.367 -5.023 1 90.06 107 LYS B C 1
ATOM 3154 O O . LYS B 1 107 ? -9.148 14.281 -4.633 1 90.06 107 LYS B O 1
ATOM 3159 N N . ARG B 1 108 ? -9.703 16.391 -4.348 1 86.69 108 ARG B N 1
ATOM 3160 C CA . ARG B 1 108 ? -9.539 16.25 -2.906 1 86.69 108 ARG B CA 1
ATOM 3161 C C . ARG B 1 108 ? -10.734 15.523 -2.295 1 86.69 108 ARG B C 1
ATOM 3163 O O . ARG B 1 108 ? -11.883 15.953 -2.451 1 86.69 108 ARG B O 1
ATOM 3170 N N . ALA B 1 109 ? -10.508 14.336 -1.86 1 83.62 109 ALA B N 1
ATOM 3171 C CA . ALA B 1 109 ? -11.547 13.484 -1.289 1 83.62 109 ALA B CA 1
ATOM 3172 C C . ALA B 1 109 ? -11.117 12.914 0.056 1 83.62 109 ALA B C 1
ATOM 3174 O O . ALA B 1 109 ? -9.938 12.969 0.407 1 83.62 109 ALA B O 1
ATOM 3175 N N . GLU B 1 110 ? -12.086 12.445 0.73 1 83.44 110 GLU B N 1
ATOM 3176 C CA . GLU B 1 110 ? -11.812 11.836 2.027 1 83.44 110 GLU B CA 1
ATOM 3177 C C . GLU B 1 110 ? -10.961 10.578 1.88 1 83.44 110 GLU B C 1
ATOM 3179 O O . GLU B 1 110 ? -11.219 9.75 1.006 1 83.44 110 GLU B O 1
ATOM 3184 N N . THR B 1 111 ? -9.922 10.492 2.656 1 90.19 111 THR B N 1
ATOM 3185 C CA . THR B 1 111 ? -9.055 9.32 2.713 1 90.19 111 THR B CA 1
ATOM 3186 C C . THR B 1 111 ? -9.164 8.633 4.07 1 90.19 111 THR B C 1
ATOM 3188 O O . THR B 1 111 ? -9.703 9.203 5.02 1 90.19 111 THR B O 1
ATOM 3191 N N . TYR B 1 112 ? -8.781 7.387 4.082 1 87.75 112 TYR B N 1
ATOM 3192 C CA . TYR B 1 112 ? -8.844 6.578 5.297 1 87.75 112 TYR B CA 1
ATOM 3193 C C . TYR B 1 112 ? -7.449 6.145 5.73 1 87.75 112 TYR B C 1
ATOM 3195 O O . TYR B 1 112 ? -6.605 5.816 4.895 1 87.75 112 TYR B O 1
ATOM 3203 N N . SER B 1 113 ? -7.246 6.258 7.012 1 90.31 113 SER B N 1
ATOM 3204 C CA . SER B 1 113 ? -6.07 5.59 7.562 1 90.31 113 SER B CA 1
ATOM 3205 C C . SER B 1 113 ? -6.398 4.16 7.988 1 90.31 113 SER B C 1
ATOM 3207 O O . SER B 1 113 ? -7.418 3.92 8.641 1 90.31 113 SER B O 1
ATOM 3209 N N . LEU B 1 114 ? -5.547 3.23 7.625 1 94.5 114 LEU B N 1
ATOM 3210 C CA . LEU B 1 114 ? -5.758 1.843 8.023 1 94.5 114 LEU B CA 1
ATOM 3211 C C . LEU B 1 114 ? -4.883 1.479 9.219 1 94.5 114 LEU B C 1
ATOM 3213 O O . LEU B 1 114 ? -5.113 0.46 9.875 1 94.5 114 LEU B O 1
ATOM 3217 N N . ILE B 1 115 ? -3.871 2.307 9.5 1 93.44 115 ILE B N 1
ATOM 3218 C CA . ILE B 1 115 ? -2.961 2.041 10.609 1 93.44 115 ILE B CA 1
ATOM 3219 C C . ILE B 1 115 ? -3.756 1.901 11.906 1 93.44 115 ILE B C 1
ATOM 3221 O O . ILE B 1 115 ? -4.664 2.693 12.172 1 93.44 115 ILE B O 1
ATOM 3225 N N . ARG B 1 116 ? -3.506 0.854 12.609 1 93.75 116 ARG B N 1
ATOM 3226 C CA . ARG B 1 116 ? -4.074 0.54 13.914 1 93.75 116 ARG B CA 1
ATOM 3227 C C . ARG B 1 116 ? -5.559 0.198 13.797 1 93.75 116 ARG B C 1
ATOM 3229 O O . ARG B 1 116 ? -6.258 0.094 14.805 1 93.75 116 ARG B O 1
ATOM 3236 N N . GLY B 1 117 ? -6.059 0.026 12.617 1 95.25 117 GLY B N 1
ATOM 3237 C CA . GLY B 1 117 ? -7.41 -0.475 12.414 1 95.25 117 GLY B CA 1
ATOM 3238 C C . GLY B 1 117 ? -7.512 -1.982 12.547 1 95.25 117 GLY B C 1
ATOM 3239 O O . GLY B 1 117 ? -6.664 -2.613 13.188 1 95.25 117 GLY B O 1
ATOM 3240 N N . THR B 1 118 ? -8.609 -2.49 11.961 1 98.12 118 THR B N 1
ATOM 3241 C CA . THR B 1 118 ? -8.867 -3.926 11.992 1 98.12 118 THR B CA 1
ATOM 3242 C C . THR B 1 118 ? -8.922 -4.492 10.57 1 98.12 118 THR B C 1
ATOM 3244 O O . THR B 1 118 ? -9.656 -3.98 9.727 1 98.12 118 THR B O 1
ATOM 3247 N N . ALA B 1 119 ? -8.133 -5.484 10.352 1 98.81 119 ALA B N 1
ATOM 3248 C CA . ALA B 1 119 ? -8.195 -6.242 9.102 1 98.81 119 ALA B CA 1
ATOM 3249 C C . ALA B 1 119 ? -8.852 -7.605 9.32 1 98.81 119 ALA B C 1
ATOM 3251 O O . ALA B 1 119 ? -8.492 -8.336 10.25 1 98.81 119 ALA B O 1
ATOM 3252 N N . VAL B 1 120 ? -9.828 -7.895 8.516 1 98.88 120 VAL B N 1
ATOM 3253 C CA . VAL B 1 120 ? -10.422 -9.227 8.484 1 98.88 120 VAL B CA 1
ATOM 3254 C C . VAL B 1 120 ? -9.891 -10.008 7.285 1 98.88 120 VAL B C 1
ATOM 3256 O O . VAL B 1 120 ? -9.969 -9.531 6.148 1 98.88 120 VAL B O 1
ATOM 3259 N N . VAL B 1 121 ? -9.32 -11.141 7.551 1 98.75 121 VAL B N 1
ATOM 3260 C CA . VAL B 1 121 ? -8.75 -11.977 6.5 1 98.75 121 VAL B CA 1
ATOM 3261 C C . VAL B 1 121 ? -9.562 -13.258 6.352 1 98.75 121 VAL B C 1
ATOM 3263 O O . VAL B 1 121 ? -9.617 -14.07 7.273 1 98.75 121 VAL B O 1
ATOM 3266 N N . LEU B 1 122 ? -10.219 -13.367 5.188 1 98.25 122 LEU B N 1
ATOM 3267 C CA . LEU B 1 122 ? -10.945 -14.586 4.863 1 98.25 122 LEU B CA 1
ATOM 3268 C C . LEU B 1 122 ? -10.055 -15.562 4.102 1 98.25 122 LEU B C 1
ATOM 3270 O O . LEU B 1 122 ? -9.656 -15.297 2.967 1 98.25 122 LEU B O 1
ATOM 3274 N N . GLY B 1 123 ? -9.82 -16.672 4.68 1 95.5 123 GLY B N 1
ATOM 3275 C CA . GLY B 1 123 ? -8.805 -17.594 4.176 1 95.5 123 GLY B CA 1
ATOM 3276 C C . GLY B 1 123 ? -7.434 -17.359 4.781 1 95.5 123 GLY B C 1
ATOM 3277 O O . GLY B 1 123 ? -6.758 -16.391 4.438 1 95.5 123 GLY B O 1
ATOM 3278 N N . ALA B 1 124 ? -6.988 -18.328 5.609 1 94.62 124 ALA B N 1
ATOM 3279 C CA . ALA B 1 124 ? -5.746 -18.141 6.352 1 94.62 124 ALA B CA 1
ATOM 3280 C C . ALA B 1 124 ? -4.668 -19.109 5.883 1 94.62 124 ALA B C 1
ATOM 3282 O O . ALA B 1 124 ? -3.938 -19.672 6.695 1 94.62 124 ALA B O 1
ATOM 3283 N N . GLY B 1 125 ? -4.707 -19.344 4.621 1 91 125 GLY B N 1
ATOM 3284 C CA . GLY B 1 125 ? -3.607 -20.078 4.016 1 91 125 GLY B CA 1
ATOM 3285 C C . GLY B 1 125 ? -2.367 -19.234 3.805 1 91 125 GLY B C 1
ATOM 3286 O O . GLY B 1 125 ? -2.061 -18.359 4.617 1 91 125 GLY B O 1
ATOM 3287 N N . GLY B 1 126 ? -1.547 -19.562 2.764 1 89.88 126 GLY B N 1
ATOM 3288 C CA . GLY B 1 126 ? -0.319 -18.844 2.484 1 89.88 126 GLY B CA 1
ATOM 3289 C C . GLY B 1 126 ? -0.547 -17.375 2.205 1 89.88 126 GLY B C 1
ATOM 3290 O O . GLY B 1 126 ? 0.111 -16.516 2.795 1 89.88 126 GLY B O 1
ATOM 3291 N N . ILE B 1 127 ? -1.471 -17.125 1.336 1 93.62 127 ILE B N 1
ATOM 3292 C CA . ILE B 1 127 ? -1.749 -15.75 0.942 1 93.62 127 ILE B CA 1
ATOM 3293 C C . ILE B 1 127 ? -2.314 -14.977 2.133 1 93.62 127 ILE B C 1
ATOM 3295 O O . ILE B 1 127 ? -1.822 -13.898 2.473 1 93.62 127 ILE B O 1
ATOM 3299 N N . GLY B 1 128 ? -3.332 -15.539 2.811 1 96.94 128 GLY B N 1
ATOM 3300 C CA . GLY B 1 128 ? -3.949 -14.883 3.955 1 96.94 128 GLY B CA 1
ATOM 3301 C C . GLY B 1 128 ? -2.973 -14.602 5.082 1 96.94 128 GLY B C 1
ATOM 3302 O O . GLY B 1 128 ? -3.037 -13.547 5.719 1 96.94 128 GLY B O 1
ATOM 3303 N N . SER B 1 129 ? -2.09 -15.531 5.293 1 97.06 129 SER B N 1
ATOM 3304 C CA . SER B 1 129 ? -1.091 -15.367 6.344 1 97.06 129 SER B CA 1
ATOM 3305 C C . SER B 1 129 ? -0.147 -14.211 6.027 1 97.06 129 SER B C 1
ATOM 3307 O O . SER B 1 129 ? 0.203 -13.43 6.914 1 97.06 129 SER B O 1
ATOM 3309 N N . GLU B 1 130 ? 0.27 -14.148 4.781 1 96.69 130 GLU B N 1
ATOM 3310 C CA . GLU B 1 130 ? 1.16 -13.055 4.402 1 96.69 130 GLU B CA 1
ATOM 3311 C C . GLU B 1 130 ? 0.443 -11.711 4.473 1 96.69 130 GLU B C 1
ATOM 3313 O O . GLU B 1 130 ? 1.04 -10.703 4.855 1 96.69 130 GLU B O 1
ATOM 3318 N N . ILE B 1 131 ? -0.831 -11.672 4.129 1 98.56 131 ILE B N 1
ATOM 3319 C CA . ILE B 1 131 ? -1.632 -10.461 4.281 1 98.56 131 ILE B CA 1
ATOM 3320 C C . ILE B 1 131 ? -1.668 -10.047 5.75 1 98.56 131 ILE B C 1
ATOM 3322 O O . ILE B 1 131 ? -1.45 -8.875 6.078 1 98.56 131 ILE B O 1
ATOM 3326 N N . ALA B 1 132 ? -1.921 -11.008 6.559 1 98.75 132 ALA B N 1
ATOM 3327 C CA . ALA B 1 132 ? -1.983 -10.773 8 1 98.75 132 ALA B CA 1
ATOM 3328 C C . ALA B 1 132 ? -0.657 -10.227 8.523 1 98.75 132 ALA B C 1
ATOM 3330 O O . ALA B 1 132 ? -0.635 -9.273 9.305 1 98.75 132 ALA B O 1
ATOM 3331 N N . ARG B 1 133 ? 0.402 -10.82 8.102 1 98.56 133 ARG B N 1
ATOM 3332 C CA . ARG B 1 133 ? 1.728 -10.422 8.562 1 98.56 133 ARG B CA 1
ATOM 3333 C C . ARG B 1 133 ? 2 -8.953 8.234 1 98.56 133 ARG B C 1
ATOM 3335 O O . ARG B 1 133 ? 2.416 -8.188 9.102 1 98.56 133 ARG B O 1
ATOM 3342 N N . ILE B 1 134 ? 1.75 -8.57 7.039 1 98.69 134 ILE B N 1
ATOM 3343 C CA . ILE B 1 134 ? 1.989 -7.199 6.598 1 98.69 134 ILE B CA 1
ATOM 3344 C C . ILE B 1 134 ? 1.117 -6.238 7.402 1 98.69 134 ILE B C 1
ATOM 3346 O O . ILE B 1 134 ? 1.59 -5.191 7.859 1 98.69 134 ILE B O 1
ATOM 3350 N N . GLY B 1 135 ? -0.156 -6.562 7.535 1 98.69 135 GLY B N 1
ATOM 3351 C CA . GLY B 1 135 ? -1.062 -5.727 8.305 1 98.69 135 GLY B CA 1
ATOM 3352 C C . GLY B 1 135 ? -0.622 -5.535 9.742 1 98.69 135 GLY B C 1
ATOM 3353 O O . GLY B 1 135 ? -0.632 -4.414 10.258 1 98.69 135 GLY B O 1
ATOM 3354 N N . ARG B 1 136 ? -0.247 -6.617 10.344 1 98.31 136 ARG B N 1
ATOM 3355 C CA . ARG B 1 136 ? 0.147 -6.594 11.742 1 98.31 136 ARG B CA 1
ATOM 3356 C C . ARG B 1 136 ? 1.461 -5.84 11.93 1 98.31 136 ARG B C 1
ATOM 3358 O O . ARG B 1 136 ? 1.546 -4.922 12.75 1 98.31 136 ARG B O 1
ATOM 3365 N N . GLN B 1 137 ? 2.418 -6.152 11.172 1 98 137 GLN B N 1
ATOM 3366 C CA . GLN B 1 137 ? 3.762 -5.629 11.398 1 98 137 GLN B CA 1
ATOM 3367 C C . GLN B 1 137 ? 3.938 -4.262 10.742 1 98 137 GLN B C 1
ATOM 3369 O O . GLN B 1 137 ? 4.605 -3.385 11.297 1 98 137 GLN B O 1
ATOM 3374 N N . GLY B 1 138 ? 3.391 -4.074 9.641 1 97.81 138 GLY B N 1
ATOM 3375 C CA . GLY B 1 138 ? 3.572 -2.844 8.883 1 97.81 138 GLY B CA 1
ATOM 3376 C C . GLY B 1 138 ? 2.617 -1.74 9.297 1 97.81 138 GLY B C 1
ATOM 3377 O O . GLY B 1 138 ? 3.023 -0.585 9.445 1 97.81 138 GLY B O 1
ATOM 3378 N N . PHE B 1 139 ? 1.377 -2.133 9.539 1 97.69 139 PHE B N 1
ATOM 3379 C CA . PHE B 1 139 ? 0.353 -1.115 9.742 1 97.69 139 PHE B CA 1
ATOM 3380 C C . PHE B 1 139 ? -0.249 -1.229 11.141 1 97.69 139 PHE B C 1
ATOM 3382 O O . PHE B 1 139 ? -1.226 -0.546 11.461 1 97.69 139 PHE B O 1
ATOM 3389 N N . GLN B 1 140 ? 0.306 -2.094 11.938 1 97.25 140 GLN B N 1
ATOM 3390 C CA . GLN B 1 140 ? -0.041 -2.219 13.352 1 97.25 140 GLN B CA 1
ATOM 3391 C C . GLN B 1 140 ? -1.534 -2.473 13.523 1 97.25 140 GLN B C 1
ATOM 3393 O O . GLN B 1 140 ? -2.178 -1.854 14.375 1 97.25 140 GLN B O 1
ATOM 3398 N N . MET B 1 141 ? -2.043 -3.328 12.773 1 98.12 141 MET B N 1
ATOM 3399 C CA . MET B 1 141 ? -3.477 -3.604 12.789 1 98.12 141 MET B CA 1
ATOM 3400 C C . MET B 1 141 ? -3.791 -4.805 13.68 1 98.12 141 MET B C 1
ATOM 3402 O O . MET B 1 141 ? -2.928 -5.652 13.906 1 98.12 141 MET B O 1
ATOM 3406 N N . LYS B 1 142 ? -5.059 -4.781 14.164 1 98.44 142 LYS B N 1
ATOM 3407 C CA . LYS B 1 142 ? -5.641 -6.012 14.688 1 98.44 142 LYS B CA 1
ATOM 3408 C C . LYS B 1 142 ? -6.09 -6.934 13.555 1 98.44 142 LYS B C 1
ATOM 3410 O O . LYS B 1 142 ? -6.738 -6.488 12.609 1 98.44 142 LYS B O 1
ATOM 3415 N N . ILE B 1 143 ? -5.723 -8.203 13.672 1 98.81 143 ILE B N 1
ATOM 3416 C CA . ILE B 1 143 ? -6.012 -9.125 12.578 1 98.81 143 ILE B CA 1
ATOM 3417 C C . ILE B 1 143 ? -7.055 -10.148 13.039 1 98.81 143 ILE B C 1
ATOM 3419 O O . ILE B 1 143 ? -6.824 -10.898 13.992 1 98.81 143 ILE B O 1
ATOM 3423 N N . VAL B 1 144 ? -8.172 -10.188 12.359 1 98.75 144 VAL B N 1
ATOM 3424 C CA . VAL B 1 144 ? -9.211 -11.203 12.547 1 98.75 144 VAL B CA 1
ATOM 3425 C C . VAL B 1 144 ? -9.227 -12.156 11.359 1 98.75 144 VAL B C 1
ATOM 3427 O O . VAL B 1 144 ? -9.344 -11.734 10.211 1 98.75 144 VAL B O 1
ATOM 3430 N N . GLY B 1 145 ? -9.047 -13.414 11.609 1 98.44 145 GLY B N 1
ATOM 3431 C CA . GLY B 1 145 ? -9.078 -14.414 10.547 1 98.44 145 GLY B CA 1
ATOM 3432 C C . GLY B 1 145 ? -10.32 -15.273 10.57 1 98.44 145 GLY B C 1
ATOM 3433 O O . GLY B 1 145 ? -10.836 -15.602 11.641 1 98.44 145 GLY B O 1
ATOM 3434 N N . VAL B 1 146 ? -10.82 -15.617 9.391 1 97.88 146 VAL B N 1
ATOM 3435 C CA . VAL B 1 146 ? -11.875 -16.609 9.227 1 97.88 146 VAL B CA 1
ATOM 3436 C C . VAL B 1 146 ? -11.398 -17.734 8.312 1 97.88 146 VAL B C 1
ATOM 3438 O O . VAL B 1 146 ? -11.148 -17.516 7.125 1 97.88 146 VAL B O 1
ATOM 3441 N N . SER B 1 147 ? -11.312 -18.859 8.836 1 95 147 SER B N 1
ATOM 3442 C CA . SER B 1 147 ? -10.797 -20 8.078 1 95 147 SER B CA 1
ATOM 3443 C C . SER B 1 147 ? -11.117 -21.312 8.781 1 95 147 SER B C 1
ATOM 3445 O O . SER B 1 147 ? -11.414 -21.328 9.977 1 95 147 SER B O 1
ATOM 3447 N N . ARG B 1 148 ? -11.125 -22.375 7.988 1 90.81 148 ARG B N 1
ATOM 3448 C CA . ARG B 1 148 ? -11.25 -23.703 8.586 1 90.81 148 ARG B CA 1
ATOM 3449 C C . ARG B 1 148 ? -9.961 -24.125 9.281 1 90.81 148 ARG B C 1
ATOM 3451 O O . ARG B 1 148 ? -9.992 -24.859 10.266 1 90.81 148 ARG B O 1
ATOM 3458 N N . SER B 1 149 ? -8.852 -23.688 8.742 1 91.25 149 SER B N 1
ATOM 3459 C CA . SER B 1 149 ? -7.523 -23.953 9.289 1 91.25 149 SER B CA 1
ATOM 3460 C C . SER B 1 149 ? -6.594 -22.766 9.078 1 91.25 149 SER B C 1
ATOM 3462 O O . SER B 1 149 ? -6.746 -22.016 8.117 1 91.25 149 SER B O 1
ATOM 3464 N N . PHE B 1 150 ? -5.637 -22.594 10.055 1 94.19 150 PHE B N 1
ATOM 3465 C CA . PHE B 1 150 ? -4.695 -21.484 10.008 1 94.19 150 PHE B CA 1
ATOM 3466 C C . PHE B 1 150 ? -3.268 -21.984 9.836 1 94.19 150 PHE B C 1
ATOM 3468 O O . PHE B 1 150 ? -2.748 -22.703 10.688 1 94.19 150 PHE B O 1
ATOM 3475 N N . LYS B 1 151 ? -2.676 -21.609 8.742 1 89.31 151 LYS B N 1
ATOM 3476 C CA . LYS B 1 151 ? -1.293 -22 8.484 1 89.31 151 LYS B CA 1
ATOM 3477 C C . LYS B 1 151 ? -0.349 -21.391 9.508 1 89.31 151 LYS B C 1
ATOM 3479 O O . LYS B 1 151 ? 0.581 -22.031 9.984 1 89.31 151 LYS B O 1
ATOM 3484 N N . HIS B 1 152 ? -0.579 -20.109 9.812 1 94.5 152 HIS B N 1
ATOM 3485 C CA . HIS B 1 152 ? 0.192 -19.359 10.805 1 94.5 152 HIS B CA 1
ATOM 3486 C C . HIS B 1 152 ? -0.721 -18.703 11.836 1 94.5 152 HIS B C 1
ATOM 3488 O O . HIS B 1 152 ? -0.93 -17.484 11.797 1 94.5 152 HIS B O 1
ATOM 3494 N N . PRO B 1 153 ? -1.162 -19.453 12.781 1 97.06 153 PRO B N 1
ATOM 3495 C CA . PRO B 1 153 ? -2.17 -18.953 13.719 1 97.06 153 PRO B CA 1
ATOM 3496 C C . PRO B 1 153 ? -1.671 -17.781 14.555 1 97.06 153 PRO B C 1
ATOM 3498 O O . PRO B 1 153 ? -2.467 -16.938 14.992 1 97.06 153 PRO B O 1
ATOM 3501 N N . GLU B 1 154 ? -0.37 -17.672 14.727 1 97.31 154 GLU B N 1
ATOM 3502 C CA . GLU B 1 154 ? 0.221 -16.656 15.586 1 97.31 154 GLU B CA 1
ATOM 3503 C C . GLU B 1 154 ? 0.046 -15.266 14.992 1 97.31 154 GLU B C 1
ATOM 3505 O O . GLU B 1 154 ? 0.198 -14.258 15.688 1 97.31 154 GLU B O 1
ATOM 3510 N N . LEU B 1 155 ? -0.301 -15.164 13.789 1 98 155 LEU B N 1
ATOM 3511 C CA . LEU B 1 155 ? -0.429 -13.875 13.109 1 98 155 LEU B CA 1
ATOM 3512 C C . LEU B 1 155 ? -1.817 -13.281 13.328 1 98 155 LEU B C 1
ATOM 3514 O O . LEU B 1 155 ? -2.057 -12.117 13 1 98 155 LEU B O 1
ATOM 3518 N N . PHE B 1 156 ? -2.668 -14.047 13.875 1 98.5 156 PHE B N 1
ATOM 3519 C CA . PHE B 1 156 ? -4.062 -13.641 13.992 1 98.5 156 PHE B CA 1
ATOM 3520 C C . PHE B 1 156 ? -4.434 -13.398 15.453 1 98.5 156 PHE B C 1
ATOM 3522 O O . PHE B 1 156 ? -4.238 -14.273 16.297 1 98.5 156 PHE B O 1
ATOM 3529 N N . ASP B 1 157 ? -5.004 -12.234 15.711 1 98.44 157 ASP B N 1
ATOM 3530 C CA . ASP B 1 157 ? -5.453 -11.906 17.062 1 98.44 157 ASP B CA 1
ATOM 3531 C C . ASP B 1 157 ? -6.738 -12.648 17.406 1 98.44 157 ASP B C 1
ATOM 3533 O O . ASP B 1 157 ? -6.98 -12.969 18.578 1 98.44 157 ASP B O 1
ATOM 3537 N N . SER B 1 158 ? -7.59 -12.828 16.438 1 97.62 158 SER B N 1
ATOM 3538 C CA . SER B 1 158 ? -8.82 -13.609 16.531 1 97.62 158 SER B CA 1
ATOM 3539 C C . SER B 1 158 ? -8.93 -14.625 15.398 1 97.62 158 SER B C 1
ATOM 3541 O O . SER B 1 158 ? -8.711 -14.289 14.234 1 97.62 158 SER B O 1
ATOM 3543 N N . ARG B 1 159 ? -9.172 -15.797 15.742 1 97.88 159 ARG B N 1
ATOM 3544 C CA . ARG B 1 159 ? -9.344 -16.891 14.797 1 97.88 159 ARG B CA 1
ATOM 3545 C C . ARG B 1 159 ? -10.781 -17.422 14.82 1 97.88 159 ARG B C 1
ATOM 3547 O O . ARG B 1 159 ? -11.203 -18.031 15.797 1 97.88 159 ARG B O 1
ATOM 3554 N N . LEU B 1 160 ? -11.461 -17.172 13.758 1 97.31 160 LEU B N 1
ATOM 3555 C CA . LEU B 1 160 ? -12.875 -17.5 13.664 1 97.31 160 LEU B CA 1
ATOM 3556 C C . LEU B 1 160 ? -13.117 -18.562 12.594 1 97.31 160 LEU B C 1
ATOM 3558 O O . LEU B 1 160 ? -12.25 -18.797 11.75 1 97.31 160 LEU B O 1
ATOM 3562 N N . THR B 1 161 ? -14.344 -19.156 12.688 1 94.38 161 THR B N 1
ATOM 3563 C CA . THR B 1 161 ? -14.75 -20.125 11.688 1 94.38 161 THR B CA 1
ATOM 3564 C C . THR B 1 161 ? -15.773 -19.531 10.727 1 94.38 161 THR B C 1
ATOM 3566 O O . THR B 1 161 ? -16.25 -18.422 10.938 1 94.38 161 THR B O 1
ATOM 3569 N N . VAL B 1 162 ? -16.047 -20.25 9.727 1 89.94 162 VAL B N 1
ATOM 3570 C CA . VAL B 1 162 ? -16.922 -19.766 8.656 1 89.94 162 VAL B CA 1
ATOM 3571 C C . VAL B 1 162 ? -18.312 -19.453 9.227 1 89.94 162 VAL B C 1
ATOM 3573 O O . VAL B 1 162 ? -18.984 -18.531 8.758 1 89.94 162 VAL B O 1
ATOM 3576 N N . ASP B 1 163 ? -18.656 -20.141 10.25 1 91 163 ASP B N 1
ATOM 3577 C CA . ASP B 1 163 ? -19.953 -19.922 10.875 1 91 163 ASP B CA 1
ATOM 3578 C C . ASP B 1 163 ? -20.016 -18.562 11.562 1 91 163 ASP B C 1
ATOM 3580 O O . ASP B 1 163 ? -21.094 -18.062 11.875 1 91 163 ASP B O 1
ATOM 3584 N N . GLN B 1 164 ? -18.891 -17.953 11.742 1 94.62 164 GLN B N 1
ATOM 3585 C CA . GLN B 1 164 ? -18.812 -16.672 12.422 1 94.62 164 GLN B CA 1
ATOM 3586 C C . GLN B 1 164 ? -18.516 -15.539 11.438 1 94.62 164 GLN B C 1
ATOM 3588 O O . GLN B 1 164 ? -18.172 -14.43 11.844 1 94.62 164 GLN B O 1
ATOM 3593 N N . LEU B 1 165 ? -18.641 -15.867 10.242 1 94.81 165 LEU B N 1
ATOM 3594 C CA . LEU B 1 165 ? -18.297 -14.938 9.18 1 94.81 165 LEU B CA 1
ATOM 3595 C C . LEU B 1 165 ? -19.125 -13.656 9.273 1 94.81 165 LEU B C 1
ATOM 3597 O O . LEU B 1 165 ? -18.609 -12.562 9.047 1 94.81 165 LEU B O 1
ATOM 3601 N N . GLU B 1 166 ? -20.359 -13.742 9.602 1 92.75 166 GLU B N 1
ATOM 3602 C CA . GLU B 1 166 ? -21.25 -12.586 9.695 1 92.75 166 GLU B CA 1
ATOM 3603 C C . GLU B 1 166 ? -20.734 -11.586 10.727 1 92.75 166 GLU B C 1
ATOM 3605 O O . GLU B 1 166 ? -20.75 -10.375 10.492 1 92.75 166 GLU B O 1
ATOM 3610 N N . ASN B 1 167 ? -20.328 -12.102 11.781 1 92.69 167 ASN B N 1
ATOM 3611 C CA . ASN B 1 167 ? -19.781 -11.242 12.828 1 92.69 167 ASN B CA 1
ATOM 3612 C C . ASN B 1 167 ? -18.422 -10.656 12.43 1 92.69 167 ASN B C 1
ATOM 3614 O O . ASN B 1 167 ? -18.141 -9.492 12.711 1 92.69 167 ASN B O 1
ATOM 3618 N N . ALA B 1 168 ? -17.672 -11.406 11.828 1 96.5 168 ALA B N 1
ATOM 3619 C CA . ALA B 1 168 ? -16.312 -11 11.469 1 96.5 168 ALA B CA 1
ATOM 3620 C C . ALA B 1 168 ? -16.328 -9.852 10.453 1 96.5 168 ALA B C 1
ATOM 3622 O O . ALA B 1 168 ? -15.555 -8.906 10.555 1 96.5 168 ALA B O 1
ATOM 3623 N N . ILE B 1 169 ? -17.25 -9.906 9.547 1 96.62 169 ILE B N 1
ATOM 3624 C CA . ILE B 1 169 ? -17.266 -9.008 8.406 1 96.62 169 ILE B CA 1
ATOM 3625 C C . ILE B 1 169 ? -17.562 -7.582 8.875 1 96.62 169 ILE B C 1
ATOM 3627 O O . ILE B 1 169 ? -17.109 -6.613 8.258 1 96.62 169 ILE B O 1
ATOM 3631 N N . SER B 1 170 ? -18.25 -7.395 9.961 1 96.94 170 SER B N 1
ATOM 3632 C CA . SER B 1 170 ? -18.656 -6.086 10.461 1 96.94 170 SER B CA 1
ATOM 3633 C C . SER B 1 170 ? -17.531 -5.43 11.258 1 96.94 170 SER B C 1
ATOM 3635 O O . SER B 1 170 ? -17.609 -4.242 11.586 1 96.94 170 SER B O 1
ATOM 3637 N N . LEU B 1 171 ? -16.469 -6.125 11.492 1 96.69 171 LEU B N 1
ATOM 3638 C CA . LEU B 1 171 ? -15.414 -5.633 12.367 1 96.69 171 LEU B CA 1
ATOM 3639 C C . LEU B 1 171 ? -14.344 -4.902 11.562 1 96.69 171 LEU B C 1
ATOM 3641 O O . LEU B 1 171 ? -13.609 -4.074 12.102 1 96.69 171 LEU B O 1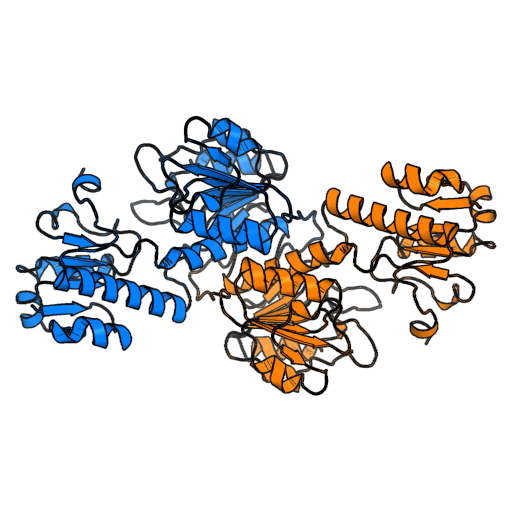
ATOM 3645 N N . GLY B 1 172 ? -14.258 -5.195 10.352 1 97.31 172 GLY B N 1
ATOM 3646 C CA . GLY B 1 172 ? -13.07 -4.844 9.594 1 97.31 172 GLY B CA 1
ATOM 3647 C C . GLY B 1 172 ? -13.133 -3.453 8.984 1 97.31 172 GLY B C 1
ATOM 3648 O O . GLY B 1 172 ? -14.148 -3.084 8.383 1 97.31 172 GLY B O 1
ATOM 3649 N N . ASN B 1 173 ? -12.062 -2.619 9.203 1 96.75 173 ASN B N 1
ATOM 3650 C CA . ASN B 1 173 ? -11.836 -1.459 8.344 1 96.75 173 ASN B CA 1
ATOM 3651 C C . ASN B 1 173 ? -11.531 -1.875 6.91 1 96.75 173 ASN B C 1
ATOM 3653 O O . ASN B 1 173 ? -11.891 -1.172 5.965 1 96.75 173 ASN B O 1
ATOM 3657 N N . VAL B 1 174 ? -10.883 -2.998 6.844 1 98.69 174 VAL B N 1
ATOM 3658 C CA . VAL B 1 174 ? -10.578 -3.629 5.562 1 98.69 174 VAL B CA 1
ATOM 3659 C C . VAL B 1 174 ? -10.766 -5.141 5.672 1 98.69 174 VAL B C 1
ATOM 3661 O O . VAL B 1 174 ? -10.438 -5.742 6.699 1 98.69 174 VAL B O 1
ATOM 3664 N N . ILE B 1 175 ? -11.344 -5.754 4.625 1 98.88 175 ILE B N 1
ATOM 3665 C CA . ILE B 1 175 ? -11.586 -7.188 4.527 1 98.88 175 ILE B CA 1
ATOM 3666 C C . ILE B 1 175 ? -10.859 -7.75 3.307 1 98.88 175 ILE B C 1
ATOM 3668 O O . ILE B 1 175 ? -11.008 -7.234 2.195 1 98.88 175 ILE B O 1
ATOM 3672 N N . PHE B 1 176 ? -10.055 -8.719 3.541 1 98.88 176 PHE B N 1
ATOM 3673 C CA . PHE B 1 176 ? -9.336 -9.391 2.461 1 98.88 176 PHE B CA 1
ATOM 3674 C C . PHE B 1 176 ? -9.922 -10.773 2.203 1 98.88 176 PHE B C 1
ATOM 3676 O O . PHE B 1 176 ? -9.969 -11.617 3.105 1 98.88 176 PHE B O 1
ATOM 3683 N N . ASP B 1 177 ? -10.328 -11.016 0.982 1 98.31 177 ASP B N 1
ATOM 3684 C CA . ASP B 1 177 ? -10.82 -12.32 0.558 1 98.31 177 ASP B CA 1
ATOM 3685 C C . ASP B 1 177 ? -9.734 -13.109 -0.172 1 98.31 177 ASP B C 1
ATOM 3687 O O . ASP B 1 177 ? -9.375 -12.781 -1.306 1 98.31 177 ASP B O 1
ATOM 3691 N N . ALA B 1 178 ? -9.219 -14.062 0.434 1 95.38 178 ALA B N 1
ATOM 3692 C CA . ALA B 1 178 ? -8.219 -14.961 -0.133 1 95.38 178 ALA B CA 1
ATOM 3693 C C . ALA B 1 178 ? -8.719 -16.406 -0.141 1 95.38 178 ALA B C 1
ATOM 3695 O O . ALA B 1 178 ? -7.926 -17.344 -0.109 1 95.38 178 ALA B O 1
ATOM 3696 N N . LEU B 1 179 ? -10 -16.562 -0.144 1 91.81 179 LEU B N 1
ATOM 3697 C CA . LEU B 1 179 ? -10.625 -17.891 -0.094 1 91.81 179 LEU B CA 1
ATOM 3698 C C . LEU B 1 179 ? -10.43 -18.625 -1.411 1 91.81 179 LEU B C 1
ATOM 3700 O O . LEU B 1 179 ? -10.492 -18.031 -2.484 1 91.81 179 LEU B O 1
ATOM 3704 N N . PRO B 1 180 ? -10.281 -19.922 -1.262 1 83.38 180 PRO B N 1
ATOM 3705 C CA . PRO B 1 180 ? -10.359 -20.719 -2.482 1 83.38 180 PRO B CA 1
ATOM 3706 C C . PRO B 1 180 ? -11.789 -20.875 -2.996 1 83.38 180 PRO B C 1
ATOM 3708 O O . PRO B 1 180 ? -12.742 -20.609 -2.266 1 83.38 180 PRO B O 1
ATOM 3711 N N . LEU B 1 181 ? -11.852 -21.188 -4.258 1 83.5 181 LEU B N 1
ATOM 3712 C CA . LEU B 1 181 ? -13.18 -21.438 -4.809 1 83.5 181 LEU B CA 1
ATOM 3713 C C . LEU B 1 181 ? -13.547 -22.906 -4.695 1 83.5 181 LEU B C 1
ATOM 3715 O O . LEU B 1 181 ? -12.844 -23.781 -5.211 1 83.5 181 LEU B O 1
ATOM 3719 N N . ASN B 1 182 ? -14.531 -23.203 -3.969 1 81.69 182 ASN B N 1
ATOM 3720 C CA . ASN B 1 182 ? -15.141 -24.516 -3.846 1 81.69 182 ASN B CA 1
ATOM 3721 C C . ASN B 1 182 ? -16.641 -24.406 -3.576 1 81.69 182 ASN B C 1
ATOM 3723 O O . ASN B 1 182 ? -17.203 -23.328 -3.625 1 81.69 182 ASN B O 1
ATOM 3727 N N . LYS B 1 183 ? -17.297 -25.516 -3.35 1 83.88 183 LYS B N 1
ATOM 3728 C CA . LYS B 1 183 ? -18.75 -25.531 -3.174 1 83.88 183 LYS B CA 1
ATOM 3729 C C . LYS B 1 183 ? -19.156 -24.703 -1.96 1 83.88 183 LYS B C 1
ATOM 3731 O O . LYS B 1 183 ? -20.203 -24.047 -1.974 1 83.88 183 LYS B O 1
ATOM 3736 N N . ALA B 1 184 ? -18.344 -24.703 -0.97 1 86.56 184 ALA B N 1
ATOM 3737 C CA . ALA B 1 184 ? -18.672 -24.016 0.281 1 86.56 184 ALA B CA 1
ATOM 3738 C C . ALA B 1 184 ? -18.422 -22.516 0.167 1 86.56 184 ALA B C 1
ATOM 3740 O O . ALA B 1 184 ? -19 -21.734 0.912 1 86.56 184 ALA B O 1
ATOM 3741 N N . THR B 1 185 ? -17.578 -22.078 -0.781 1 91.5 185 THR B N 1
ATOM 3742 C CA . THR B 1 185 ? -17.172 -20.672 -0.805 1 91.5 185 THR B CA 1
ATOM 3743 C C . THR B 1 185 ? -17.781 -19.953 -2 1 91.5 185 THR B C 1
ATOM 3745 O O . THR B 1 185 ? -17.797 -18.719 -2.055 1 91.5 185 THR B O 1
ATOM 3748 N N . LYS B 1 186 ? -18.281 -20.75 -2.943 1 93.06 186 LYS B N 1
ATOM 3749 C CA . LYS B 1 186 ? -18.938 -20.125 -4.094 1 93.06 186 LYS B CA 1
ATOM 3750 C C . LYS B 1 186 ? -20.125 -19.266 -3.664 1 93.06 186 LYS B C 1
ATOM 3752 O O . LYS B 1 186 ? -21.047 -19.766 -3.016 1 93.06 186 LYS B O 1
ATOM 3757 N N . GLY B 1 187 ? -20.047 -18.031 -3.984 1 96.38 187 GLY B N 1
ATOM 3758 C CA . GLY B 1 187 ? -21.141 -17.125 -3.684 1 96.38 187 GLY B CA 1
ATOM 3759 C C . GLY B 1 187 ? -21.312 -16.859 -2.199 1 96.38 187 GLY B C 1
ATOM 3760 O O . GLY B 1 187 ? -22.359 -16.359 -1.764 1 96.38 187 GLY B O 1
ATOM 3761 N N . LEU B 1 188 ? -20.344 -17.266 -1.473 1 95.31 188 LEU B N 1
ATOM 3762 C CA . LEU B 1 188 ? -20.375 -17.078 -0.027 1 95.31 188 LEU B CA 1
ATOM 3763 C C . LEU B 1 188 ? -20.578 -15.609 0.326 1 95.31 188 LEU B C 1
ATOM 3765 O O . LEU B 1 188 ? -21.328 -15.281 1.244 1 95.31 188 LEU B O 1
ATOM 3769 N N . LEU B 1 189 ? -19.875 -14.75 -0.336 1 98.25 189 LEU B N 1
ATOM 3770 C CA . LEU B 1 189 ? -19.969 -13.305 -0.127 1 98.25 189 LEU B CA 1
ATOM 3771 C C . LEU B 1 189 ? -21.078 -12.703 -0.995 1 98.25 189 LEU B C 1
ATOM 3773 O O . LEU B 1 189 ? -20.797 -12.188 -2.078 1 98.25 189 LEU B O 1
ATOM 3777 N N . ASN B 1 190 ? -22.266 -12.812 -0.501 1 98.31 190 ASN B N 1
ATOM 3778 C CA . ASN B 1 190 ? -23.453 -12.297 -1.17 1 98.31 190 ASN B CA 1
ATOM 3779 C C . ASN B 1 190 ? -23.938 -10.992 -0.533 1 98.31 190 ASN B C 1
ATOM 3781 O O . ASN B 1 190 ? -23.328 -10.492 0.409 1 98.31 190 ASN B O 1
ATOM 3785 N N . TYR B 1 191 ? -25 -10.484 -1.07 1 98.38 191 TYR B N 1
ATOM 3786 C CA . TYR B 1 191 ? -25.516 -9.188 -0.643 1 98.38 191 TYR B CA 1
ATOM 3787 C C . TYR B 1 191 ? -25.812 -9.18 0.851 1 98.38 191 TYR B C 1
ATOM 3789 O O . TYR B 1 191 ? -25.469 -8.242 1.561 1 98.38 191 TYR B O 1
ATOM 3797 N N . ALA B 1 192 ? -26.453 -10.211 1.311 1 97.5 192 ALA B N 1
ATOM 3798 C CA . ALA B 1 192 ? -26.859 -10.289 2.713 1 97.5 192 ALA B CA 1
ATOM 3799 C C . ALA B 1 192 ? -25.641 -10.195 3.635 1 97.5 192 ALA B C 1
ATOM 3801 O O . ALA B 1 192 ? -25.672 -9.5 4.652 1 97.5 192 ALA B O 1
ATOM 3802 N N . LEU B 1 193 ? -24.625 -10.859 3.311 1 97.88 193 LEU B N 1
ATOM 3803 C CA . LEU B 1 193 ? -23.422 -10.852 4.133 1 97.88 193 LEU B CA 1
ATOM 3804 C C . LEU B 1 193 ? -22.688 -9.531 3.984 1 97.88 193 LEU B C 1
ATOM 3806 O O . LEU B 1 193 ? -22.344 -8.891 4.984 1 97.88 193 LEU B O 1
ATOM 3810 N N . LEU B 1 194 ? -22.453 -9.062 2.799 1 98.06 194 LEU B N 1
ATOM 3811 C CA . LEU B 1 194 ? -21.609 -7.902 2.512 1 98.06 194 LEU B CA 1
ATOM 3812 C C . LEU B 1 194 ? -22.266 -6.617 3.002 1 98.06 194 LEU B C 1
ATOM 3814 O O . LEU B 1 194 ? -21.578 -5.633 3.289 1 98.06 194 LEU B O 1
ATOM 3818 N N . SER B 1 195 ? -23.531 -6.602 3.07 1 97.44 195 SER B N 1
ATOM 3819 C CA . SER B 1 195 ? -24.25 -5.426 3.543 1 97.44 195 SER B CA 1
ATOM 3820 C C . SER B 1 195 ? -23.938 -5.137 5.008 1 97.44 195 SER B C 1
ATOM 3822 O O . SER B 1 195 ? -24.25 -4.055 5.512 1 97.44 195 SER B O 1
ATOM 3824 N N . ARG B 1 196 ? -23.328 -6.051 5.656 1 97.44 196 ARG B N 1
ATOM 3825 C CA . ARG B 1 196 ? -23 -5.91 7.07 1 97.44 196 ARG B CA 1
ATOM 3826 C C . ARG B 1 196 ? -21.672 -5.199 7.262 1 97.44 196 ARG B C 1
ATOM 3828 O O . ARG B 1 196 ? -21.297 -4.871 8.391 1 97.44 196 ARG B O 1
ATOM 3835 N N . MET B 1 197 ? -20.953 -4.992 6.23 1 97.94 197 MET B N 1
ATOM 3836 C CA . MET B 1 197 ? -19.688 -4.273 6.344 1 97.94 197 MET B CA 1
ATOM 3837 C C . MET B 1 197 ? -19.891 -2.916 7.008 1 97.94 197 MET B C 1
ATOM 3839 O O . MET B 1 197 ? -20.891 -2.248 6.77 1 97.94 197 MET B O 1
ATOM 3843 N N . ARG B 1 198 ? -18.984 -2.477 7.828 1 96.56 198 ARG B N 1
ATOM 3844 C CA . ARG B 1 198 ? -19.078 -1.191 8.508 1 96.56 198 ARG B CA 1
ATOM 3845 C C . ARG B 1 198 ? -18.953 -0.034 7.527 1 96.56 198 ARG B C 1
ATOM 3847 O O . ARG B 1 198 ? -18.469 -0.215 6.406 1 96.56 198 ARG B O 1
ATOM 3854 N N . GLU B 1 199 ? -19.328 1.093 7.973 1 94.94 199 GLU B N 1
ATOM 3855 C CA . GLU B 1 199 ? -19.203 2.299 7.16 1 94.94 199 GLU B CA 1
ATOM 3856 C C . GLU B 1 199 ? -17.75 2.547 6.758 1 94.94 199 GLU B C 1
ATOM 3858 O O . GLU B 1 199 ? -16.844 2.461 7.594 1 94.94 199 GLU B O 1
ATOM 3863 N N . GLY B 1 200 ? -17.547 2.732 5.465 1 94.56 200 GLY B N 1
ATOM 3864 C CA . GLY B 1 200 ? -16.234 3.094 4.973 1 94.56 200 GLY B CA 1
ATOM 3865 C C . GLY B 1 200 ? -15.32 1.898 4.781 1 94.56 200 GLY B C 1
ATOM 3866 O O . GLY B 1 200 ? -14.141 2.057 4.449 1 94.56 200 GLY B O 1
ATOM 3867 N N . ALA B 1 201 ? -15.852 0.69 4.941 1 97.62 201 ALA B N 1
ATOM 3868 C CA . ALA B 1 201 ? -15.016 -0.506 4.852 1 97.62 201 ALA B CA 1
ATOM 3869 C C . ALA B 1 201 ? -14.547 -0.739 3.416 1 97.62 201 ALA B C 1
ATOM 3871 O O . ALA B 1 201 ? -15.211 -0.31 2.465 1 97.62 201 ALA B O 1
ATOM 3872 N N . ILE B 1 202 ? -13.406 -1.374 3.307 1 98.62 202 ILE B N 1
ATOM 3873 C CA . ILE B 1 202 ? -12.82 -1.743 2.023 1 98.62 202 ILE B CA 1
ATOM 3874 C C . ILE B 1 202 ? -12.781 -3.264 1.893 1 98.62 202 ILE B C 1
ATOM 3876 O O . ILE B 1 202 ? -12.32 -3.959 2.801 1 98.62 202 ILE B O 1
ATOM 3880 N N . LEU B 1 203 ? -13.328 -3.785 0.809 1 98.88 203 LEU B N 1
ATOM 3881 C CA . LEU B 1 203 ? -13.242 -5.203 0.48 1 98.88 203 LEU B CA 1
ATOM 3882 C C . LEU B 1 203 ? -12.25 -5.445 -0.649 1 98.88 203 LEU B C 1
ATOM 3884 O O . LEU B 1 203 ? -12.32 -4.789 -1.692 1 98.88 203 LEU B O 1
ATOM 3888 N N . ILE B 1 204 ? -11.289 -6.324 -0.428 1 98.94 204 ILE B N 1
ATOM 3889 C CA . ILE B 1 204 ? -10.289 -6.672 -1.432 1 98.94 204 ILE B CA 1
ATOM 3890 C C . ILE B 1 204 ? -10.398 -8.156 -1.777 1 98.94 204 ILE B C 1
ATOM 3892 O O . ILE B 1 204 ? -10.438 -9.008 -0.885 1 98.94 204 ILE B O 1
ATOM 3896 N N . ASN B 1 205 ? -10.422 -8.469 -3.045 1 98.44 205 ASN B N 1
ATOM 3897 C CA . ASN B 1 205 ? -10.477 -9.867 -3.465 1 98.44 205 ASN B CA 1
ATOM 3898 C C . ASN B 1 205 ? -9.227 -10.258 -4.254 1 98.44 205 ASN B C 1
ATOM 3900 O O . ASN B 1 205 ? -8.984 -9.734 -5.34 1 98.44 205 ASN B O 1
ATOM 3904 N N . VAL B 1 206 ? -8.461 -11.203 -3.719 1 96 206 VAL B N 1
ATOM 3905 C CA . VAL B 1 206 ? -7.293 -11.734 -4.41 1 96 206 VAL B CA 1
ATOM 3906 C C . VAL B 1 206 ? -7.371 -13.258 -4.461 1 96 206 VAL B C 1
ATOM 3908 O O . VAL B 1 206 ? -6.375 -13.93 -4.746 1 96 206 VAL B O 1
ATOM 3911 N N . GLY B 1 207 ? -8.492 -13.766 -4.043 1 91.38 207 GLY B N 1
ATOM 3912 C CA . GLY B 1 207 ? -8.758 -15.188 -4.207 1 91.38 207 GLY B CA 1
ATOM 3913 C C . GLY B 1 207 ? -9.336 -15.531 -5.57 1 91.38 207 GLY B C 1
ATOM 3914 O O . GLY B 1 207 ? -8.641 -15.43 -6.586 1 91.38 207 GLY B O 1
ATOM 3915 N N . ARG B 1 208 ? -10.609 -15.891 -5.527 1 89.44 208 ARG B N 1
ATOM 3916 C CA . ARG B 1 208 ? -11.359 -16.156 -6.75 1 89.44 208 ARG B CA 1
ATOM 3917 C C . ARG B 1 208 ? -12.609 -15.289 -6.832 1 89.44 208 ARG B C 1
ATOM 3919 O O . ARG B 1 208 ? -13.289 -15.07 -5.824 1 89.44 208 ARG B O 1
ATOM 3926 N N . ALA B 1 209 ? -12.891 -14.82 -8.039 1 96.25 209 ALA B N 1
ATOM 3927 C CA . ALA B 1 209 ? -13.977 -13.852 -8.188 1 96.25 209 ALA B CA 1
ATOM 3928 C C . ALA B 1 209 ? -15.312 -14.461 -7.762 1 96.25 209 ALA B C 1
ATOM 3930 O O . ALA B 1 209 ? -16.141 -13.781 -7.148 1 96.25 209 ALA B O 1
ATOM 3931 N N . GLU B 1 210 ? -15.453 -15.766 -7.969 1 95.06 210 GLU B N 1
ATOM 3932 C CA . GLU B 1 210 ? -16.734 -16.422 -7.82 1 95.06 210 GLU B CA 1
ATOM 3933 C C . GLU B 1 210 ? -17.078 -16.641 -6.348 1 95.06 210 GLU B C 1
ATOM 3935 O O . GLU B 1 210 ? -18.219 -17 -6.012 1 95.06 210 GLU B O 1
ATOM 3940 N N . THR B 1 211 ? -16.172 -16.359 -5.477 1 96.12 211 THR B N 1
ATOM 3941 C CA . THR B 1 211 ? -16.516 -16.391 -4.059 1 96.12 211 THR B CA 1
ATOM 3942 C C . THR B 1 211 ? -17.469 -15.25 -3.717 1 96.12 211 THR B C 1
ATOM 3944 O O . THR B 1 211 ? -18.156 -15.289 -2.695 1 96.12 211 THR B O 1
ATOM 3947 N N . ILE B 1 212 ? -17.469 -14.227 -4.539 1 98.5 212 ILE B N 1
ATOM 3948 C CA . ILE B 1 212 ? -18.359 -13.078 -4.418 1 98.5 212 ILE B CA 1
ATOM 3949 C C . ILE B 1 212 ? -19.438 -13.133 -5.5 1 98.5 212 ILE B C 1
ATOM 3951 O O . ILE B 1 212 ? -19.141 -13.43 -6.66 1 98.5 212 ILE B O 1
ATOM 3955 N N . VAL B 1 213 ? -20.641 -12.906 -5.168 1 98.44 213 VAL B N 1
ATOM 3956 C CA . VAL B 1 213 ? -21.688 -12.805 -6.176 1 98.44 213 VAL B CA 1
ATOM 3957 C C . VAL B 1 213 ? -21.562 -11.484 -6.93 1 98.44 213 VAL B C 1
ATOM 3959 O O . VAL B 1 213 ? -21.719 -10.406 -6.344 1 98.44 213 VAL B O 1
ATOM 3962 N N . GLU B 1 214 ? -21.359 -11.602 -8.18 1 98.19 214 GLU B N 1
ATOM 3963 C CA . GLU B 1 214 ? -21.031 -10.438 -9 1 98.19 214 GLU B CA 1
ATOM 3964 C C . GLU B 1 214 ? -22.125 -9.383 -8.938 1 98.19 214 GLU B C 1
ATOM 3966 O O . GLU B 1 214 ? -21.859 -8.219 -8.641 1 98.19 214 GLU B O 1
ATOM 3971 N N . GLU B 1 215 ? -23.344 -9.797 -9.211 1 98.19 215 GLU B N 1
ATOM 3972 C CA . GLU B 1 215 ? -24.453 -8.867 -9.227 1 98.19 215 GLU B CA 1
ATOM 3973 C C . GLU B 1 215 ? -24.641 -8.195 -7.871 1 98.19 215 GLU B C 1
ATOM 3975 O O . GLU B 1 215 ? -25.016 -7.023 -7.797 1 98.19 215 GLU B O 1
ATOM 3980 N N . ASP B 1 216 ? -24.344 -8.883 -6.887 1 98.69 216 ASP B N 1
ATOM 3981 C CA . ASP B 1 216 ? -24.547 -8.375 -5.531 1 98.69 216 ASP B CA 1
ATOM 3982 C C . ASP B 1 216 ? -23.516 -7.305 -5.188 1 98.69 216 ASP B C 1
ATOM 3984 O O . ASP B 1 216 ? -23.844 -6.281 -4.586 1 98.69 216 ASP B O 1
ATOM 3988 N N . ILE B 1 217 ? -22.281 -7.52 -5.488 1 98.69 217 ILE B N 1
ATOM 3989 C CA . ILE B 1 217 ? -21.25 -6.539 -5.164 1 98.69 217 ILE B CA 1
ATOM 3990 C C . ILE B 1 217 ? -21.469 -5.27 -5.98 1 98.69 217 ILE B C 1
ATOM 3992 O O . ILE B 1 217 ? -21.266 -4.16 -5.48 1 98.69 217 ILE B O 1
ATOM 3996 N N . ILE B 1 218 ? -21.906 -5.422 -7.234 1 98.44 218 ILE B N 1
ATOM 3997 C CA . ILE B 1 218 ? -22.203 -4.27 -8.078 1 98.44 218 ILE B CA 1
ATOM 3998 C C . ILE B 1 218 ? -23.359 -3.467 -7.469 1 98.44 218 ILE B C 1
ATOM 4000 O O . ILE B 1 218 ? -23.25 -2.244 -7.332 1 98.44 218 ILE B O 1
ATOM 4004 N N . LYS B 1 219 ? -24.391 -4.164 -7.113 1 98.5 219 LYS B N 1
ATOM 4005 C CA . LYS B 1 219 ? -25.531 -3.523 -6.48 1 98.5 219 LYS B CA 1
ATOM 4006 C C . LYS B 1 219 ? -25.125 -2.811 -5.191 1 98.5 219 LYS B C 1
ATOM 4008 O O . LYS B 1 219 ? -25.5 -1.655 -4.973 1 98.5 219 LYS B O 1
ATOM 4013 N N . LEU B 1 220 ? -24.406 -3.443 -4.395 1 98.56 220 LEU B N 1
ATOM 4014 C CA . LEU B 1 220 ? -24 -2.906 -3.1 1 98.56 220 LEU B CA 1
ATOM 4015 C C . LEU B 1 220 ? -23.172 -1.635 -3.271 1 98.56 220 LEU B C 1
ATOM 4017 O O . LEU B 1 220 ? -23.406 -0.644 -2.574 1 98.56 220 LEU B O 1
ATOM 4021 N N . LEU B 1 221 ? -22.203 -1.617 -4.176 1 98.31 221 LEU B N 1
ATOM 4022 C CA . LEU B 1 221 ? -21.312 -0.475 -4.387 1 98.31 221 LEU B CA 1
ATOM 4023 C C . LEU B 1 221 ? -22.109 0.735 -4.883 1 98.31 221 LEU B C 1
ATOM 4025 O O . LEU B 1 221 ? -21.719 1.878 -4.617 1 98.31 221 LEU B O 1
ATOM 4029 N N . LYS B 1 222 ? -23.172 0.505 -5.609 1 97.75 222 LYS B N 1
ATOM 4030 C CA . LYS B 1 222 ? -24.047 1.587 -6.062 1 97.75 222 LYS B CA 1
ATOM 4031 C C . LYS B 1 222 ? -24.828 2.189 -4.898 1 97.75 22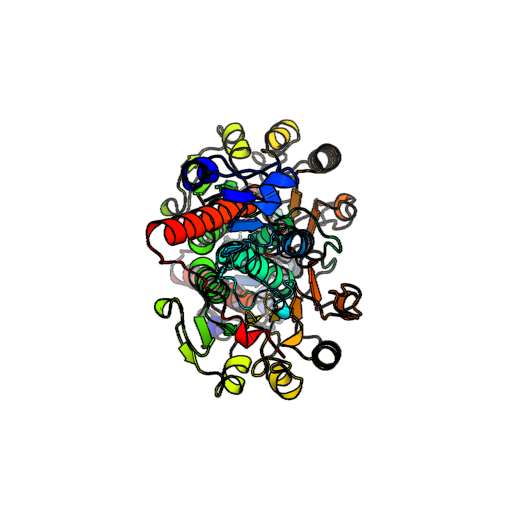2 LYS B C 1
ATOM 4033 O O . LYS B 1 222 ? -24.969 3.41 -4.809 1 97.75 222 LYS B O 1
ATOM 4038 N N . GLU B 1 223 ? -25.266 1.327 -4.051 1 97.94 223 GLU B N 1
ATOM 4039 C CA . GLU B 1 223 ? -26.125 1.742 -2.938 1 97.94 223 GLU B CA 1
ATOM 4040 C C . GLU B 1 223 ? -25.297 2.355 -1.811 1 97.94 223 GLU B C 1
ATOM 4042 O O . GLU B 1 223 ? -25.781 3.211 -1.069 1 97.94 223 GLU B O 1
ATOM 4047 N N . ARG B 1 224 ? -24.109 1.884 -1.672 1 97.56 224 ARG B N 1
ATOM 4048 C CA . ARG B 1 224 ? -23.234 2.295 -0.582 1 97.56 224 ARG B CA 1
ATOM 4049 C C . ARG B 1 224 ? -21.906 2.84 -1.117 1 97.56 224 ARG B C 1
ATOM 4051 O O . ARG B 1 224 ? -20.875 2.172 -1.035 1 97.56 224 ARG B O 1
ATOM 4058 N N . PRO B 1 225 ? -22 4.117 -1.44 1 95.25 225 PRO B N 1
ATOM 4059 C CA . PRO B 1 225 ? -20.797 4.707 -2.033 1 95.25 225 PRO B CA 1
ATOM 4060 C C . PRO B 1 225 ? -19.641 4.84 -1.034 1 95.25 225 PRO B C 1
ATOM 4062 O O . PRO B 1 225 ? -18.5 5.113 -1.426 1 95.25 225 PRO B O 1
ATOM 4065 N N . ASP B 1 226 ? -19.969 4.621 0.281 1 95.31 226 ASP B N 1
ATOM 4066 C CA . ASP B 1 226 ? -18.922 4.68 1.306 1 95.31 226 ASP B CA 1
ATOM 4067 C C . ASP B 1 226 ? -18.062 3.422 1.28 1 95.31 226 ASP B C 1
ATOM 4069 O O . ASP B 1 226 ? -16.938 3.428 1.789 1 95.31 226 ASP B O 1
ATOM 4073 N N . LEU B 1 227 ? -18.625 2.336 0.74 1 97.75 227 LEU B N 1
ATOM 4074 C CA . LEU B 1 227 ? -17.859 1.094 0.637 1 97.75 227 LEU B CA 1
ATOM 4075 C C . LEU B 1 227 ? -16.969 1.108 -0.591 1 97.75 227 LEU B C 1
ATOM 4077 O O . LEU B 1 227 ? -17.312 1.708 -1.613 1 97.75 227 LEU B O 1
ATOM 4081 N N . ARG B 1 228 ? -15.805 0.513 -0.459 1 98.44 228 ARG B N 1
ATOM 4082 C CA . ARG B 1 228 ? -14.875 0.41 -1.577 1 98.44 228 ARG B CA 1
ATOM 4083 C C . ARG B 1 228 ? -14.508 -1.045 -1.853 1 98.44 228 ARG B C 1
ATOM 4085 O O . ARG B 1 228 ? -14.461 -1.863 -0.932 1 98.44 228 ARG B O 1
ATOM 4092 N N . PHE B 1 229 ? -14.297 -1.336 -3.121 1 98.88 229 PHE B N 1
ATOM 4093 C CA . PHE B 1 229 ? -14.023 -2.705 -3.543 1 98.88 229 PHE B CA 1
ATOM 4094 C C . PHE B 1 229 ? -12.828 -2.754 -4.484 1 98.88 229 PHE B C 1
ATOM 4096 O O . PHE B 1 229 ? -12.742 -1.969 -5.434 1 98.88 229 PHE B O 1
ATOM 4103 N N . GLY B 1 230 ? -11.875 -3.549 -4.172 1 98.88 230 GLY B N 1
ATOM 4104 C CA . GLY B 1 230 ? -10.742 -3.834 -5.039 1 98.88 230 GLY B CA 1
ATOM 4105 C C . GLY B 1 230 ? -10.609 -5.305 -5.383 1 98.88 230 GLY B C 1
ATOM 4106 O O . GLY B 1 230 ? -10.859 -6.168 -4.543 1 98.88 230 GLY B O 1
ATOM 4107 N N . THR B 1 231 ? -10.172 -5.594 -6.609 1 98.56 231 THR B N 1
ATOM 4108 C CA . THR B 1 231 ? -10.039 -7.004 -6.969 1 98.56 231 THR B CA 1
ATOM 4109 C C . THR B 1 231 ? -8.961 -7.188 -8.039 1 98.56 231 THR B C 1
ATOM 4111 O O . THR B 1 231 ? -8.781 -6.32 -8.898 1 98.56 231 THR B O 1
ATOM 4114 N N . ASP B 1 232 ? -8.289 -8.281 -7.938 1 96.44 232 ASP B N 1
ATOM 4115 C CA . ASP B 1 232 ? -7.34 -8.703 -8.969 1 96.44 232 ASP B CA 1
ATOM 4116 C C . ASP B 1 232 ? -7.914 -9.828 -9.82 1 96.44 232 ASP B C 1
ATOM 4118 O O . ASP B 1 232 ? -7.281 -10.266 -10.781 1 96.44 232 ASP B O 1
ATOM 4122 N N . VAL B 1 233 ? -9.094 -10.312 -9.484 1 94.5 233 VAL B N 1
ATOM 4123 C CA . VAL B 1 233 ? -9.703 -11.438 -10.18 1 94.5 233 VAL B CA 1
ATOM 4124 C C . VAL B 1 233 ? -11.125 -11.07 -10.609 1 94.5 233 VAL B C 1
ATOM 4126 O O . VAL B 1 233 ? -11.828 -10.352 -9.898 1 94.5 233 VAL B O 1
ATOM 4129 N N . PHE B 1 234 ? -11.5 -11.531 -11.766 1 96.69 234 PHE B N 1
ATOM 4130 C CA . PHE B 1 234 ? -12.805 -11.195 -12.312 1 96.69 234 PHE B CA 1
ATOM 4131 C C . PHE B 1 234 ? -13.594 -12.453 -12.648 1 96.69 234 PHE B C 1
ATOM 4133 O O . PHE B 1 234 ? -13.008 -13.531 -12.82 1 96.69 234 PHE B O 1
ATOM 4140 N N . TRP B 1 235 ? -14.773 -12.312 -12.68 1 96.62 235 TRP B N 1
ATOM 4141 C CA . TRP B 1 235 ? -15.688 -13.422 -12.938 1 96.62 235 TRP B CA 1
ATOM 4142 C C . TRP B 1 235 ? -15.508 -13.953 -14.352 1 96.62 235 TRP B C 1
ATOM 4144 O O . TRP B 1 235 ? -15.266 -13.188 -15.289 1 96.62 235 TRP B O 1
ATOM 4154 N N . ARG B 1 236 ? -15.625 -15.242 -14.5 1 90.94 236 ARG B N 1
ATOM 4155 C CA . ARG B 1 236 ? -15.406 -15.914 -15.781 1 90.94 236 ARG B CA 1
ATOM 4156 C C . ARG B 1 236 ? -16.672 -15.906 -16.625 1 90.94 236 ARG B C 1
ATOM 4158 O O . ARG B 1 236 ? -17.781 -16.062 -16.094 1 90.94 236 ARG B O 1
ATOM 4165 N N . LYS B 1 237 ? -16.469 -15.609 -17.797 1 91.44 237 LYS B N 1
ATOM 4166 C CA . LYS B 1 237 ? -17.484 -15.766 -18.844 1 91.44 237 LYS B CA 1
ATOM 4167 C C . LYS B 1 237 ? -17 -16.734 -19.922 1 91.44 237 LYS B C 1
ATOM 4169 O O . LYS B 1 237 ? -15.938 -16.547 -20.516 1 91.44 237 LYS B O 1
ATOM 4174 N N . ASN B 1 238 ? -17.797 -17.781 -20.172 1 87.5 238 ASN B N 1
ATOM 4175 C CA . ASN B 1 238 ? -17.438 -18.812 -21.156 1 87.5 238 ASN B CA 1
ATOM 4176 C C . ASN B 1 238 ? -16.078 -19.438 -20.828 1 87.5 238 ASN B C 1
ATOM 4178 O O . ASN B 1 238 ? -15.227 -19.578 -21.703 1 87.5 238 ASN B O 1
ATOM 4182 N N . GLY B 1 239 ? -15.859 -19.531 -19.547 1 80.88 239 GLY B N 1
ATOM 4183 C CA . GLY B 1 239 ? -14.688 -20.266 -19.094 1 80.88 239 GLY B CA 1
ATOM 4184 C C . GLY B 1 239 ? -13.453 -19.406 -18.969 1 80.88 239 GLY B C 1
ATOM 4185 O O . GLY B 1 239 ? -12.414 -19.859 -18.484 1 80.88 239 GLY B O 1
ATOM 4186 N N . LYS B 1 240 ? -13.5 -18.156 -19.391 1 85.56 240 LYS B N 1
ATOM 4187 C CA . LYS B 1 240 ? -12.344 -17.25 -19.328 1 85.56 240 LYS B CA 1
ATOM 4188 C C . LYS B 1 240 ? -12.648 -16.031 -18.453 1 85.56 240 LYS B C 1
ATOM 4190 O O . LYS B 1 240 ? -13.781 -15.539 -18.453 1 85.56 240 LYS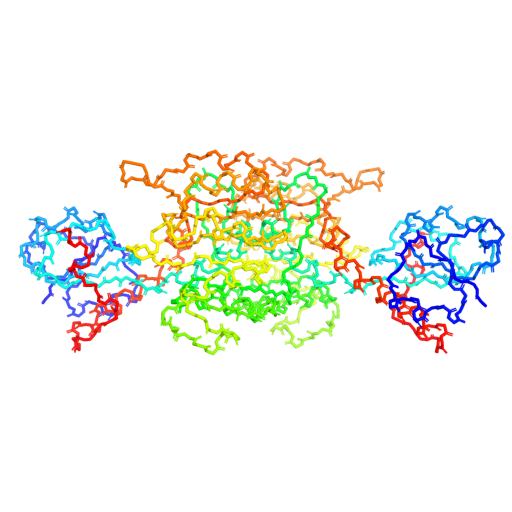 B O 1
ATOM 4195 N N . GLU B 1 241 ? -11.617 -15.703 -17.797 1 88.75 241 GLU B N 1
ATOM 4196 C CA . GLU B 1 241 ? -11.781 -14.5 -16.984 1 88.75 241 GLU B CA 1
ATOM 4197 C C . GLU B 1 241 ? -12.117 -13.289 -17.859 1 88.75 241 GLU B C 1
ATOM 4199 O O . GLU B 1 241 ? -11.469 -13.047 -18.875 1 88.75 241 GLU B O 1
ATOM 4204 N N . ASP B 1 242 ? -13.195 -12.586 -17.531 1 94.62 242 ASP B N 1
ATOM 4205 C CA . ASP B 1 242 ? -13.664 -11.414 -18.266 1 94.62 242 ASP B CA 1
ATOM 4206 C C . ASP B 1 242 ? -13.367 -10.125 -17.516 1 94.62 242 ASP B C 1
ATOM 4208 O O . ASP B 1 242 ? -14.031 -9.812 -16.516 1 94.62 242 ASP B O 1
ATOM 4212 N N . PHE B 1 243 ? -12.453 -9.32 -18.047 1 95 243 PHE B N 1
ATOM 4213 C CA . PHE B 1 243 ? -12.016 -8.117 -17.344 1 95 243 PHE B CA 1
ATOM 4214 C C . PHE B 1 243 ? -12.906 -6.934 -17.688 1 95 243 PHE B C 1
ATOM 4216 O O . PHE B 1 243 ? -12.766 -5.855 -17.109 1 95 243 PHE B O 1
ATOM 4223 N N . ASN B 1 244 ? -13.797 -7.199 -18.656 1 93.81 244 ASN B N 1
ATOM 4224 C CA . ASN B 1 244 ? -14.773 -6.156 -18.938 1 93.81 244 ASN B CA 1
ATOM 4225 C C . ASN B 1 244 ? -15.898 -6.141 -17.906 1 93.81 244 ASN B C 1
ATOM 4227 O O . ASN B 1 244 ? -16.672 -7.09 -17.812 1 93.81 244 ASN B O 1
ATOM 4231 N N . SER B 1 245 ? -15.938 -5.16 -17.109 1 95.5 245 SER B N 1
ATOM 4232 C CA . SER B 1 245 ? -16.891 -5.086 -16 1 95.5 245 SER B CA 1
ATOM 4233 C C . SER B 1 245 ? -17.391 -3.662 -15.805 1 95.5 245 SER B C 1
ATOM 4235 O O . SER B 1 245 ? -16.641 -2.701 -15.961 1 95.5 245 SER B O 1
ATOM 4237 N N . PRO B 1 246 ? -18.656 -3.52 -15.445 1 96.88 246 PRO B N 1
ATOM 4238 C CA . PRO B 1 246 ? -19.156 -2.193 -15.07 1 96.88 246 PRO B CA 1
ATOM 4239 C C . PRO B 1 246 ? -18.438 -1.617 -13.852 1 96.88 246 PRO B C 1
ATOM 4241 O O . PRO B 1 246 ? -18.516 -0.411 -13.602 1 96.88 246 PRO B O 1
ATOM 4244 N N . LEU B 1 247 ? -17.734 -2.377 -13.141 1 97.88 247 LEU B N 1
ATOM 4245 C CA . LEU B 1 247 ? -17.016 -1.956 -11.938 1 97.88 247 LEU B CA 1
ATOM 4246 C C . LEU B 1 247 ? -16.031 -0.839 -12.258 1 97.88 247 LEU B C 1
ATOM 4248 O O . LEU B 1 247 ? -15.805 0.048 -11.43 1 97.88 247 LEU B O 1
ATOM 4252 N N . TRP B 1 248 ? -15.516 -0.862 -13.43 1 97.44 248 TRP B N 1
ATOM 4253 C CA . TRP B 1 248 ? -14.477 0.085 -13.82 1 97.44 248 TRP B CA 1
ATOM 4254 C C . TRP B 1 248 ? -15.023 1.51 -13.844 1 97.44 248 TRP B C 1
ATOM 4256 O O . TRP B 1 248 ? -14.258 2.475 -13.852 1 97.44 248 TRP B O 1
ATOM 4266 N N . SER B 1 249 ? -16.312 1.676 -13.859 1 96.62 249 SER B N 1
ATOM 4267 C CA . SER B 1 249 ? -16.906 3.002 -13.922 1 96.62 249 SER B CA 1
ATOM 4268 C C . SER B 1 249 ? -17.156 3.562 -12.523 1 96.62 249 SER B C 1
ATOM 4270 O O . SER B 1 249 ? -17.469 4.742 -12.375 1 96.62 249 SER B O 1
ATOM 4272 N N . PHE B 1 250 ? -17.047 2.766 -11.516 1 97.31 250 PHE B N 1
ATOM 4273 C CA . PHE B 1 250 ? -17.328 3.193 -10.148 1 97.31 250 PHE B CA 1
ATOM 4274 C C . PHE B 1 250 ? -16.125 3.936 -9.562 1 97.31 250 PHE B C 1
ATOM 4276 O O . PHE B 1 250 ? -14.992 3.502 -9.711 1 97.31 250 PHE B O 1
ATOM 4283 N N . GLU B 1 251 ? -16.328 4.973 -8.781 1 95.38 251 GLU B N 1
ATOM 4284 C CA . GLU B 1 251 ? -15.281 5.738 -8.117 1 95.38 251 GLU B CA 1
ATOM 4285 C C . GLU B 1 251 ? -14.742 4.992 -6.902 1 95.38 251 GLU B C 1
ATOM 4287 O O . GLU B 1 251 ? -13.656 5.305 -6.406 1 95.38 251 GLU B O 1
ATOM 4292 N N . ASN B 1 252 ? -15.523 4.121 -6.395 1 97.5 252 ASN B N 1
ATOM 4293 C CA . ASN B 1 252 ? -15.141 3.375 -5.203 1 97.5 252 ASN B CA 1
ATOM 4294 C C . ASN B 1 252 ? -14.664 1.967 -5.555 1 97.5 252 ASN B C 1
ATOM 4296 O O . ASN B 1 252 ? -14.859 1.031 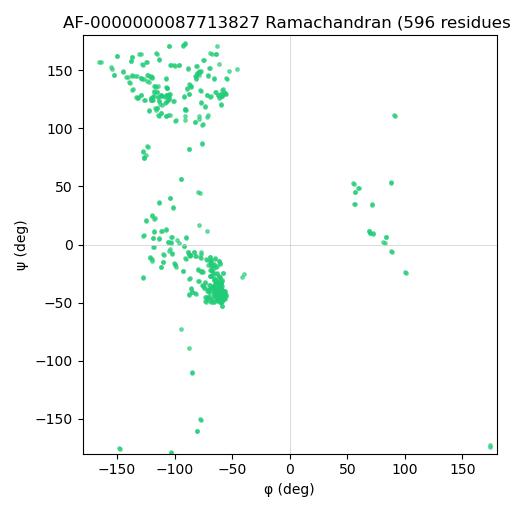-4.773 1 97.5 252 ASN B O 1
ATOM 4300 N N . PHE B 1 253 ? -14.047 1.869 -6.766 1 98.31 253 PHE B N 1
ATOM 4301 C CA . PHE B 1 253 ? -13.523 0.596 -7.25 1 98.31 253 PHE B CA 1
ATOM 4302 C C . PHE B 1 253 ? -12.078 0.74 -7.703 1 98.31 253 PHE B C 1
ATOM 4304 O O . PHE B 1 253 ? -11.688 1.785 -8.227 1 98.31 253 PHE B O 1
ATOM 4311 N N . ALA B 1 254 ? -11.289 -0.294 -7.441 1 98.38 254 ALA B N 1
ATOM 4312 C CA . ALA B 1 254 ? -9.961 -0.445 -8.031 1 98.38 254 ALA B CA 1
ATOM 4313 C C . ALA B 1 254 ? -9.727 -1.881 -8.492 1 98.38 254 ALA B C 1
ATOM 4315 O O . ALA B 1 254 ? -10.18 -2.828 -7.844 1 98.38 254 ALA B O 1
ATOM 4316 N N . GLY B 1 255 ? -9 -2.018 -9.57 1 97.69 255 GLY B N 1
ATOM 4317 C CA . GLY B 1 255 ? -8.781 -3.363 -10.078 1 97.69 255 GLY B CA 1
ATOM 4318 C C . GLY B 1 255 ? -7.457 -3.523 -10.797 1 97.69 255 GLY B C 1
ATOM 4319 O O . GLY B 1 255 ? -6.781 -2.537 -11.102 1 97.69 255 GLY B O 1
ATOM 4320 N N . THR B 1 256 ? -7.035 -4.734 -10.953 1 96.25 256 THR B N 1
ATOM 4321 C CA . THR B 1 256 ? -5.91 -5.18 -11.766 1 96.25 256 THR B CA 1
ATOM 4322 C C . THR B 1 256 ? -6.27 -6.445 -12.539 1 96.25 256 THR B C 1
ATOM 4324 O O . THR B 1 256 ? -7.277 -7.094 -12.242 1 96.25 256 THR B O 1
ATOM 4327 N N . TYR B 1 257 ? -5.551 -6.746 -13.547 1 93.12 257 TYR B N 1
ATOM 4328 C CA . TYR B 1 257 ? -5.887 -7.789 -14.508 1 93.12 257 TYR B CA 1
ATOM 4329 C C . TYR B 1 257 ? -5.215 -9.109 -14.141 1 93.12 257 TYR B C 1
ATOM 4331 O O . TYR B 1 257 ? -4.5 -9.695 -14.953 1 93.12 257 TYR B O 1
ATOM 4339 N N . HIS B 1 258 ? -5.508 -9.555 -12.883 1 89.62 258 HIS B N 1
ATOM 4340 C CA . HIS B 1 258 ? -5.008 -10.844 -12.422 1 89.62 258 HIS B CA 1
ATOM 4341 C C . HIS B 1 258 ? -3.49 -10.93 -12.555 1 89.62 258 HIS B C 1
ATOM 4343 O O . HIS B 1 258 ? -2.961 -11.883 -13.117 1 89.62 258 HIS B O 1
ATOM 4349 N N . THR B 1 259 ? -2.844 -9.961 -12.008 1 88.94 259 THR B N 1
ATOM 4350 C CA . THR B 1 259 ? -1.395 -9.844 -12.133 1 88.94 259 THR B CA 1
ATOM 4351 C C . THR B 1 259 ? -0.72 -10.039 -10.781 1 88.94 259 THR B C 1
ATOM 4353 O O . THR B 1 259 ? 0.497 -9.883 -10.656 1 88.94 259 THR B O 1
ATOM 4356 N N . ALA B 1 260 ? -1.47 -10.367 -9.797 1 87.94 260 ALA B N 1
ATOM 4357 C CA . ALA B 1 260 ? -0.926 -10.453 -8.438 1 87.94 260 ALA B CA 1
ATOM 4358 C C . ALA B 1 260 ? 0.107 -11.57 -8.336 1 87.94 260 ALA B C 1
ATOM 4360 O O . ALA B 1 260 ? 1.099 -11.438 -7.613 1 87.94 260 ALA B O 1
ATOM 4361 N N . GLY B 1 261 ? -0.104 -12.672 -8.953 1 78.19 261 GLY B N 1
ATOM 4362 C CA . GLY B 1 261 ? 0.796 -13.812 -8.898 1 78.19 261 GLY B CA 1
ATOM 4363 C C . GLY B 1 261 ? 1.788 -13.844 -10.047 1 78.19 261 GLY B C 1
ATOM 4364 O O . GLY B 1 261 ? 2.963 -13.523 -9.867 1 78.19 261 GLY B O 1
ATOM 4365 N N . ALA B 1 262 ? 1.238 -14.188 -11.297 1 60.81 262 ALA B N 1
ATOM 4366 C CA . ALA B 1 262 ? 1.996 -14.578 -12.484 1 60.81 262 ALA B CA 1
ATOM 4367 C C . ALA B 1 262 ? 2.77 -13.391 -13.055 1 60.81 262 ALA B C 1
ATOM 4369 O O . ALA B 1 262 ? 3.863 -13.562 -13.594 1 60.81 262 ALA B O 1
ATOM 4370 N N . SER B 1 263 ? 2.141 -12.344 -13.125 1 57.53 263 SER B N 1
ATOM 4371 C CA . SER B 1 263 ? 2.812 -11.242 -13.812 1 57.53 263 SER B CA 1
ATOM 4372 C C . SER B 1 263 ? 3.836 -10.562 -12.906 1 57.53 263 SER B C 1
ATOM 4374 O O . SER B 1 263 ? 4.391 -9.523 -13.266 1 57.53 263 SER B O 1
ATOM 4376 N N . ALA B 1 264 ? 4.102 -11.367 -11.898 1 56.81 264 ALA B N 1
ATOM 4377 C CA . ALA B 1 264 ? 5.137 -10.859 -10.992 1 56.81 264 ALA B CA 1
ATOM 4378 C C . ALA B 1 264 ? 6.465 -10.688 -11.727 1 56.81 264 ALA B C 1
ATOM 4380 O O . ALA B 1 264 ? 6.656 -11.242 -12.812 1 56.81 264 ALA B O 1
ATOM 4381 N N . SER B 1 265 ? 7.246 -9.844 -11.211 1 61.34 265 SER B N 1
ATOM 4382 C CA . SER B 1 265 ? 8.586 -9.523 -11.688 1 61.34 265 SER B CA 1
ATOM 4383 C C . SER B 1 265 ? 9.383 -10.789 -11.992 1 61.34 265 SER B C 1
ATOM 4385 O O . SER B 1 265 ? 8.984 -11.891 -11.602 1 61.34 265 SER B O 1
ATOM 4387 N N . GLY B 1 266 ? 10.242 -10.586 -12.906 1 71.5 266 GLY B N 1
ATOM 4388 C CA . GLY B 1 266 ? 11.195 -11.633 -13.234 1 71.5 266 GLY B CA 1
ATOM 4389 C C . GLY B 1 266 ? 11.75 -12.344 -12.016 1 71.5 266 GLY B C 1
ATOM 4390 O O . GLY B 1 266 ? 11.875 -13.57 -12.008 1 71.5 266 GLY B O 1
ATOM 4391 N N . GLU B 1 267 ? 11.781 -11.625 -10.93 1 76 267 GLU B N 1
ATOM 4392 C CA . GLU B 1 267 ? 12.359 -12.227 -9.727 1 76 267 GLU B CA 1
ATOM 4393 C C . GLU B 1 267 ? 11.344 -13.125 -9.023 1 76 267 GLU B C 1
ATOM 4395 O O . GLU B 1 267 ? 11.703 -14.203 -8.539 1 76 267 GLU B O 1
ATOM 4400 N N . THR B 1 268 ? 10.125 -12.656 -8.945 1 79.38 268 THR B N 1
ATOM 4401 C CA . THR B 1 268 ? 9.086 -13.477 -8.328 1 79.38 268 THR B CA 1
ATOM 4402 C C . THR B 1 268 ? 8.891 -14.773 -9.102 1 79.38 268 THR B C 1
ATOM 4404 O O . THR B 1 268 ? 8.773 -15.844 -8.5 1 79.38 268 THR B O 1
ATOM 4407 N N . LEU B 1 269 ? 8.883 -14.633 -10.344 1 82.38 269 LEU B N 1
ATOM 4408 C CA . LEU B 1 269 ? 8.742 -15.812 -11.18 1 82.38 269 LEU B CA 1
ATOM 4409 C C . LEU B 1 269 ? 9.93 -16.75 -10.992 1 82.38 269 LEU B C 1
ATOM 4411 O O . LEU B 1 269 ? 9.75 -17.969 -10.867 1 82.38 269 LEU B O 1
ATOM 4415 N N . ARG B 1 270 ? 11.078 -16.188 -10.977 1 86.19 270 ARG B N 1
ATOM 4416 C CA . ARG B 1 270 ? 12.289 -16.984 -10.766 1 86.19 270 ARG B CA 1
ATOM 4417 C C . ARG B 1 270 ? 12.203 -17.781 -9.461 1 86.19 270 ARG B C 1
ATOM 4419 O O . ARG B 1 270 ? 12.438 -18.984 -9.445 1 86.19 270 ARG B O 1
ATOM 4426 N N . LYS B 1 271 ? 11.805 -17.094 -8.477 1 85.88 271 LYS B N 1
ATOM 4427 C CA . LYS B 1 271 ? 11.688 -17.75 -7.172 1 85.88 271 LYS B CA 1
ATOM 4428 C C . LYS B 1 271 ? 10.625 -18.844 -7.195 1 85.88 271 LYS B C 1
ATOM 4430 O O . LYS B 1 271 ? 10.828 -19.922 -6.629 1 85.88 271 LYS B O 1
ATOM 4435 N N . ALA B 1 272 ? 9.555 -18.5 -7.785 1 89.19 272 ALA B N 1
ATOM 4436 C CA . ALA B 1 272 ? 8.469 -19.484 -7.883 1 89.19 272 ALA B CA 1
ATOM 4437 C C . ALA B 1 272 ? 8.914 -20.719 -8.641 1 89.19 272 ALA B C 1
ATOM 4439 O O . ALA B 1 272 ? 8.602 -21.844 -8.242 1 89.19 272 ALA B O 1
ATOM 4440 N N . MET B 1 273 ? 9.656 -20.5 -9.68 1 92.44 273 MET B N 1
ATOM 4441 C CA . MET B 1 273 ? 10.156 -21.625 -10.469 1 92.44 273 MET B CA 1
ATOM 4442 C C . MET B 1 273 ? 11.109 -22.484 -9.641 1 92.44 273 MET B C 1
ATOM 4444 O O . MET B 1 273 ? 11.039 -23.719 -9.688 1 92.44 273 MET B O 1
ATOM 4448 N N . ILE B 1 274 ? 11.906 -21.891 -8.914 1 94.31 274 ILE B N 1
ATOM 4449 C CA . ILE B 1 274 ? 12.859 -22.609 -8.086 1 94.31 274 ILE B CA 1
ATOM 4450 C C . ILE B 1 274 ? 12.117 -23.469 -7.062 1 94.31 274 ILE B C 1
ATOM 4452 O O . ILE B 1 274 ? 12.445 -24.641 -6.863 1 94.31 274 ILE B O 1
ATOM 4456 N N . LEU B 1 275 ? 11.133 -22.891 -6.504 1 92.69 275 LEU B N 1
ATOM 4457 C CA . LEU B 1 275 ? 10.352 -23.625 -5.512 1 92.69 275 LEU B CA 1
ATOM 4458 C C . LEU B 1 275 ? 9.672 -24.844 -6.141 1 92.69 275 LEU B C 1
ATOM 4460 O O . LEU B 1 275 ? 9.633 -25.922 -5.547 1 92.69 275 LEU B O 1
ATOM 4464 N N . ALA B 1 276 ? 9.156 -24.641 -7.266 1 95.38 276 ALA B N 1
ATOM 4465 C CA . ALA B 1 276 ? 8.531 -25.75 -7.98 1 95.38 276 ALA B CA 1
ATOM 4466 C C . ALA B 1 276 ? 9.539 -26.859 -8.266 1 95.38 276 ALA B C 1
ATOM 4468 O O . ALA B 1 276 ? 9.242 -28.031 -8.055 1 95.38 276 ALA B O 1
ATOM 4469 N N . CYS B 1 277 ? 10.695 -26.453 -8.719 1 97.19 277 CYS B N 1
ATOM 4470 C CA . CYS B 1 277 ? 11.734 -27.422 -9.047 1 97.19 277 CYS B CA 1
ATOM 4471 C C . CYS B 1 277 ? 12.188 -28.172 -7.805 1 97.19 277 CYS B C 1
ATOM 4473 O O . CYS B 1 277 ? 12.406 -29.391 -7.852 1 97.19 277 CYS B O 1
ATOM 4475 N N . GLN B 1 278 ? 12.297 -27.469 -6.75 1 96.25 278 GLN B N 1
ATOM 4476 C CA . GLN B 1 278 ? 12.695 -28.109 -5.496 1 96.25 278 GLN B CA 1
ATOM 4477 C C . GLN B 1 278 ? 11.633 -29.094 -5.016 1 96.25 278 GLN B C 1
ATOM 4479 O O . GLN B 1 278 ? 11.961 -30.156 -4.5 1 96.25 278 GLN B O 1
ATOM 4484 N N . ASN B 1 279 ? 10.422 -28.719 -5.148 1 96.44 279 ASN B N 1
ATOM 4485 C CA . ASN B 1 279 ? 9.328 -29.609 -4.766 1 96.44 279 ASN B CA 1
ATOM 4486 C C . ASN B 1 279 ? 9.344 -30.891 -5.586 1 96.44 279 ASN B C 1
ATOM 4488 O O . ASN B 1 279 ? 9.219 -31.984 -5.035 1 96.44 279 ASN B O 1
ATOM 4492 N N . LEU B 1 280 ? 9.547 -30.734 -6.84 1 97 280 LEU B N 1
ATOM 4493 C CA . LEU B 1 280 ? 9.617 -31.891 -7.73 1 97 280 LEU B CA 1
ATOM 4494 C C . LEU B 1 280 ? 10.82 -32.781 -7.387 1 97 280 LEU B C 1
ATOM 4496 O O . LEU B 1 280 ? 10.695 -34 -7.312 1 97 280 LEU B O 1
ATOM 4500 N N . SER B 1 281 ? 11.906 -32.125 -7.164 1 97.06 281 SER B N 1
ATOM 4501 C CA . SER B 1 281 ? 13.102 -32.844 -6.785 1 97.06 281 SER B CA 1
ATOM 4502 C C . SER B 1 281 ? 12.883 -33.656 -5.5 1 97.06 281 SER B C 1
ATOM 4504 O O . SER B 1 281 ? 13.242 -34.812 -5.422 1 97.06 281 SER B O 1
ATOM 4506 N N . SER B 1 282 ? 12.328 -33 -4.531 1 96.38 282 SER B N 1
ATOM 4507 C CA . SER B 1 282 ? 12.039 -33.656 -3.262 1 96.38 282 SER B CA 1
ATOM 4508 C C . SER B 1 282 ? 11.148 -34.875 -3.457 1 96.38 282 SER B C 1
ATOM 4510 O O . SER B 1 282 ? 11.406 -35.938 -2.885 1 96.38 282 SER B O 1
ATOM 4512 N N . TYR B 1 283 ? 10.172 -34.719 -4.246 1 96.19 283 TYR B N 1
ATOM 4513 C CA . TYR B 1 283 ? 9.266 -35.812 -4.5 1 96.19 283 TYR B CA 1
ATOM 4514 C C . TYR B 1 283 ? 10 -36.969 -5.172 1 96.19 283 TYR B C 1
ATOM 4516 O O . TYR B 1 283 ? 9.805 -38.156 -4.805 1 96.19 283 TYR B O 1
ATOM 4524 N N . LEU B 1 284 ? 10.766 -36.688 -6.105 1 95.38 284 LEU B N 1
ATOM 4525 C CA . LEU B 1 284 ? 11.477 -37.719 -6.863 1 95.38 284 LEU B CA 1
ATOM 4526 C C . LEU B 1 284 ? 12.492 -38.438 -5.98 1 95.38 284 LEU B C 1
ATOM 4528 O O . LEU B 1 284 ? 12.75 -39.625 -6.172 1 95.38 284 LEU B O 1
ATOM 4532 N N . GLU B 1 285 ? 12.984 -37.719 -5.051 1 94.81 285 GLU B N 1
ATOM 4533 C CA . GLU B 1 285 ? 14.016 -38.281 -4.195 1 94.81 285 GLU B CA 1
ATOM 4534 C C . GLU B 1 285 ? 13.406 -39.031 -3.008 1 94.81 285 GLU B C 1
ATOM 4536 O O . GLU B 1 285 ? 13.875 -40.094 -2.621 1 94.81 285 GLU B O 1
ATOM 4541 N N . THR B 1 286 ? 12.406 -38.438 -2.426 1 94.81 286 THR B N 1
ATOM 4542 C CA . THR B 1 286 ? 11.969 -38.938 -1.13 1 94.81 286 THR B CA 1
ATOM 4543 C C . THR B 1 286 ? 10.523 -39.406 -1.196 1 94.81 286 THR B C 1
ATOM 4545 O O . THR B 1 286 ? 10.031 -40.062 -0.269 1 94.81 286 THR B O 1
ATOM 4548 N N . GLY B 1 287 ? 9.836 -39.094 -2.203 1 92.75 287 GLY B N 1
ATOM 4549 C CA . GLY B 1 287 ? 8.43 -39.406 -2.301 1 92.75 287 GLY B CA 1
ATOM 4550 C C . GLY B 1 287 ? 7.531 -38.438 -1.562 1 92.75 287 GLY B C 1
ATOM 4551 O O . GLY B 1 287 ? 6.309 -38.594 -1.539 1 92.75 287 GLY B O 1
ATOM 4552 N N . THR B 1 288 ? 8.195 -37.469 -1.007 1 92.31 288 THR B N 1
ATOM 4553 C CA . THR B 1 288 ? 7.438 -36.469 -0.263 1 92.31 288 THR B CA 1
ATOM 4554 C C . THR B 1 288 ? 7.457 -35.125 -0.985 1 92.31 288 THR B C 1
ATOM 4556 O O . THR B 1 288 ? 8.484 -34.719 -1.528 1 92.31 288 THR B O 1
ATOM 4559 N N . ALA B 1 289 ? 6.23 -34.625 -1.153 1 90.56 289 ALA B N 1
ATOM 4560 C CA . ALA B 1 289 ? 6.145 -33.312 -1.79 1 90.56 289 ALA B CA 1
ATOM 4561 C C . ALA B 1 289 ? 5.121 -32.438 -1.084 1 90.56 289 ALA B C 1
ATOM 4563 O O . ALA B 1 289 ? 4.289 -32.906 -0.32 1 90.56 289 ALA B O 1
ATOM 4564 N N . GLU B 1 290 ? 5.293 -31.188 -1.267 1 87.38 290 GLU B N 1
ATOM 4565 C CA . GLU B 1 290 ? 4.277 -30.219 -0.85 1 87.38 290 GLU B CA 1
ATOM 4566 C C . GLU B 1 290 ? 3.256 -29.984 -1.956 1 87.38 290 GLU B C 1
ATOM 4568 O O . GLU B 1 290 ? 3.506 -30.297 -3.121 1 87.38 290 GLU B O 1
ATOM 4573 N N . ASN B 1 291 ? 2.035 -29.641 -1.604 1 89.56 291 ASN B N 1
ATOM 4574 C CA . ASN B 1 291 ? 1.018 -29.109 -2.512 1 89.56 291 ASN B CA 1
ATOM 4575 C C . ASN B 1 291 ? 0.501 -30.203 -3.455 1 89.56 291 ASN B C 1
ATOM 4577 O O . ASN B 1 291 ? 0.305 -29.953 -4.645 1 89.56 291 ASN B O 1
ATOM 4581 N N . LEU B 1 292 ? 0.441 -31.422 -2.926 1 91.88 292 LEU B N 1
ATOM 4582 C CA . LEU B 1 292 ? -0.221 -32.469 -3.684 1 91.88 292 LEU B CA 1
ATOM 4583 C C . LEU B 1 292 ? -1.678 -32.125 -3.959 1 91.88 292 LEU B C 1
ATOM 4585 O O . LEU B 1 292 ? -2.395 -31.688 -3.055 1 91.88 292 LEU B O 1
ATOM 4589 N N . VAL B 1 293 ? -2.02 -32.25 -5.219 1 89.31 293 VAL B N 1
ATOM 4590 C CA . VAL B 1 293 ? -3.379 -31.922 -5.641 1 89.31 293 VAL B CA 1
ATOM 4591 C C . VAL B 1 293 ? -4.25 -33.188 -5.586 1 89.31 293 VAL B C 1
ATOM 4593 O O . VAL B 1 293 ? -3.881 -34.219 -6.125 1 89.31 293 VAL B O 1
ATOM 4596 N N . LYS B 1 294 ? -5.387 -33.031 -4.875 1 87 294 LYS B N 1
ATOM 4597 C CA . LYS B 1 294 ? -6.371 -34.125 -4.879 1 87 294 LYS B CA 1
ATOM 4598 C C . LYS B 1 294 ? -7.258 -34.062 -6.117 1 87 294 LYS B C 1
ATOM 4600 O O . LYS B 1 294 ? -8.242 -33.312 -6.145 1 87 294 LYS B O 1
ATOM 4605 N N . ILE B 1 295 ? -7.016 -34.938 -7.02 1 86.31 295 ILE B N 1
ATOM 4606 C CA . ILE B 1 295 ? -7.641 -34.906 -8.336 1 86.31 295 ILE B CA 1
ATOM 4607 C C . ILE B 1 295 ? -9.156 -35.031 -8.188 1 86.31 295 ILE B C 1
ATOM 4609 O O . ILE B 1 295 ? -9.914 -34.406 -8.938 1 86.31 295 ILE B O 1
ATOM 4613 N N . SER B 1 296 ? -9.602 -35.812 -7.242 1 81.94 296 SER B N 1
ATOM 4614 C CA . SER B 1 296 ? -11.031 -36.031 -7.031 1 81.94 296 SER B CA 1
ATOM 4615 C C . SER B 1 296 ? -11.766 -34.75 -6.766 1 81.94 296 SER B C 1
ATOM 4617 O O . SER B 1 296 ? -12.961 -34.625 -7.031 1 81.94 296 SER B O 1
ATOM 4619 N N . ASP B 1 297 ? -11.031 -33.75 -6.273 1 78.06 297 ASP B N 1
ATOM 4620 C CA . ASP B 1 297 ? -11.641 -32.469 -5.973 1 78.06 297 ASP B CA 1
ATOM 4621 C C . ASP B 1 297 ? -11.992 -31.719 -7.25 1 78.06 297 ASP B C 1
ATOM 4623 O O . ASP B 1 297 ? -12.742 -30.734 -7.215 1 78.06 297 ASP B O 1
ATOM 4627 N N . TYR B 1 298 ? -11.508 -32.125 -8.391 1 78.56 298 TYR B N 1
ATOM 4628 C CA . TYR B 1 298 ? -11.664 -31.391 -9.641 1 78.56 298 TYR B CA 1
ATOM 4629 C C . TYR B 1 298 ? -12.445 -32.219 -10.664 1 78.56 298 TYR B C 1
ATOM 4631 O O . TYR B 1 298 ? -12.625 -31.781 -11.805 1 78.56 298 TYR B O 1
ATOM 4639 N N . LEU B 1 299 ? -12.742 -33.375 -10.211 1 76.75 299 LEU B N 1
ATOM 4640 C CA . LEU B 1 299 ? -13.523 -34.25 -11.086 1 76.75 299 LEU B CA 1
ATOM 4641 C C . LEU B 1 299 ? -15.016 -34.062 -10.844 1 76.75 299 LEU B C 1
ATOM 4643 O O . LEU B 1 299 ? -15.438 -33.844 -9.703 1 76.75 299 LEU B O 1
ATOM 4647 N N . SER B 1 300 ? -15.836 -33.406 -11.75 1 60.94 300 SER B N 1
ATOM 4648 C CA . SER B 1 300 ? -17.297 -33.375 -11.625 1 60.94 300 SER B CA 1
ATOM 4649 C C . SER B 1 300 ? -17.875 -34.781 -11.562 1 60.94 300 SER B C 1
ATOM 4651 O O . SER B 1 300 ? -17.312 -35.688 -12.141 1 60.94 300 SER B O 1
#

Secondary structure (DSSP, 8-state):
--EEESS---HHHHHHHGGG-EESS--HHHHHH-SEEEE-HHHHHHHGGG-TT--EEEESSS--TTS-GGG-TTSEEE--TTTTHHHHHHHHHHHHHHHHTTTT--S-------TTSEEEEEEESHHHHHHHHHHHHHH--EEEEEEEEESSGGG-SEEE-GGGHHHHHTT-SEEEE-PPPSTTTTT-B-HHHHTTSPTT-EEEE-S-GGGB-HHHHHHHHHH-TT-EEEES---EETTEE----GGGG-TTEEE-SS-SSTTS-HHHHHHHHHHHHHHHHHHHHHS--SSB--GGGG--/--EEESSPPPHHHHHHHGGG-EESS--HHHHHH--EEEE-HHHHHHHGGG-TT--EEEESSS--TTS-GGG-TTSEEE--TTTTHHHHHHHHHHHHHHHHTTTT--S-------TTSEEEEE--SHHHHHHHHHHHHHH--EEEEE-SS-SSGGG-SEEE-GGGHHHHHTT-SEEEE-PPPSTTTTT-B-HHHHTTSPTT-EEEE-S-GGGB-HHHHHHHHHH-TT-EEEES---EETTEE----GGGG-TTEEE-SS-SSTT--HHHHHHHHHHHHHHHHHHHHHS--SSB--GGGG--